Protein 2RKV (pdb70)

Radius of gyration: 21.52 Å; Cα contacts (8 Å, |Δi|>4): 998; chains: 1; bounding box: 60×58×43 Å

Structure (mmCIF, N/CA/C/O backbone):
data_2RKV
#
_entry.id   2RKV
#
_cell.length_a   123.113
_cell.length_b   123.113
_cell.length_c   81.270
_cell.angle_alpha   90.00
_cell.angle_beta   90.00
_cell.angle_gamma   90.00
#
_symmetry.space_group_name_H-M   'P 4 21 2'
#
loop_
_entity.id
_entity.type
_entity.pdbx_description
1 polymer 'Trichothecene 3-O-acetyltransferase'
2 non-polymer 'COENZYME A'
3 non-polymer '3[N-MORPHOLINO]PROPANE SULFONIC ACID'
4 non-polymer 12,13-Epoxytrichothec-9-ene-3,4,8,15-tetrol-4,15-diacetate-8-isovalerate
5 water water
#
loop_
_atom_site.group_PDB
_atom_site.id
_atom_site.type_symbol
_atom_site.label_atom_id
_atom_site.label_alt_id
_atom_site.label_comp_id
_atom_site.label_asym_id
_atom_site.label_entity_id
_atom_site.label_seq_id
_atom_site.pdbx_PDB_ins_code
_atom_site.Cartn_x
_atom_site.Cartn_y
_atom_site.Cartn_z
_atom_site.occupancy
_atom_site.B_iso_or_equiv
_atom_site.auth_seq_id
_atom_site.auth_comp_id
_atom_site.auth_asym_id
_atom_site.auth_atom_id
_atom_site.pdbx_PDB_model_num
ATOM 1 N N . ALA A 1 2 ? 21.070 60.737 20.767 1.00 17.65 2 ALA A N 1
ATOM 2 C CA . ALA A 1 2 ? 21.949 60.283 19.648 1.00 16.60 2 ALA A CA 1
ATOM 3 C C . ALA A 1 2 ? 23.167 59.534 20.177 1.00 15.77 2 ALA A C 1
ATOM 4 O O . ALA A 1 2 ? 23.587 59.709 21.327 1.00 16.61 2 ALA A O 1
ATOM 6 N N . PHE A 1 3 ? 23.718 58.680 19.324 1.00 14.19 3 PHE A N 1
ATOM 7 C CA . PHE A 1 3 ? 24.904 57.923 19.651 1.00 12.46 3 PHE A CA 1
ATOM 8 C C . PHE A 1 3 ? 25.487 57.374 18.359 1.00 12.07 3 PHE A C 1
ATOM 9 O O . PHE A 1 3 ? 24.772 57.160 17.378 1.00 11.67 3 PHE A O 1
ATOM 17 N N . LYS A 1 4 ? 26.797 57.190 18.362 1.00 11.60 4 LYS A N 1
ATOM 18 C CA . LYS A 1 4 ? 27.491 56.593 17.237 1.00 11.45 4 LYS A CA 1
ATOM 19 C C . LYS A 1 4 ? 28.664 55.831 17.822 1.00 10.95 4 LYS A C 1
ATOM 20 O O . LYS A 1 4 ? 29.761 56.367 17.988 1.00 10.79 4 LYS A O 1
ATOM 26 N N . ILE A 1 5 ? 28.403 54.571 18.145 1.00 10.66 5 ILE A N 1
ATOM 27 C CA . ILE A 1 5 ? 29.355 53.780 18.904 1.00 10.52 5 ILE A CA 1
ATOM 28 C C . ILE A 1 5 ? 30.042 52.818 17.952 1.00 10.09 5 ILE A C 1
ATOM 29 O O . ILE A 1 5 ? 29.417 51.879 17.455 1.00 9.89 5 ILE A O 1
ATOM 34 N N . GLN A 1 6 ? 31.326 53.056 17.698 1.00 9.66 6 GLN A N 1
ATOM 35 C CA . GLN A 1 6 ? 32.085 52.153 16.829 1.00 10.00 6 GLN A CA 1
ATOM 36 C C . GLN A 1 6 ? 32.086 50.749 17.432 1.00 9.87 6 GLN A C 1
ATOM 37 O O . GLN A 1 6 ? 32.276 50.589 18.639 1.00 9.33 6 GLN A O 1
ATOM 43 N N . LEU A 1 7 ? 31.854 49.730 16.601 1.00 10.21 7 LEU A N 1
ATOM 44 C CA . LEU A 1 7 ? 31.918 48.354 17.085 1.00 10.55 7 LEU A CA 1
ATOM 45 C C . LEU A 1 7 ? 33.314 48.034 17.586 1.00 10.34 7 LEU A C 1
ATOM 46 O O . LEU A 1 7 ? 34.292 48.664 17.171 1.00 10.28 7 LEU A O 1
ATOM 51 N N . ASP A 1 8 ? 33.399 47.030 18.466 1.00 10.09 8 ASP A N 1
ATOM 52 C CA . ASP A 1 8 ? 34.687 46.428 18.797 1.00 9.72 8 ASP A CA 1
ATOM 53 C C . ASP A 1 8 ? 35.422 46.146 17.498 1.00 10.09 8 ASP A C 1
ATOM 54 O O . ASP A 1 8 ? 34.803 45.754 16.504 1.00 10.07 8 ASP A O 1
ATOM 59 N N . THR A 1 9 ? 36.738 46.332 17.504 1.00 10.10 9 THR A N 1
ATOM 60 C CA . THR A 1 9 ? 37.526 45.994 16.314 1.00 10.69 9 THR A CA 1
ATOM 61 C C . THR A 1 9 ? 37.325 44.526 15.916 1.00 10.54 9 THR A C 1
ATOM 62 O O . THR A 1 9 ? 37.185 44.212 14.730 1.00 10.87 9 THR A O 1
ATOM 66 N N . LEU A 1 10 ? 37.261 43.646 16.913 1.00 11.09 10 LEU A N 1
ATOM 67 C CA . LEU A 1 10 ? 37.000 42.228 16.679 1.00 11.16 10 LEU A CA 1
ATOM 68 C C . LEU A 1 10 ? 35.621 42.004 16.060 1.00 11.61 10 LEU A C 1
ATOM 69 O O . LEU A 1 10 ? 35.418 41.028 15.324 1.00 12.07 10 LEU A O 1
ATOM 74 N N . GLY A 1 11 ? 34.685 42.910 16.349 1.00 11.79 11 GLY A N 1
ATOM 75 C CA . GLY A 1 11 ? 33.330 42.836 15.795 1.00 12.57 11 GLY A CA 1
ATOM 76 C C . GLY A 1 11 ? 33.232 43.322 14.355 1.00 13.53 11 GLY A C 1
ATOM 77 O O . GLY A 1 11 ? 32.155 43.273 13.742 1.00 13.79 11 GLY A O 1
ATOM 78 N N . GLN A 1 12 ? 34.344 43.817 13.813 1.00 13.96 12 GLN A N 1
ATOM 79 C CA . GLN A 1 12 ? 34.375 44.205 12.413 1.00 15.29 12 GLN A CA 1
ATOM 80 C C . GLN A 1 12 ? 34.678 42.977 11.530 1.00 16.66 12 GLN A C 1
ATOM 81 O O . GLN A 1 12 ? 34.741 43.110 10.316 1.00 18.21 12 GLN A O 1
ATOM 87 N N . LEU A 1 13 ? 34.874 41.802 12.144 1.00 18.19 13 LEU A N 1
ATOM 88 C CA . LEU A 1 13 ? 35.019 40.530 11.400 1.00 19.32 13 LEU A CA 1
ATOM 89 C C . LEU A 1 13 ? 33.808 40.330 10.487 1.00 20.11 13 LEU A C 1
ATOM 90 O O . LEU A 1 13 ? 32.660 40.392 10.958 1.00 20.12 13 LEU A O 1
ATOM 95 N N . PRO A 1 14 ? 34.049 40.117 9.174 1.00 20.80 14 PRO A N 1
ATOM 96 C CA . PRO A 1 14 ? 32.963 39.977 8.188 1.00 21.28 14 PRO A CA 1
ATOM 97 C C . PRO A 1 14 ? 31.917 38.916 8.543 1.00 21.39 14 PRO A C 1
ATOM 98 O O . PRO A 1 14 ? 30.722 39.122 8.300 1.00 21.47 14 PRO A O 1
ATOM 102 N N . GLY A 1 15 ? 32.368 37.793 9.100 1.00 21.59 15 GLY A N 1
ATOM 103 C CA . GLY A 1 15 ? 31.474 36.701 9.488 1.00 21.80 15 GLY A CA 1
ATOM 104 C C . GLY A 1 15 ? 30.495 37.107 10.575 1.00 22.24 15 GLY A C 1
ATOM 105 O O . GLY A 1 15 ? 29.306 36.785 10.502 1.00 22.84 15 GLY A O 1
ATOM 106 N N . LEU A 1 16 ? 30.996 37.825 11.576 1.00 21.79 16 LEU A N 1
ATOM 107 C CA . LEU A 1 16 ? 30.181 38.227 12.720 1.00 21.56 16 LEU A CA 1
ATOM 108 C C . LEU A 1 16 ? 29.150 39.285 12.337 1.00 21.35 16 LEU A C 1
ATOM 109 O O . LEU A 1 16 ? 28.038 39.305 12.877 1.00 21.17 16 LEU A O 1
ATOM 114 N N . LEU A 1 17 ? 29.515 40.141 11.388 1.00 20.76 17 LEU A N 1
ATOM 115 C CA . LEU A 1 17 ? 28.634 41.226 10.944 1.00 20.74 17 LEU A CA 1
ATOM 116 C C . LEU A 1 17 ? 27.374 40.784 10.196 1.00 20.74 17 LEU A C 1
ATOM 117 O O . LEU A 1 17 ? 26.447 41.583 10.027 1.00 20.67 17 LEU A O 1
ATOM 122 N N . SER A 1 18 ? 27.321 39.518 9.772 1.00 20.89 18 SER A N 1
ATOM 123 C CA . SER A 1 18 ? 26.169 39.001 9.013 1.00 20.71 18 SER A CA 1
ATOM 124 C C . SER A 1 18 ? 25.283 38.011 9.797 1.00 20.27 18 SER A C 1
ATOM 125 O O . SER A 1 18 ? 24.274 37.508 9.272 1.00 20.99 18 SER A O 1
ATOM 128 N N . ILE A 1 19 ? 25.650 37.757 11.049 1.00 19.02 19 ILE A N 1
ATOM 129 C CA . ILE A 1 19 ? 25.055 36.690 11.854 1.00 17.65 19 ILE A CA 1
ATOM 130 C C . ILE A 1 19 ? 24.281 37.249 13.048 1.00 16.43 19 ILE A C 1
ATOM 131 O O . ILE A 1 19 ? 24.687 38.251 13.635 1.00 15.42 19 ILE A O 1
ATOM 136 N N . TYR A 1 20 ? 23.177 36.586 13.386 1.00 14.43 20 TYR A N 1
ATOM 137 C CA . TYR A 1 20 ? 22.485 36.795 14.654 1.00 13.69 20 TYR A CA 1
ATOM 138 C C . TYR A 1 20 ? 22.573 35.562 15.546 1.00 13.62 20 TYR A C 1
ATOM 139 O O . TYR A 1 20 ? 22.266 34.442 15.110 1.00 13.57 20 TYR A O 1
ATOM 148 N N . THR A 1 21 ? 22.992 35.771 16.795 1.00 12.53 21 THR A N 1
ATOM 149 C CA . THR A 1 21 ? 22.979 34.714 17.809 1.00 12.71 21 THR A CA 1
ATOM 150 C C . THR A 1 21 ? 21.601 34.638 18.453 1.00 12.39 21 THR A C 1
ATOM 151 O O . THR A 1 21 ? 21.111 35.644 18.974 1.00 12.37 21 THR A O 1
ATOM 155 N N . GLN A 1 22 ? 20.989 33.452 18.428 1.00 12.02 22 GLN A N 1
ATOM 156 C CA . GLN A 1 22 ? 19.664 33.244 19.024 1.00 11.52 22 GLN A CA 1
ATOM 157 C C . GLN A 1 22 ? 19.743 32.371 20.268 1.00 11.01 22 GLN A C 1
ATOM 158 O O . GLN A 1 22 ? 20.538 31.439 20.337 1.00 10.95 22 GLN A O 1
ATOM 164 N N . ILE A 1 23 ? 18.896 32.665 21.249 1.00 10.22 23 ILE A N 1
ATOM 165 C CA A ILE A 1 23 ? 18.716 31.783 22.395 1.00 9.82 23 ILE A CA 1
ATOM 166 C C . ILE A 1 23 ? 17.249 31.868 22.805 1.00 9.55 23 ILE A C 1
ATOM 167 O O . ILE A 1 23 ? 16.644 32.949 22.733 1.00 8.97 23 ILE A O 1
ATOM 172 N N . SER A 1 24 ? 16.680 30.727 23.194 1.00 9.45 24 SER A N 1
ATOM 173 C CA . SER A 1 24 ? 15.295 30.660 23.642 1.00 9.79 24 SER A CA 1
ATOM 174 C C . SER A 1 24 ? 15.198 30.182 25.077 1.00 10.19 24 SER A C 1
ATOM 175 O O . SER A 1 24 ? 15.909 29.252 25.483 1.00 9.59 24 SER A O 1
ATOM 178 N N . LEU A 1 25 ? 14.300 30.826 25.827 1.00 10.07 25 LEU A N 1
ATOM 179 C CA . LEU A 1 25 ? 13.988 30.469 27.198 1.00 10.69 25 LEU A CA 1
ATOM 180 C C . LEU A 1 25 ?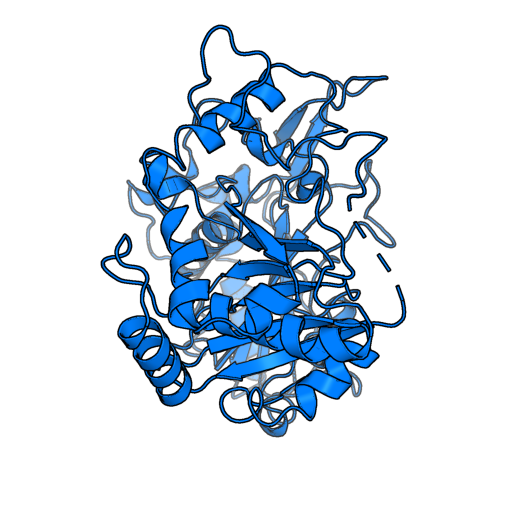 12.518 30.044 27.242 1.00 10.83 25 LEU A C 1
ATOM 181 O O . LEU A 1 25 ? 11.643 30.773 26.780 1.00 10.67 25 LEU A O 1
ATOM 186 N N . LEU A 1 26 ? 12.275 28.848 27.771 1.00 10.50 26 LEU A N 1
ATOM 187 C CA . LEU A 1 26 ? 10.930 28.295 27.902 1.00 10.82 26 LEU A CA 1
ATOM 188 C C . LEU A 1 26 ? 10.455 28.408 29.344 1.00 10.95 26 LEU A C 1
ATOM 189 O O . LEU A 1 26 ? 11.167 28.021 30.270 1.00 11.14 26 LEU A O 1
ATOM 194 N N . TYR A 1 27 ? 9.238 28.925 29.523 1.00 10.75 27 TYR A N 1
ATOM 195 C CA . TYR A 1 27 ? 8.598 29.007 30.828 1.00 11.02 27 TYR A CA 1
ATOM 196 C C . TYR A 1 27 ? 7.230 28.360 30.739 1.00 11.32 27 TYR A C 1
ATOM 197 O O . TYR A 1 27 ? 6.525 28.567 29.740 1.00 10.97 27 TYR A O 1
ATOM 206 N N . PRO A 1 28 ? 6.826 27.619 31.786 1.00 11.97 28 PRO A N 1
ATOM 207 C CA . PRO A 1 28 ? 5.433 27.187 31.816 1.00 12.04 28 PRO A CA 1
ATOM 208 C C . PRO A 1 28 ? 4.523 28.378 32.121 1.00 12.11 28 PRO A C 1
ATOM 209 O O . PRO A 1 28 ? 4.925 29.309 32.830 1.00 12.05 28 PRO A O 1
ATOM 213 N N . VAL A 1 29 ? 3.307 28.334 31.576 1.00 11.86 29 VAL A N 1
ATOM 214 C CA . VAL A 1 29 ? 2.286 29.341 31.859 1.00 12.35 29 VAL A CA 1
ATOM 215 C C . VAL A 1 29 ? 1.033 28.573 32.234 1.00 12.80 29 VAL A C 1
ATOM 216 O O . VAL A 1 29 ? 0.464 27.858 31.401 1.00 13.15 29 VAL A O 1
ATOM 220 N N . SER A 1 30 ? 0.620 28.716 33.489 1.00 13.16 30 SER A N 1
ATOM 221 C CA A SER A 1 30 ? -0.489 27.930 34.030 0.50 13.21 30 SER A CA 1
ATOM 222 C CA B SER A 1 30 ? -0.482 27.909 34.009 0.50 13.24 30 SER A CA 1
ATOM 223 C C . SER A 1 30 ? -1.831 28.235 33.365 1.00 13.13 30 SER A C 1
ATOM 224 O O . SER A 1 30 ? -2.626 27.325 33.109 1.00 13.72 30 SER A O 1
ATOM 229 N N . ASP A 1 31 ? -2.068 29.513 33.088 1.00 12.52 31 ASP A N 1
ATOM 230 C CA . ASP A 1 31 ? -3.367 29.978 32.603 1.00 12.00 31 ASP A CA 1
ATOM 231 C C . ASP A 1 31 ? -3.172 31.057 31.540 1.00 11.71 31 ASP A C 1
ATOM 232 O O . ASP A 1 31 ? -2.392 32.002 31.740 1.00 11.06 31 ASP A O 1
ATOM 237 N N . SER A 1 32 ? -3.889 30.920 30.424 1.00 11.47 32 SER A N 1
ATOM 238 C CA . SER A 1 32 ? -3.850 31.922 29.352 1.00 11.69 32 SER A CA 1
ATOM 239 C C . SER A 1 32 ? -4.239 33.330 29.809 1.00 11.02 32 SER A C 1
ATOM 240 O O . SER A 1 32 ? -3.911 34.311 29.137 1.00 11.18 32 SER A O 1
ATOM 243 N N . SER A 1 33 ? -4.930 33.433 30.946 1.00 11.27 33 SER A N 1
ATOM 244 C CA . SER A 1 33 ? -5.246 34.747 31.531 1.00 11.08 33 SER A CA 1
ATOM 245 C C . SER A 1 33 ? -3.992 35.583 31.835 1.00 11.13 33 SER A C 1
ATOM 246 O O . SER A 1 33 ? -4.088 36.798 32.017 1.00 12.16 33 SER A O 1
ATOM 249 N N . GLN A 1 34 ? -2.836 34.924 31.886 1.00 11.06 34 GLN A N 1
ATOM 250 C CA . GLN A 1 34 ? -1.578 35.576 32.255 1.00 11.17 34 GLN A CA 1
ATOM 251 C C . GLN A 1 34 ? -0.869 36.294 31.107 1.00 11.12 34 GLN A C 1
ATOM 252 O O . GLN A 1 34 ? 0.001 37.142 31.350 1.00 11.57 34 GLN A O 1
ATOM 258 N N . TYR A 1 35 ? -1.212 35.965 29.863 1.00 10.68 35 TYR A N 1
ATOM 259 C CA . TYR A 1 35 ? -0.449 36.506 28.730 1.00 10.71 35 TYR A CA 1
ATOM 260 C C . TYR A 1 35 ? -0.462 38.041 28.584 1.00 10.80 35 TYR A C 1
ATOM 261 O O . TYR A 1 35 ? 0.589 38.624 28.329 1.00 10.64 35 TYR A O 1
ATOM 270 N N . PRO A 1 36 ? -1.641 38.701 28.728 1.00 10.70 36 PRO A N 1
ATOM 271 C CA . PRO A 1 36 ? -1.590 40.172 28.573 1.00 11.23 36 PRO A CA 1
ATOM 272 C C . PRO A 1 36 ? -0.578 40.868 29.503 1.00 11.21 36 PRO A C 1
ATOM 273 O O . PRO A 1 36 ? 0.151 41.768 29.059 1.00 11.77 36 PRO A O 1
ATOM 277 N N . THR A 1 37 ? -0.519 40.435 30.765 1.00 11.38 37 THR A N 1
ATOM 278 C CA . THR A 1 37 ? 0.418 41.021 31.734 1.00 11.78 37 THR A CA 1
ATOM 279 C C . THR A 1 37 ? 1.865 40.624 31.438 1.00 11.04 37 THR A C 1
ATOM 280 O O . THR A 1 37 ? 2.788 41.439 31.608 1.00 11.03 37 THR A O 1
ATOM 284 N N . ILE A 1 38 ? 2.071 39.397 30.960 1.00 10.32 38 ILE A N 1
ATOM 285 C CA . ILE A 1 38 ? 3.403 39.017 30.464 1.00 10.39 38 ILE A CA 1
ATOM 286 C C . ILE A 1 38 ? 3.901 40.036 29.424 1.00 10.28 38 ILE A C 1
ATOM 287 O O . ILE A 1 38 ? 5.008 40.565 29.527 1.00 10.08 38 ILE A O 1
ATOM 292 N N . VAL A 1 39 ? 3.055 40.330 28.440 1.00 10.03 39 VAL A N 1
ATOM 293 C CA . VAL A 1 39 ? 3.431 41.210 27.357 1.00 10.51 39 VAL A CA 1
ATOM 294 C C . VAL A 1 39 ? 3.651 42.642 27.844 1.00 11.05 39 VAL A C 1
ATOM 295 O O . VAL A 1 39 ? 4.652 43.268 27.479 1.00 11.67 39 VAL A O 1
ATOM 299 N N . SER A 1 40 ? 2.732 43.165 28.655 1.00 11.02 40 SER A N 1
ATOM 300 C CA A SER A 1 40 ? 2.887 44.551 29.128 1.00 11.65 40 SER A CA 1
ATOM 301 C C . SER A 1 40 ? 4.111 44.719 30.049 1.00 11.65 40 SER A C 1
ATOM 302 O O . SER A 1 40 ? 4.823 45.723 29.968 1.00 10.95 40 SER A O 1
ATOM 305 N N . THR A 1 41 ? 4.364 43.734 30.906 1.00 11.43 41 THR A N 1
ATOM 306 C CA . THR A 1 41 ? 5.561 43.754 31.757 1.00 11.84 41 THR A CA 1
ATOM 307 C C . THR A 1 41 ? 6.816 43.773 30.896 1.00 11.65 41 THR A C 1
ATOM 308 O O . THR A 1 41 ? 7.737 44.557 31.139 1.00 11.41 41 THR A O 1
ATOM 312 N N . PHE A 1 42 ? 6.836 42.927 29.875 1.00 11.38 42 PHE A N 1
ATOM 313 C CA . PHE A 1 42 ? 7.990 42.862 28.981 1.00 11.74 42 PHE A CA 1
ATOM 314 C C . PHE A 1 42 ? 8.190 44.163 28.189 1.00 11.67 42 PHE A C 1
ATOM 315 O O . PHE A 1 42 ? 9.313 44.666 28.075 1.00 12.02 42 PHE A O 1
ATOM 323 N N . GLU A 1 43 ? 7.100 44.735 27.681 1.00 11.55 43 GLU A N 1
ATOM 324 C CA . GLU A 1 43 ? 7.191 45.976 26.913 1.00 12.10 43 GLU A CA 1
ATOM 325 C C . GLU A 1 43 ? 7.653 47.139 27.785 1.00 11.86 43 GLU A C 1
ATOM 326 O O . GLU A 1 43 ? 8.466 47.964 27.353 1.00 12.03 43 GLU A O 1
ATOM 332 N N . GLN A 1 44 ? 7.154 47.176 29.020 1.00 11.81 44 GLN A N 1
ATOM 333 C CA A GLN A 1 44 ? 7.545 48.192 30.000 0.50 11.84 44 GLN A CA 1
ATOM 334 C CA B GLN A 1 44 ? 7.554 48.208 29.970 0.50 11.76 44 GLN A CA 1
ATOM 335 C C . GLN A 1 44 ? 9.038 48.061 30.333 1.00 11.54 44 GLN A C 1
ATOM 336 O O . GLN A 1 44 ? 9.751 49.062 30.481 1.00 11.45 44 GLN A O 1
ATOM 347 N N . GLY A 1 45 ? 9.509 46.818 30.444 1.00 10.94 45 GLY A N 1
ATOM 348 C CA . GLY A 1 45 ? 10.928 46.549 30.689 1.00 10.81 45 GLY A CA 1
ATOM 349 C C . GLY A 1 45 ? 11.792 47.068 29.549 1.00 10.47 45 GLY A C 1
ATOM 350 O O . GLY A 1 45 ? 12.820 47.722 29.776 1.00 10.62 45 GLY A O 1
ATOM 351 N N . LEU A 1 46 ? 11.381 46.778 28.314 1.00 10.70 46 LEU A N 1
ATOM 352 C CA . LEU A 1 46 ? 12.127 47.243 27.139 1.00 11.06 46 LEU A CA 1
ATOM 353 C C . LEU A 1 46 ? 12.209 48.766 27.099 1.00 11.02 46 LEU A C 1
ATOM 354 O O . LEU A 1 46 ? 13.265 49.329 26.794 1.00 11.68 46 LEU A O 1
ATOM 359 N N . LYS A 1 47 ? 11.098 49.420 27.431 1.00 11.21 47 LYS A N 1
ATOM 360 C CA . LYS A 1 47 ? 11.062 50.880 27.493 1.00 11.58 47 LYS A CA 1
ATOM 361 C C . LYS A 1 47 ? 12.038 51.424 28.545 1.00 11.61 47 LYS A C 1
ATOM 362 O O . LYS A 1 47 ? 12.844 52.301 28.242 1.00 11.88 47 LYS A O 1
ATOM 367 N N . ARG A 1 48 ? 11.959 50.904 29.771 1.00 11.23 48 ARG A N 1
ATOM 368 C CA . ARG A 1 48 ? 12.861 51.323 30.853 1.00 11.59 48 ARG A CA 1
ATOM 369 C C . ARG A 1 48 ? 14.330 51.113 30.509 1.00 10.72 48 ARG A C 1
ATOM 370 O O . ARG A 1 48 ? 15.174 51.973 30.775 1.00 10.41 48 ARG A O 1
ATOM 378 N N . PHE A 1 49 ? 14.627 49.965 29.911 1.00 10.32 49 PHE A N 1
ATOM 379 C CA . PHE A 1 49 ? 15.996 49.634 29.543 1.00 10.19 49 PHE A CA 1
ATOM 380 C C . PHE A 1 49 ? 16.516 50.638 28.507 1.00 10.30 49 PHE A C 1
ATOM 381 O O . PHE A 1 49 ? 17.629 51.167 28.641 1.00 10.94 49 PHE A O 1
ATOM 389 N N . SER A 1 50 ? 15.694 50.916 27.494 1.00 10.02 50 SER A N 1
ATOM 390 C CA . SER A 1 50 ? 16.047 51.857 26.423 1.00 11.35 50 SER A CA 1
ATOM 391 C C . SER A 1 50 ? 16.264 53.271 26.951 1.00 11.46 50 SER A C 1
ATOM 392 O O . SER A 1 50 ? 17.138 54.001 26.477 1.00 11.74 50 SER A O 1
ATOM 395 N N . GLU A 1 51 ? 15.464 53.652 27.941 1.00 11.77 51 GLU A N 1
ATOM 396 C CA . GLU A 1 51 ? 15.614 54.967 28.548 1.00 12.22 51 GLU A CA 1
ATOM 397 C C . GLU A 1 51 ? 16.947 55.060 29.285 1.00 12.03 51 GLU A C 1
ATOM 398 O O . GLU A 1 51 ? 17.652 56.070 29.173 1.00 12.40 51 GLU A O 1
ATOM 404 N N . ALA A 1 52 ? 17.302 53.988 29.998 1.00 11.13 52 ALA A N 1
ATOM 405 C CA . ALA A 1 52 ? 18.559 53.920 30.745 1.00 10.88 52 ALA A CA 1
ATOM 406 C C . ALA A 1 52 ? 19.797 53.817 29.839 1.00 10.51 52 ALA A C 1
ATOM 407 O O . ALA A 1 52 ? 20.809 54.478 30.084 1.00 10.48 52 ALA A O 1
ATOM 409 N N . VAL A 1 53 ? 19.706 52.975 28.807 1.00 9.72 53 VAL A N 1
ATOM 410 C CA . VAL A 1 53 ? 20.816 52.705 27.888 1.00 9.94 53 VAL A CA 1
ATOM 411 C C . VAL A 1 53 ? 20.284 52.759 26.458 1.00 9.87 53 VAL A C 1
ATOM 412 O O . VAL A 1 53 ? 19.959 51.722 25.861 1.00 9.05 53 VAL A O 1
ATOM 416 N N . PRO A 1 54 ? 20.138 53.982 25.911 1.00 10.14 54 PRO A N 1
ATOM 417 C CA . PRO A 1 54 ? 19.537 54.176 24.588 1.00 10.00 54 PRO A CA 1
ATOM 418 C C . PRO A 1 54 ? 20.096 53.296 23.459 1.00 9.69 54 PRO A C 1
ATOM 419 O O . PRO A 1 54 ? 19.327 52.883 22.582 1.00 10.42 54 PRO A O 1
ATOM 423 N N . TRP A 1 55 ? 21.392 52.977 23.483 1.00 9.13 55 TRP A N 1
ATOM 424 C CA . TRP A 1 55 ? 21.973 52.261 22.345 1.00 9.03 55 TRP A CA 1
ATOM 425 C C . TRP A 1 55 ? 21.417 50.853 22.138 1.00 8.85 55 TRP A C 1
ATOM 426 O O . TRP A 1 55 ? 21.518 50.318 21.032 1.00 8.57 55 TRP A O 1
ATOM 437 N N . VAL A 1 56 ? 20.816 50.260 23.174 1.00 8.65 56 VAL A N 1
ATOM 438 C CA . VAL A 1 56 ? 20.256 48.902 23.012 1.00 9.36 56 VAL A CA 1
ATOM 439 C C . VAL A 1 56 ? 19.124 48.867 21.964 1.00 9.67 56 VAL A C 1
ATOM 440 O O . VAL A 1 56 ? 18.832 47.818 21.396 1.00 9.91 56 VAL A O 1
ATOM 444 N N . ALA A 1 57 ? 18.498 50.018 21.723 1.00 9.80 57 ALA A N 1
ATOM 445 C CA . ALA A 1 57 ? 17.433 50.142 20.721 1.00 10.01 57 ALA A CA 1
ATOM 446 C C . ALA A 1 57 ? 17.970 50.509 19.332 1.00 10.05 57 ALA A C 1
ATOM 447 O O . ALA A 1 57 ? 17.194 50.750 18.405 1.00 10.69 57 ALA A O 1
ATOM 449 N N . GLY A 1 58 ? 19.295 50.537 19.195 1.00 9.60 58 GLY A N 1
ATOM 450 C CA . GLY A 1 58 ? 19.937 50.979 17.964 1.00 9.44 58 GLY A CA 1
ATOM 451 C C . GLY A 1 58 ? 20.080 49.885 16.918 1.00 10.07 58 GLY A C 1
ATOM 452 O O . GLY A 1 58 ? 19.526 48.789 17.064 1.00 9.47 58 GLY A O 1
ATOM 453 N N . GLN A 1 59 ? 20.842 50.193 15.873 1.00 10.31 59 GLN A N 1
ATOM 454 C CA . GLN A 1 59 ? 21.122 49.259 14.782 1.00 11.67 59 GLN A CA 1
ATOM 455 C C . GLN A 1 59 ? 22.614 49.307 14.482 1.00 11.64 59 GLN A C 1
ATOM 456 O O . GLN A 1 59 ? 23.277 50.314 14.762 1.00 11.72 59 GLN A O 1
ATOM 462 N N . VAL A 1 60 ? 23.135 48.235 13.891 1.00 11.95 60 VAL A N 1
ATOM 463 C CA . VAL A 1 60 ? 24.526 48.197 13.448 1.00 12.29 60 VAL A CA 1
ATOM 464 C C . VAL A 1 60 ? 24.569 48.663 11.996 1.00 12.90 60 VAL A C 1
ATOM 465 O O . VAL A 1 60 ? 23.905 48.073 11.133 1.00 12.88 60 VAL A O 1
ATOM 469 N N . LYS A 1 61 ? 25.328 49.726 11.727 1.00 13.30 61 LYS A N 1
ATOM 470 C CA . LYS A 1 61 ? 25.383 50.306 10.384 1.00 14.01 61 LYS A CA 1
ATOM 471 C C . LYS A 1 61 ? 26.811 50.515 9.901 1.00 13.75 61 LYS A C 1
ATOM 472 O O . LYS A 1 61 ? 27.605 51.181 10.569 1.00 12.97 61 LYS A O 1
ATOM 478 N N . ALA A 1 62 ? 27.122 49.935 8.739 1.00 13.79 62 ALA A N 1
ATOM 479 C CA . ALA A 1 62 ? 28.437 50.072 8.128 1.00 13.73 62 ALA A CA 1
ATOM 480 C C . ALA A 1 62 ? 28.526 51.351 7.310 1.00 14.10 62 ALA A C 1
ATOM 481 O O . ALA A 1 62 ? 27.530 51.813 6.744 1.00 14.38 62 ALA A O 1
ATOM 483 N N . GLU A 1 63 ? 29.723 51.924 7.270 1.00 14.53 63 GLU A N 1
ATOM 484 C CA . GLU A 1 63 ? 30.023 53.067 6.416 1.00 15.37 63 GLU A CA 1
ATOM 485 C C . GLU A 1 63 ? 31.449 52.968 5.863 1.00 15.24 63 GLU A C 1
ATOM 486 O O . GLU A 1 63 ? 32.253 52.162 6.353 1.00 14.57 63 GLU A O 1
ATOM 492 N N . GLY A 1 64 ? 31.742 53.775 4.839 1.00 15.57 64 GLY A N 1
ATOM 493 C CA . GLY A 1 64 ? 33.072 53.827 4.231 1.00 16.15 64 GLY A CA 1
ATOM 494 C C . GLY A 1 64 ? 33.441 52.607 3.404 1.00 16.70 64 GLY A C 1
ATOM 495 O O . GLY A 1 64 ? 34.625 52.335 3.189 1.00 17.34 64 GLY A O 1
ATOM 496 N N . ILE A 1 65 ? 32.435 51.865 2.950 1.00 17.13 65 ILE A N 1
ATOM 497 C CA . ILE A 1 65 ? 32.666 50.671 2.131 1.00 17.62 65 ILE A CA 1
ATOM 498 C C . ILE A 1 65 ? 33.007 51.071 0.698 1.00 18.43 65 ILE A C 1
ATOM 499 O O . ILE A 1 65 ? 32.362 51.951 0.114 1.00 18.67 65 ILE A O 1
ATOM 504 N N . SER A 1 66 ? 34.032 50.427 0.147 1.00 18.80 66 SER A N 1
ATOM 505 C CA . SER A 1 66 ? 34.384 50.576 -1.259 1.00 19.46 66 SER A CA 1
ATOM 506 C C . SER A 1 66 ? 35.173 49.349 -1.703 1.00 19.48 66 SER A C 1
ATOM 507 O O . SER A 1 66 ? 35.328 48.391 -0.941 1.00 19.05 66 SER A O 1
ATOM 510 N N . GLU A 1 67 ? 35.667 49.374 -2.936 1.00 19.82 67 GLU A N 1
ATOM 511 C CA . GLU A 1 67 ? 36.492 48.276 -3.435 1.00 20.22 67 GLU A CA 1
ATOM 512 C C . GLU A 1 67 ? 37.741 48.150 -2.562 1.00 20.33 67 GLU A C 1
ATOM 513 O O . GLU A 1 67 ? 38.457 49.131 -2.343 1.00 20.68 67 GLU A O 1
ATOM 519 N N . GLY A 1 68 ? 37.977 46.954 -2.028 1.00 20.03 68 GLY A N 1
ATOM 520 C CA . GLY A 1 68 ? 39.104 46.736 -1.109 1.00 19.98 68 GLY A CA 1
ATOM 521 C C . GLY A 1 68 ? 39.059 47.538 0.194 1.00 19.93 68 GLY A C 1
ATOM 522 O O . GLY A 1 68 ? 40.095 47.776 0.828 1.00 19.98 68 GLY A O 1
ATOM 523 N N . ASN A 1 69 ? 37.860 47.959 0.598 1.00 19.16 69 ASN A N 1
ATOM 524 C CA . ASN A 1 69 ? 37.657 48.581 1.907 1.00 18.51 69 ASN A CA 1
ATOM 525 C C . ASN A 1 69 ? 36.318 48.125 2.456 1.00 17.61 69 ASN A C 1
ATOM 526 O O . ASN A 1 69 ? 35.264 48.518 1.956 1.00 16.79 69 ASN A O 1
ATOM 531 N N . THR A 1 70 ? 36.363 47.274 3.475 1.00 16.57 70 THR A N 1
ATOM 532 C CA . THR A 1 70 ? 35.150 46.640 3.986 1.00 16.63 70 THR A CA 1
ATOM 533 C C . THR A 1 70 ? 34.390 47.562 4.941 1.00 16.18 70 THR A C 1
ATOM 534 O O . THR A 1 70 ? 33.331 47.201 5.448 1.00 16.96 70 THR A O 1
ATOM 538 N N . GLY A 1 71 ? 34.939 48.753 5.153 1.00 15.85 71 GLY A N 1
ATOM 539 C CA . GLY A 1 71 ? 34.281 49.796 5.935 1.00 15.36 71 GLY A CA 1
ATOM 540 C C . GLY A 1 71 ? 34.354 49.575 7.434 1.00 14.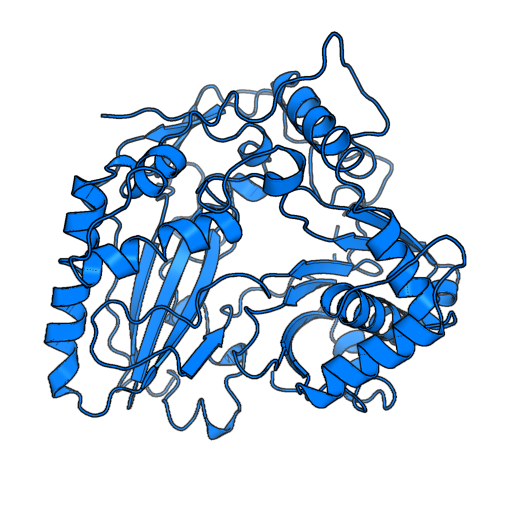85 71 GLY A C 1
ATOM 541 O O . GLY A 1 71 ? 35.075 48.698 7.914 1.00 14.65 71 GLY A O 1
ATOM 542 N N . THR A 1 72 ? 33.599 50.389 8.165 1.00 13.62 72 THR A N 1
ATOM 543 C CA . THR A 1 72 ? 33.590 50.370 9.627 1.00 13.10 72 THR A CA 1
ATOM 544 C C . THR A 1 72 ? 32.143 50.484 10.062 1.00 12.66 72 THR A C 1
ATOM 545 O O . THR A 1 72 ? 31.404 51.348 9.557 1.00 12.84 72 THR A O 1
ATOM 549 N N . SER A 1 73 ? 31.742 49.615 10.991 1.00 12.03 73 SER A N 1
ATOM 550 C CA . SER A 1 73 ? 30.371 49.610 11.506 1.00 11.35 73 SER A CA 1
ATOM 551 C C . SER A 1 73 ? 30.264 50.267 12.874 1.00 10.83 73 SER A C 1
ATOM 552 O O . SER A 1 73 ? 31.199 50.216 13.682 1.00 10.76 73 SER A O 1
ATOM 555 N N . PHE A 1 74 ? 29.097 50.862 13.105 1.00 10.28 74 PHE A N 1
ATOM 556 C CA . PHE A 1 74 ? 28.805 51.638 14.304 1.00 10.38 74 PHE A CA 1
ATOM 557 C C . PHE A 1 74 ? 27.406 51.253 14.774 1.00 10.10 74 PHE A C 1
ATOM 558 O O . PHE A 1 74 ? 26.546 50.916 13.956 1.00 10.82 74 PHE A O 1
ATOM 566 N N . ILE A 1 75 ? 27.176 51.323 16.082 1.00 9.62 75 ILE A N 1
ATOM 567 C CA . ILE A 1 75 ? 25.813 51.284 16.623 1.00 9.61 75 ILE A CA 1
ATOM 568 C C . ILE A 1 75 ? 25.260 52.706 16.576 1.00 9.74 75 ILE A C 1
ATOM 569 O O . ILE A 1 75 ? 25.838 53.634 17.153 1.00 9.50 75 ILE A O 1
ATOM 574 N N . VAL A 1 76 ? 24.147 52.866 15.874 1.00 9.55 76 VAL A N 1
ATOM 575 C CA . VAL A 1 76 ? 23.538 54.181 15.667 1.00 9.90 76 VAL A CA 1
ATOM 576 C C . VAL A 1 76 ? 22.029 54.082 15.922 1.00 10.32 76 VAL A C 1
ATOM 577 O O . VAL A 1 76 ? 21.483 52.990 15.979 1.00 10.57 76 VAL A O 1
ATOM 581 N N . PRO A 1 77 ? 21.350 55.224 16.107 1.00 10.50 77 PRO A N 1
ATOM 582 C CA . PRO A 1 77 ? 19.916 55.139 16.396 1.00 10.77 77 PRO A CA 1
ATOM 583 C C . PRO A 1 77 ? 19.102 54.377 15.338 1.00 11.14 77 PRO A C 1
ATOM 584 O O . PRO A 1 77 ? 19.484 54.314 14.163 1.00 10.74 77 PRO A O 1
ATOM 588 N N . PHE A 1 78 ? 18.005 53.778 15.786 1.00 11.60 78 PHE A N 1
ATOM 589 C CA . PHE A 1 78 ? 17.131 52.995 14.913 1.00 12.49 78 PHE A CA 1
ATOM 590 C C . PHE A 1 78 ? 15.683 53.267 15.307 1.00 13.15 78 PHE A C 1
ATOM 591 O O . PHE A 1 78 ? 15.014 54.072 14.658 1.00 14.06 78 PHE A O 1
ATOM 599 N N . GLU A 1 79 ? 15.208 52.631 16.375 1.00 13.45 79 GLU A N 1
ATOM 600 C CA . GLU A 1 79 ? 13.854 52.872 16.877 1.00 14.31 79 GLU A CA 1
ATOM 601 C C . GLU A 1 79 ? 13.879 53.208 18.374 1.00 13.87 79 GLU A C 1
ATOM 602 O O . GLU A 1 79 ? 14.927 53.080 19.013 1.00 13.59 79 GLU A O 1
ATOM 608 N N . ASP A 1 80 ? 12.743 53.650 18.921 1.00 14.04 80 ASP A N 1
ATOM 609 C CA . ASP A 1 80 ? 12.674 54.095 20.320 1.00 14.47 80 ASP A CA 1
ATOM 610 C C . ASP A 1 80 ? 13.017 52.992 21.321 1.00 14.27 80 ASP A C 1
ATOM 611 O O . ASP A 1 80 ? 13.675 53.238 22.334 1.00 14.32 80 ASP A O 1
ATOM 616 N N . VAL A 1 81 ? 12.554 51.780 21.025 1.00 13.89 81 VAL A N 1
ATOM 617 C CA . VAL A 1 81 ? 12.796 50.614 21.864 1.00 13.31 81 VAL A CA 1
ATOM 618 C C . VAL A 1 81 ? 13.234 49.434 20.989 1.00 13.05 81 VAL A C 1
ATOM 619 O O . VAL A 1 81 ? 12.985 49.440 19.775 1.00 12.61 81 VAL A O 1
ATOM 623 N N . PRO A 1 82 ? 13.906 48.425 21.587 1.00 13.07 82 PRO A N 1
ATOM 624 C CA . PRO A 1 82 ? 14.178 47.226 20.789 1.00 13.40 82 PRO A CA 1
ATOM 625 C C . PRO A 1 82 ? 12.865 46.573 20.367 1.00 13.76 82 PRO A C 1
ATOM 626 O O . PRO A 1 82 ? 11.905 46.588 21.140 1.00 14.22 82 PRO A O 1
ATOM 630 N N . ARG A 1 83 ? 12.825 46.032 19.152 1.00 14.10 83 ARG A N 1
ATOM 631 C CA . ARG A 1 83 ? 11.611 45.406 18.621 1.00 14.78 83 ARG A CA 1
ATOM 632 C C . ARG A 1 83 ? 11.313 44.077 19.296 1.00 14.31 83 ARG A C 1
ATOM 633 O O . ARG A 1 83 ? 12.182 43.197 19.354 1.00 13.89 83 ARG A O 1
ATOM 641 N N . VAL A 1 84 ? 10.087 43.937 19.794 1.00 14.40 84 VAL A N 1
ATOM 642 C CA . VAL A 1 84 ? 9.567 42.631 20.208 1.00 14.06 84 VAL A CA 1
ATOM 643 C C . VAL A 1 84 ? 8.379 42.251 19.325 1.00 14.09 84 VAL A C 1
ATOM 644 O O . VAL A 1 84 ? 7.521 43.082 19.019 1.00 14.50 84 VAL A O 1
ATOM 648 N N . VAL A 1 85 ? 8.381 41.003 18.881 1.00 13.22 85 VAL A N 1
ATOM 649 C CA . VAL A 1 85 ? 7.284 40.431 18.115 1.00 13.07 85 VAL A CA 1
ATOM 650 C C . VAL A 1 85 ? 6.557 39.503 19.077 1.00 12.76 85 VAL A C 1
ATOM 651 O O . VAL A 1 85 ? 7.191 38.729 19.792 1.00 12.08 85 VAL A O 1
ATOM 655 N N . VAL A 1 86 ? 5.229 39.586 19.091 1.00 11.99 86 VAL A N 1
ATOM 656 C CA . VAL A 1 86 ? 4.406 38.673 19.870 1.00 12.32 86 VAL A CA 1
ATOM 657 C C . VAL A 1 86 ? 3.702 37.739 18.893 1.00 12.36 86 VAL A C 1
ATOM 658 O O . VAL A 1 86 ? 3.047 38.205 17.950 1.00 12.79 86 VAL A O 1
ATOM 662 N N . LYS A 1 87 ? 3.889 36.437 19.102 1.00 12.07 87 LYS A N 1
ATOM 663 C CA A LYS A 1 87 ? 3.308 35.391 18.266 0.50 12.22 87 LYS A CA 1
ATOM 664 C CA B LYS A 1 87 ? 3.274 35.416 18.263 0.50 12.20 87 LYS A CA 1
ATOM 665 C C . LYS A 1 87 ? 2.460 34.447 19.109 1.00 11.95 87 LYS A C 1
ATOM 666 O O . LYS A 1 87 ? 2.966 33.854 20.065 1.00 11.57 87 LYS A O 1
ATOM 677 N N . ASP A 1 88 ? 1.184 34.295 18.752 1.00 11.88 88 ASP A N 1
ATOM 678 C CA . ASP A 1 88 ? 0.311 33.356 19.463 1.00 11.32 88 ASP A CA 1
ATOM 679 C C . ASP A 1 88 ? 0.229 32.018 18.732 1.00 11.56 88 ASP A C 1
ATOM 680 O O . ASP A 1 88 ? -0.447 31.906 17.704 1.00 11.48 88 ASP A O 1
ATOM 685 N N . LEU A 1 89 ? 0.890 31.005 19.291 1.00 11.42 89 LEU A N 1
ATOM 686 C CA . LEU A 1 89 ? 0.990 29.685 18.657 1.00 11.78 89 LEU A CA 1
ATOM 687 C C . LEU A 1 89 ? 0.155 28.627 19.371 1.00 11.80 89 LEU A C 1
ATOM 688 O O . LEU A 1 89 ? 0.270 27.439 19.073 1.00 11.93 89 LEU A O 1
ATOM 693 N N . ARG A 1 90 ? -0.690 29.061 20.308 1.00 11.63 90 ARG A N 1
ATOM 694 C CA . ARG A 1 90 ? -1.491 28.135 21.117 1.00 11.40 90 ARG A CA 1
ATOM 695 C C . ARG A 1 90 ? -2.376 27.222 20.277 1.00 11.67 90 ARG A C 1
ATOM 696 O O . ARG A 1 90 ? -2.603 26.063 20.647 1.00 12.13 90 ARG A O 1
ATOM 704 N N . ASP A 1 91 ? -2.875 27.753 19.164 1.00 11.80 91 ASP A N 1
ATOM 705 C CA . ASP A 1 91 ? -3.813 27.014 18.311 1.00 12.48 91 ASP A CA 1
ATOM 706 C C . ASP A 1 91 ? -3.220 26.604 16.975 1.00 13.66 91 ASP A C 1
ATOM 707 O O . ASP A 1 91 ? -3.956 26.224 16.055 1.00 13.91 91 ASP A O 1
ATOM 712 N N . ASP A 1 92 ? -1.892 26.677 16.873 1.00 14.58 92 ASP A N 1
ATOM 713 C CA . ASP A 1 92 ? -1.183 26.321 15.644 1.00 15.89 92 ASP A CA 1
ATOM 714 C C . ASP A 1 92 ? -0.739 24.867 15.759 1.00 16.74 92 ASP A C 1
ATOM 715 O O . ASP A 1 92 ? 0.115 24.558 16.586 1.00 16.59 92 ASP A O 1
ATOM 720 N N . PRO A 1 93 ? -1.313 23.971 14.930 1.00 17.40 93 PRO A N 1
ATOM 721 C CA . PRO A 1 93 ? -1.020 22.538 15.070 1.00 18.24 93 PRO A CA 1
ATOM 722 C C . PRO A 1 93 ? 0.439 22.188 14.746 1.00 18.60 93 PRO A C 1
ATOM 723 O O . PRO A 1 93 ? 0.905 21.104 15.102 1.00 19.52 93 PRO A O 1
ATOM 727 N N . SER A 1 94 ? 1.152 23.099 14.089 1.00 18.92 94 SER A N 1
ATOM 728 C CA . SER A 1 94 ? 2.560 22.873 13.742 1.00 19.29 94 SER A CA 1
ATOM 729 C C . SER A 1 94 ? 3.531 23.357 14.824 1.00 18.56 94 SER A C 1
ATOM 730 O O . SER A 1 94 ? 4.735 23.077 14.755 1.00 19.29 94 SER A O 1
ATOM 733 N N . ALA A 1 95 ? 3.009 24.072 15.820 1.00 16.93 95 ALA A N 1
ATOM 734 C CA . ALA A 1 95 ? 3.834 24.654 16.885 1.00 15.83 95 ALA A CA 1
ATOM 735 C C . ALA A 1 95 ? 4.082 23.650 18.016 1.00 15.19 95 ALA A C 1
ATOM 736 O O . ALA A 1 95 ? 3.299 22.712 18.198 1.00 14.84 95 ALA A O 1
ATOM 738 N N . PRO A 1 96 ? 5.171 23.840 18.789 1.00 14.86 96 PRO A N 1
ATOM 739 C CA . PRO A 1 96 ? 5.327 22.995 19.972 1.00 14.53 96 PRO A CA 1
ATOM 740 C C . PRO A 1 96 ? 4.335 23.329 21.079 1.00 14.44 96 PRO A C 1
ATOM 741 O O . PRO A 1 96 ? 3.715 24.399 21.067 1.00 14.45 96 PRO A O 1
ATOM 745 N N . THR A 1 97 ? 4.198 22.407 22.024 1.00 14.19 97 THR A N 1
ATOM 746 C CA . THR A 1 97 ? 3.362 22.582 23.210 1.00 14.52 97 THR A CA 1
ATOM 747 C C . THR A 1 97 ? 4.242 22.283 24.415 1.00 14.44 97 THR A C 1
ATOM 748 O O . THR A 1 97 ? 5.262 21.603 24.272 1.00 14.55 97 THR A O 1
ATOM 752 N N . ILE A 1 98 ? 3.842 22.746 25.597 1.00 14.71 98 ILE A N 1
ATOM 753 C CA . ILE A 1 98 ? 4.623 22.478 26.813 1.00 14.83 98 ILE A CA 1
ATOM 754 C C . ILE A 1 98 ? 4.754 20.970 27.054 1.00 14.97 98 ILE A C 1
ATOM 755 O O . ILE A 1 98 ? 5.835 20.481 27.394 1.00 15.30 98 ILE A O 1
ATOM 760 N N . GLU A 1 99 ? 3.665 20.233 26.844 1.00 14.68 99 GLU A N 1
ATOM 761 C CA . GLU A 1 99 ? 3.704 18.782 27.054 1.00 15.17 99 GLU A CA 1
ATOM 762 C C . GLU A 1 99 ? 4.520 18.041 25.989 1.00 14.70 99 GLU A C 1
ATOM 763 O O . GLU A 1 99 ? 5.237 17.086 26.309 1.00 15.19 99 GLU A O 1
ATOM 769 N N . GLY A 1 100 ? 4.441 18.499 24.740 1.00 14.87 100 GLY A N 1
ATOM 770 C CA . GLY A 1 100 ? 5.261 17.955 23.646 1.00 14.73 100 GLY A CA 1
ATOM 771 C C . GLY A 1 100 ? 6.743 18.145 23.922 1.00 14.80 100 GLY A C 1
ATOM 772 O O . GLY A 1 100 ? 7.555 17.224 23.734 1.00 14.83 100 GLY A O 1
ATOM 773 N N . MET A 1 101 ? 7.085 19.347 24.382 1.00 14.75 101 MET A N 1
ATOM 774 C CA A MET A 1 101 ? 8.451 19.699 24.794 0.50 14.11 101 MET A CA 1
ATOM 775 C CA B MET A 1 101 ? 8.464 19.638 24.740 0.50 15.54 101 MET A CA 1
ATOM 776 C C . MET A 1 101 ? 8.951 18.779 25.897 1.00 14.57 101 MET A C 1
ATOM 777 O O . MET A 1 101 ? 10.047 18.219 25.825 1.00 14.42 101 MET A O 1
ATOM 786 N N . ARG A 1 102 ? 8.144 18.655 26.944 1.00 14.72 102 ARG A N 1
ATOM 787 C CA . ARG A 1 102 ? 8.522 17.845 28.099 1.00 15.36 102 ARG A CA 1
ATOM 788 C C . ARG A 1 102 ? 8.723 16.376 27.725 1.00 15.98 102 ARG A C 1
ATOM 789 O O . ARG A 1 102 ? 9.725 15.768 28.113 1.00 16.52 102 ARG A O 1
ATOM 797 N N . LYS A 1 103 ? 7.787 15.818 26.957 1.00 16.50 103 LYS A N 1
ATOM 798 C CA . LYS A 1 103 ? 7.870 14.412 26.544 1.00 16.62 103 LYS A CA 1
ATOM 799 C C . LYS A 1 103 ? 9.129 14.112 25.714 1.00 16.71 103 LYS A C 1
ATOM 800 O O . LYS A 1 103 ? 9.758 13.059 25.887 1.00 16.92 103 LYS A O 1
ATOM 803 N N . ALA A 1 104 ? 9.496 15.041 24.830 1.00 16.47 104 ALA A N 1
ATOM 804 C CA . ALA A 1 104 ? 10.641 14.864 23.936 1.00 15.87 104 ALA A CA 1
ATOM 805 C C . ALA A 1 104 ? 11.971 15.362 24.522 1.00 15.49 104 ALA A C 1
ATOM 806 O O . ALA A 1 104 ? 13.014 15.227 23.888 1.00 15.53 104 ALA A O 1
ATOM 808 N N . GLY A 1 105 ? 11.924 15.941 25.721 1.00 15.21 105 GLY A N 1
ATOM 809 C CA . GLY A 1 105 ? 13.125 16.457 26.384 1.00 14.77 105 GLY A CA 1
ATOM 810 C C . GLY A 1 105 ? 13.696 17.726 25.769 1.00 14.04 105 GLY A C 1
ATOM 811 O O . GLY A 1 105 ? 14.912 17.934 25.766 1.00 14.28 105 GLY A O 1
ATOM 812 N N . TYR A 1 106 ? 12.810 18.590 25.267 1.00 13.38 106 TYR A N 1
ATOM 813 C CA . TYR A 1 106 ? 13.197 19.893 24.702 1.00 12.89 106 TYR A CA 1
ATOM 814 C C . TYR A 1 106 ? 14.201 19.801 23.534 1.00 12.31 106 TYR A C 1
ATOM 815 O O . TYR A 1 106 ? 15.286 20.397 23.578 1.00 11.92 106 TYR A O 1
ATOM 824 N N . PRO A 1 107 ? 13.826 19.089 22.454 1.00 12.14 107 PRO A N 1
ATOM 825 C CA . PRO A 1 107 ? 14.738 18.948 21.319 1.00 12.41 107 PRO A CA 1
ATOM 826 C C . PRO A 1 107 ? 14.905 20.230 20.515 1.00 12.65 107 PRO A C 1
ATOM 827 O O . PRO A 1 107 ? 13.992 21.064 20.466 1.00 12.34 107 PRO A O 1
ATOM 831 N N . MET A 1 108 ? 16.065 20.364 19.872 1.00 12.43 108 MET A N 1
ATOM 832 C CA . MET A 1 108 ? 16.351 21.526 19.040 1.00 13.47 108 MET A CA 1
ATOM 833 C C . MET A 1 108 ? 15.308 21.712 17.939 1.00 13.37 108 MET A C 1
ATOM 834 O O . MET A 1 108 ? 14.954 22.841 17.588 1.00 13.45 108 MET A O 1
ATOM 839 N N . ALA A 1 109 ? 14.815 20.593 17.407 1.00 13.45 109 ALA A N 1
ATOM 840 C CA . ALA A 1 109 ? 13.831 20.615 16.325 1.00 13.41 109 ALA A CA 1
ATOM 841 C C . ALA A 1 109 ? 12.524 21.318 16.713 1.00 13.31 109 ALA A C 1
ATOM 842 O O . ALA A 1 109 ? 11.796 21.793 15.836 1.00 13.45 109 ALA A O 1
ATOM 844 N N . MET A 1 110 ? 12.223 21.370 18.011 1.00 12.47 110 MET A N 1
ATOM 845 C CA . MET A 1 110 ? 11.015 22.059 18.493 1.00 12.94 110 MET A CA 1
ATOM 846 C C . MET A 1 110 ? 11.217 23.559 18.737 1.00 12.55 110 MET A C 1
ATOM 847 O O . MET A 1 110 ? 10.275 24.260 19.128 1.00 12.92 110 MET A O 1
ATOM 852 N N . PHE A 1 111 ? 12.441 24.034 18.509 1.00 12.57 111 PHE A N 1
ATOM 853 C CA . PHE A 1 111 ? 12.749 25.464 18.563 1.00 11.72 111 PHE A CA 1
ATOM 854 C C . PHE A 1 111 ? 13.134 25.916 17.156 1.00 12.03 111 PHE A C 1
ATOM 855 O O . PHE A 1 111 ? 14.289 26.255 16.883 1.00 11.58 111 PHE A O 1
ATOM 863 N N . ASP A 1 112 ? 12.159 25.905 16.254 1.00 11.63 112 ASP A N 1
ATOM 864 C CA . ASP A 1 112 ? 12.406 26.232 14.860 1.00 12.36 112 ASP A CA 1
ATOM 865 C C . ASP A 1 112 ? 12.556 27.749 14.727 1.00 12.06 112 ASP A C 1
ATOM 866 O O . ASP A 1 112 ? 11.618 28.483 15.021 1.00 12.21 112 ASP A O 1
ATOM 871 N N . GLU A 1 113 ? 13.729 28.216 14.297 1.00 12.80 113 GLU A N 1
ATOM 872 C CA . GLU A 1 113 ? 13.986 29.665 14.235 1.00 12.64 113 GLU A CA 1
ATOM 873 C C . GLU A 1 113 ? 12.957 30.381 13.359 1.00 12.89 113 GLU A C 1
ATOM 874 O O . GLU A 1 113 ? 12.671 31.548 13.575 1.00 12.14 113 GLU A O 1
ATOM 880 N N . ASN A 1 114 ? 12.411 29.679 12.368 1.00 13.12 114 ASN A N 1
ATOM 881 C CA . ASN A 1 114 ? 11.431 30.296 11.474 1.00 14.10 114 ASN A CA 1
ATOM 882 C C . ASN A 1 114 ? 10.091 30.558 12.157 1.00 13.96 114 ASN A C 1
ATOM 883 O O . ASN A 1 114 ? 9.327 31.432 11.727 1.00 14.92 114 ASN A O 1
ATOM 888 N N . ILE A 1 115 ? 9.836 29.830 13.246 1.00 13.42 115 ILE A N 1
ATOM 889 C CA . ILE A 1 115 ? 8.576 29.900 13.975 1.00 13.02 115 ILE A CA 1
ATOM 890 C C . ILE A 1 115 ? 8.714 30.722 15.266 1.00 12.84 115 ILE A C 1
ATOM 891 O O . ILE A 1 115 ? 7.821 31.514 15.596 1.00 12.83 115 ILE A O 1
ATOM 896 N N . ILE A 1 116 ? 9.821 30.539 15.991 1.00 11.59 116 ILE A N 1
ATOM 897 C CA . ILE A 1 116 ? 9.943 31.138 17.330 1.00 11.25 116 ILE A CA 1
ATOM 898 C C . ILE A 1 116 ? 11.020 32.238 17.491 1.00 11.21 116 ILE A C 1
ATOM 899 O O . ILE A 1 116 ? 11.150 32.814 18.576 1.00 11.36 116 ILE A O 1
ATOM 904 N N . ALA A 1 117 ? 11.747 32.542 16.417 1.00 11.15 117 ALA A N 1
ATOM 905 C CA . ALA A 1 117 ? 12.743 33.625 16.422 1.00 11.20 117 ALA A CA 1
ATOM 906 C C . ALA A 1 117 ? 12.305 34.795 15.530 1.00 11.53 117 ALA A C 1
ATOM 907 O O . ALA A 1 117 ? 11.631 34.578 14.518 1.00 11.59 117 ALA A O 1
ATOM 909 N N . PRO A 1 118 ? 12.690 36.035 15.897 1.00 11.57 118 PRO A N 1
ATOM 910 C CA . PRO A 1 118 ? 12.298 37.225 15.122 1.00 11.97 118 PRO A CA 1
ATOM 911 C C . PRO A 1 118 ? 13.109 37.453 13.842 1.00 12.44 118 PRO A C 1
ATOM 912 O O . PRO A 1 118 ? 12.708 38.258 12.992 1.00 13.53 118 PRO A O 1
ATOM 916 N N . ARG A 1 119 ? 14.234 36.758 13.706 1.00 12.38 119 ARG A N 1
ATOM 917 C CA . ARG A 1 119 ? 15.096 36.879 12.533 1.00 12.26 119 ARG A CA 1
ATOM 918 C C . ARG A 1 119 ? 15.966 35.626 12.454 1.00 12.49 119 ARG A C 1
ATOM 919 O O . ARG A 1 119 ? 16.306 35.045 13.478 1.00 11.94 119 ARG A O 1
ATOM 927 N N . LYS A 1 120 ? 16.322 35.218 11.240 1.00 12.84 120 LYS A N 1
ATOM 928 C CA . LYS A 1 120 ? 17.171 34.035 11.066 1.00 13.19 120 LYS A CA 1
ATOM 929 C C . LYS A 1 120 ? 18.597 34.278 11.550 1.00 13.01 120 LYS A C 1
ATOM 930 O O . LYS A 1 120 ? 19.068 35.418 11.595 1.00 13.29 120 LYS A O 1
ATOM 936 N N . THR A 1 121 ? 19.275 33.194 11.921 1.00 12.87 121 THR A N 1
ATOM 937 C CA . THR A 1 121 ? 20.678 33.234 12.311 1.00 13.15 121 THR A CA 1
ATOM 938 C C . THR A 1 121 ? 21.579 33.711 11.168 1.00 13.98 121 THR A C 1
ATOM 939 O O . THR A 1 121 ? 22.453 34.567 11.359 1.00 13.74 121 THR A O 1
ATOM 943 N N . LEU A 1 122 ? 21.359 33.143 9.985 1.00 14.92 122 LEU A N 1
ATOM 944 C CA . LEU A 1 122 ? 22.192 33.416 8.829 1.00 15.94 122 LEU A CA 1
ATOM 945 C C . LEU A 1 122 ? 21.528 34.436 7.906 1.00 17.11 122 LEU A C 1
ATOM 946 O O . LEU A 1 122 ? 20.306 34.593 7.947 1.00 17.22 122 LEU A O 1
ATOM 951 N N . PRO A 1 123 ? 22.336 35.143 7.081 1.00 18.48 123 PRO A N 1
ATOM 952 C CA . PRO A 1 123 ? 21.810 36.127 6.131 1.00 19.63 123 PRO A CA 1
ATOM 953 C C . PRO A 1 123 ? 21.137 35.449 4.936 1.00 20.82 123 PRO A C 1
ATOM 954 O O . PRO A 1 123 ? 21.620 35.548 3.802 1.00 21.41 123 PRO A O 1
ATOM 958 N N . ILE A 1 124 ? 20.037 34.761 5.215 1.00 21.66 124 ILE A N 1
ATOM 959 C CA . ILE A 1 124 ? 19.294 33.992 4.225 1.00 23.07 124 ILE A CA 1
ATOM 960 C C . ILE A 1 124 ? 17.849 34.465 4.252 1.00 23.68 124 ILE A C 1
ATOM 961 O O . ILE A 1 124 ? 17.258 34.606 5.323 1.00 23.63 124 ILE A O 1
ATOM 966 N N . GLY A 1 125 ? 17.292 34.732 3.073 1.00 24.67 125 GLY A N 1
ATOM 967 C CA . GLY A 1 125 ? 15.876 35.063 2.958 1.00 25.56 125 GLY A CA 1
ATOM 968 C C . GLY A 1 125 ? 15.581 36.548 3.044 1.00 26.15 125 GLY A C 1
ATOM 969 O O . GLY A 1 125 ? 16.502 37.370 3.033 1.00 26.35 125 GLY A O 1
ATOM 970 N N . PRO A 1 126 ? 14.285 36.906 3.126 1.00 26.76 126 PRO A N 1
ATOM 971 C CA . PRO A 1 126 ? 13.872 38.312 3.128 1.00 27.10 126 PRO A CA 1
ATOM 972 C C . PRO A 1 126 ? 14.465 39.098 4.296 1.00 27.44 126 PRO A C 1
ATOM 973 O O . PRO A 1 126 ? 14.638 38.550 5.389 1.00 27.35 126 PRO A O 1
ATOM 977 N N . GLY A 1 127 ? 14.783 40.366 4.043 1.00 27.57 127 GLY A N 1
ATOM 978 C CA . GLY A 1 127 ? 15.246 41.298 5.072 1.00 27.85 127 GLY A CA 1
ATOM 979 C C . GLY A 1 127 ? 16.598 40.983 5.681 1.00 28.04 127 GLY A C 1
ATOM 980 O O . GLY A 1 127 ? 16.854 41.323 6.841 1.00 28.18 127 GLY A O 1
ATOM 981 N N . THR A 1 128 ? 17.463 40.331 4.907 1.00 28.18 128 THR A N 1
ATOM 982 C CA . THR A 1 128 ? 18.809 39.998 5.370 1.00 28.41 128 THR A CA 1
ATOM 983 C C . THR A 1 128 ? 19.888 40.531 4.424 1.00 28.67 128 THR A C 1
ATOM 984 O O . THR A 1 128 ? 21.044 40.108 4.488 1.00 28.83 128 THR A O 1
ATOM 988 N N . GLY A 1 129 ? 19.505 41.460 3.552 1.00 29.16 129 GLY A N 1
ATOM 989 C CA . GLY A 1 129 ? 20.455 42.140 2.674 1.00 29.94 129 GLY A CA 1
ATOM 990 C C . GLY A 1 129 ? 21.224 43.235 3.402 1.00 30.62 129 GLY A C 1
ATOM 991 O O . GLY A 1 129 ? 20.774 43.722 4.448 1.00 30.79 129 GLY A O 1
ATOM 992 N N . PRO A 1 130 ? 22.396 43.624 2.860 1.00 30.97 130 PRO A N 1
ATOM 993 C CA . PRO A 1 130 ? 23.248 44.691 3.416 1.00 30.76 130 PRO A CA 1
ATOM 994 C C . PRO A 1 130 ? 22.558 46.049 3.618 1.00 30.39 130 PRO A C 1
ATOM 995 O O . PRO A 1 130 ? 22.960 46.810 4.501 1.00 30.96 130 PRO A O 1
ATOM 999 N N . ASP A 1 131 ? 21.536 46.344 2.819 1.00 29.81 131 ASP A N 1
ATOM 1000 C CA . ASP A 1 131 ? 20.804 47.608 2.930 1.00 28.59 131 ASP A CA 1
ATOM 1001 C C . ASP A 1 131 ? 19.653 47.532 3.929 1.00 27.76 131 ASP A C 1
ATOM 1002 O O . ASP A 1 131 ? 19.097 48.562 4.324 1.00 28.39 131 ASP A O 1
ATOM 1003 N N . ASP A 1 132 ? 19.298 46.311 4.325 1.00 26.31 132 ASP A N 1
ATOM 1004 C CA . ASP A 1 132 ? 18.249 46.088 5.312 1.00 24.82 132 ASP A CA 1
ATOM 1005 C C . ASP A 1 132 ? 18.807 46.376 6.704 1.00 22.86 132 ASP A C 1
ATOM 1006 O O . ASP A 1 132 ? 19.977 46.102 6.961 1.00 22.31 132 ASP A O 1
ATOM 1011 N N . PRO A 1 133 ? 17.972 46.933 7.601 1.00 21.57 133 PRO A N 1
ATOM 1012 C CA . PRO A 1 133 ? 18.453 47.284 8.940 1.00 19.82 133 PRO A CA 1
ATOM 1013 C C . PRO A 1 133 ? 18.964 46.066 9.705 1.00 18.18 133 PRO A C 1
ATOM 1014 O O . PRO A 1 133 ? 18.462 44.951 9.510 1.00 17.37 133 PRO A O 1
ATOM 1018 N N . LYS A 1 134 ? 19.966 46.291 10.550 1.00 16.01 134 LYS A N 1
ATOM 1019 C CA . LYS A 1 134 ? 20.489 45.255 11.429 1.00 14.50 134 LYS A CA 1
ATOM 1020 C C . LYS A 1 134 ? 20.324 45.709 12.882 1.00 13.12 134 LYS A C 1
ATOM 1021 O O . LYS A 1 134 ? 21.258 46.246 13.470 1.00 12.28 134 LYS A O 1
ATOM 1025 N N . PRO A 1 135 ? 19.130 45.492 13.463 1.00 12.41 135 PRO A N 1
ATOM 1026 C CA . PRO A 1 135 ? 18.910 45.896 14.853 1.00 11.50 135 PRO A CA 1
ATOM 1027 C C . PRO A 1 135 ? 19.918 45.227 15.794 1.00 10.62 135 PRO A C 1
ATOM 1028 O O . PRO A 1 135 ? 20.309 44.074 15.576 1.00 10.31 135 PRO A O 1
ATOM 1032 N N . VAL A 1 136 ? 20.340 45.955 16.820 1.00 10.10 136 VAL A N 1
ATOM 1033 C CA . VAL A 1 136 ? 21.294 45.433 17.789 1.00 9.52 136 VAL A CA 1
ATOM 1034 C C . VAL A 1 136 ? 20.728 44.186 18.480 1.00 9.63 136 VAL A C 1
ATOM 1035 O O . VAL A 1 136 ? 21.418 43.165 18.607 1.00 9.84 136 VAL A O 1
ATOM 1039 N N . ILE A 1 137 ? 19.482 44.286 18.930 1.00 9.31 137 ILE A N 1
ATOM 1040 C CA A ILE A 1 137 ? 18.784 43.138 19.524 0.50 9.74 137 ILE A CA 1
ATOM 1041 C CA B ILE A 1 137 ? 18.793 43.162 19.558 0.50 9.99 137 ILE A CA 1
ATOM 1042 C C . ILE A 1 137 ? 17.351 43.056 19.032 1.00 10.12 137 ILE A C 1
ATOM 1043 O O . ILE A 1 137 ? 16.734 44.066 18.706 1.00 10.63 137 ILE A O 1
ATOM 1052 N N . LEU A 1 138 ? 16.839 41.830 18.938 1.00 10.16 138 LEU A N 1
ATOM 1053 C CA . LEU A 1 138 ? 15.455 41.588 18.551 1.00 10.98 138 LEU A CA 1
ATOM 1054 C C . LEU A 1 138 ? 14.880 40.535 19.478 1.00 10.87 138 LEU A C 1
ATOM 1055 O O . LEU A 1 138 ? 15.588 39.607 19.869 1.00 10.87 138 LEU A O 1
ATOM 1060 N N . LEU A 1 139 ? 13.602 40.678 19.828 1.00 10.65 139 LEU A N 1
ATOM 1061 C CA . LEU A 1 139 ? 12.954 39.761 20.778 1.00 11.15 139 LEU A CA 1
ATOM 1062 C C . LEU A 1 139 ? 11.670 39.170 20.192 1.00 10.58 139 LEU A C 1
ATOM 1063 O O . LEU A 1 139 ? 11.014 39.796 19.366 1.00 10.28 139 LEU A O 1
ATOM 1068 N N . GLN A 1 140 ? 11.325 37.959 20.621 1.00 10.03 140 GLN A N 1
ATOM 1069 C CA . GLN A 1 140 ? 10.053 37.352 20.250 1.00 9.91 140 GLN A CA 1
ATOM 1070 C C . GLN A 1 140 ? 9.463 36.639 21.457 1.00 10.17 140 GLN A C 1
ATOM 1071 O O . GLN A 1 140 ? 10.148 35.854 22.128 1.00 9.94 140 GLN A O 1
ATOM 1077 N N . LEU A 1 141 ? 8.204 36.959 21.750 1.00 9.84 141 LEU A N 1
ATOM 1078 C CA . LEU A 1 141 ? 7.435 36.260 22.774 1.00 9.84 141 LEU A CA 1
ATOM 1079 C C . LEU A 1 141 ? 6.475 35.338 22.046 1.00 10.17 141 LEU A C 1
ATOM 1080 O O . LEU A 1 141 ? 5.627 35.812 21.306 1.00 9.97 141 LEU A O 1
ATOM 1085 N N . ASN A 1 142 ? 6.619 34.034 22.267 1.00 9.49 142 ASN A N 1
ATOM 1086 C CA . ASN A 1 142 ? 5.774 33.035 21.614 1.00 9.73 142 ASN A CA 1
ATOM 1087 C C . ASN A 1 142 ? 4.865 32.385 22.643 1.00 9.72 142 ASN A C 1
ATOM 1088 O O . ASN A 1 142 ? 5.354 31.738 23.574 1.00 9.18 142 ASN A O 1
ATOM 1093 N N . PHE A 1 143 ? 3.550 32.553 22.495 1.00 9.78 143 PHE A N 1
ATOM 1094 C CA . PHE A 1 143 ? 2.615 31.824 23.348 1.00 9.87 143 PHE A CA 1
ATOM 1095 C C . PHE A 1 143 ? 2.457 30.415 22.792 1.00 10.21 143 PHE A C 1
ATOM 1096 O O . PHE A 1 143 ? 2.104 30.250 21.628 1.00 10.37 143 PHE A O 1
ATOM 1104 N N . ILE A 1 144 ? 2.720 29.402 23.609 1.00 10.34 144 ILE A N 1
ATOM 1105 C CA . ILE A 1 144 ? 2.436 28.027 23.204 1.00 10.55 144 ILE A CA 1
ATOM 1106 C C . ILE A 1 144 ? 1.481 27.402 24.219 1.00 10.93 144 ILE A C 1
ATOM 1107 O O . ILE A 1 144 ? 1.290 27.936 25.325 1.00 10.76 144 ILE A O 1
ATOM 1112 N N . LYS A 1 145 ? 0.861 26.285 23.852 1.00 11.48 145 LYS A N 1
ATOM 1113 C CA . LYS A 1 145 ? -0.049 25.635 24.778 1.00 11.99 145 LYS A CA 1
ATOM 1114 C C . LYS A 1 145 ? 0.697 25.360 26.082 1.00 12.23 145 LYS A C 1
ATOM 1115 O O . LYS A 1 145 ? 1.712 24.650 26.090 1.00 12.47 145 LYS A O 1
ATOM 1121 N N . GLY A 1 146 ? 0.212 25.968 27.161 1.00 11.56 146 GLY A N 1
ATOM 1122 C CA . GLY A 1 146 ? 0.766 25.772 28.493 1.00 11.97 146 GLY A CA 1
ATOM 1123 C C . GLY A 1 146 ? 2.105 26.442 28.754 1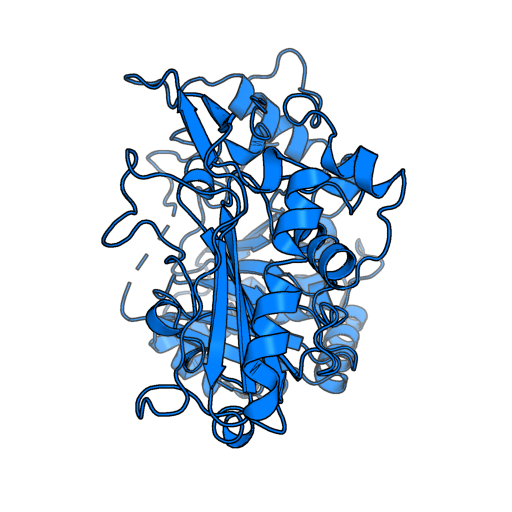.00 11.58 146 GLY A C 1
ATOM 1124 O O . GLY A 1 146 ? 2.758 26.161 29.768 1.00 11.67 146 GLY A O 1
ATOM 1125 N N . GLY A 1 147 ? 2.521 27.347 27.871 1.00 11.48 147 GLY A N 1
ATOM 1126 C CA . GLY A 1 147 ? 3.864 27.903 28.009 1.00 10.67 147 GLY A CA 1
ATOM 1127 C C . GLY A 1 147 ? 4.161 29.200 27.290 1.00 10.77 147 GLY A C 1
ATOM 1128 O O . GLY A 1 147 ? 3.292 29.807 26.645 1.00 10.16 147 GLY A O 1
ATOM 1129 N N . LEU A 1 148 ? 5.410 29.626 27.426 1.00 9.88 148 LEU A N 1
ATOM 1130 C CA . LEU A 1 148 ? 5.911 30.817 26.763 1.00 10.53 148 LEU A CA 1
ATOM 1131 C C . LEU A 1 148 ? 7.333 30.522 26.318 1.00 10.56 148 LEU A C 1
ATOM 1132 O O . LEU A 1 148 ? 8.125 29.985 27.102 1.00 10.35 148 LEU A O 1
ATOM 1137 N N . ILE A 1 149 ? 7.655 30.851 25.071 1.00 10.48 149 ILE A N 1
ATOM 1138 C CA . ILE A 1 149 ? 9.046 30.802 24.617 1.00 10.75 149 ILE A CA 1
ATOM 1139 C C . ILE A 1 149 ? 9.503 32.218 24.334 1.00 10.96 149 ILE A C 1
ATOM 1140 O O . ILE A 1 149 ? 8.945 32.894 23.466 1.00 9.91 149 ILE A O 1
ATOM 1145 N N . LEU A 1 150 ? 10.513 32.658 25.081 1.00 10.22 150 LEU A N 1
ATOM 1146 C CA . LEU A 1 150 ? 11.127 33.954 24.851 1.00 10.85 150 LEU A CA 1
ATOM 1147 C C . LEU A 1 150 ? 12.391 33.734 24.041 1.00 10.13 150 LEU A C 1
ATOM 1148 O O . LEU A 1 150 ? 13.268 32.989 24.466 1.00 11.05 150 LEU A O 1
ATOM 1153 N N . THR A 1 151 ? 12.490 34.383 22.884 1.00 9.35 151 THR A N 1
ATOM 1154 C CA . THR A 1 151 ? 13.688 34.249 22.059 1.00 9.12 151 THR A CA 1
ATOM 1155 C C . THR A 1 151 ? 14.377 35.600 21.921 1.00 9.56 151 THR A C 1
ATOM 1156 O O . THR A 1 151 ? 13.729 36.613 21.665 1.00 9.05 151 THR A O 1
ATOM 1160 N N . VAL A 1 152 ? 15.696 35.601 22.109 1.00 9.21 152 VAL A N 1
ATOM 1161 C CA . VAL A 1 152 ? 16.473 36.826 21.959 1.00 9.76 152 VAL A CA 1
ATOM 1162 C C . VAL A 1 152 ? 17.515 36.632 20.868 1.00 10.31 152 VAL A C 1
ATOM 1163 O O . VAL A 1 152 ? 18.283 35.665 20.918 1.00 10.04 152 VAL A O 1
ATOM 1167 N N . ASN A 1 153 ? 17.521 37.548 19.896 1.00 10.16 153 ASN A N 1
ATOM 1168 C CA . ASN A 1 153 ? 18.532 37.632 18.838 1.00 10.61 153 ASN A CA 1
ATOM 1169 C C . ASN A 1 153 ? 19.472 38.780 19.138 1.00 10.71 153 ASN A C 1
ATOM 1170 O O . ASN A 1 153 ? 19.018 39.877 19.459 1.00 10.98 153 ASN A O 1
ATOM 1175 N N . GLY A 1 154 ? 20.776 38.536 19.023 1.00 10.56 154 GLY A N 1
ATOM 1176 C CA . GLY A 1 154 ? 21.770 39.608 19.141 1.00 10.45 154 GLY A CA 1
ATOM 1177 C C . GLY A 1 154 ? 22.634 39.676 17.894 1.00 10.81 154 GLY A C 1
ATOM 1178 O O . GLY A 1 154 ? 23.134 38.650 17.428 1.00 10.33 154 GLY A O 1
ATOM 1179 N N . GLN A 1 155 ? 22.828 40.884 17.365 1.00 10.41 155 GLN A N 1
ATOM 1180 C CA . GLN A 1 155 ? 23.689 41.087 16.198 1.00 11.02 155 GLN A CA 1
ATOM 1181 C C . GLN A 1 155 ? 25.117 40.737 16.602 1.00 11.21 155 GLN A C 1
ATOM 1182 O O . GLN A 1 155 ? 25.666 41.361 17.512 1.00 10.80 155 GLN A O 1
ATOM 1188 N N . HIS A 1 156 ? 25.742 39.760 15.959 1.00 11.63 156 HIS A N 1
ATOM 1189 C CA . HIS A 1 156 ? 27.007 39.252 16.450 1.00 12.16 156 HIS A CA 1
ATOM 1190 C C . HIS A 1 156 ? 28.208 40.190 16.382 1.00 12.05 156 HIS A C 1
ATOM 1191 O O . HIS A 1 156 ? 29.123 39.979 17.082 1.00 12.37 156 HIS A O 1
ATOM 1198 N N . GLY A 1 157 ? 28.179 41.146 15.475 1.00 11.76 157 GLY A N 1
ATOM 1199 C CA . GLY A 1 157 ? 29.217 42.191 15.474 1.00 11.78 157 GLY A CA 1
ATOM 1200 C C . GLY A 1 157 ? 29.121 43.050 16.733 1.00 11.29 157 GLY A C 1
ATOM 1201 O O . GLY A 1 157 ? 30.128 43.551 17.240 1.00 11.51 157 GLY A O 1
ATOM 1202 N N . ALA A 1 158 ? 27.900 43.201 17.236 1.00 10.87 158 ALA A N 1
ATOM 1203 C CA . ALA A 1 158 ? 27.631 44.025 18.423 1.00 10.52 158 ALA A CA 1
ATOM 1204 C C . ALA A 1 158 ? 27.813 43.285 19.739 1.00 10.51 158 ALA A C 1
ATOM 1205 O O . ALA A 1 158 ? 27.996 43.912 20.786 1.00 10.47 158 ALA A O 1
ATOM 1207 N N . MET A 1 159 ? 27.755 41.955 19.703 1.00 9.96 159 MET A N 1
ATOM 1208 C CA . MET A 1 159 ? 27.850 41.181 20.941 1.00 10.66 159 MET A CA 1
ATOM 1209 C C . MET A 1 159 ? 28.171 39.722 20.704 1.00 10.37 159 MET A C 1
ATOM 1210 O O . MET A 1 159 ? 27.646 39.114 19.776 1.00 10.64 159 MET A O 1
ATOM 1215 N N . ASP A 1 160 ? 29.033 39.172 21.559 1.00 10.18 160 ASP A N 1
ATOM 1216 C CA . ASP A 1 160 ? 29.153 37.723 21.671 1.00 10.47 160 ASP A CA 1
ATOM 1217 C C . ASP A 1 160 ? 28.090 37.252 22.675 1.00 10.35 160 ASP A C 1
ATOM 1218 O O . ASP A 1 160 ? 27.295 38.069 23.176 1.00 10.35 160 ASP A O 1
ATOM 1223 N N . MET A 1 161 ? 28.039 35.955 22.971 1.00 10.79 161 MET A N 1
ATOM 1224 C CA . MET A 1 161 ? 27.004 35.472 23.889 1.00 10.97 161 MET A CA 1
ATOM 1225 C C . MET A 1 161 ? 27.210 35.960 25.329 1.00 10.55 161 MET A C 1
ATOM 1226 O O . MET A 1 161 ? 26.241 36.111 26.083 1.00 10.61 161 MET A O 1
ATOM 1231 N N . VAL A 1 162 ? 28.462 36.222 25.714 1.00 10.35 162 VAL A N 1
ATOM 1232 C CA . VAL A 1 162 ? 28.724 36.776 27.049 1.00 10.47 162 VAL A CA 1
ATOM 1233 C C . VAL A 1 162 ? 28.107 38.184 27.122 1.00 10.02 162 VAL A C 1
ATOM 1234 O O . VAL A 1 162 ? 27.414 38.516 28.089 1.00 10.12 162 VAL A O 1
ATOM 1238 N N . GLY A 1 163 ? 28.331 38.979 26.077 1.00 9.69 163 GLY A N 1
ATOM 1239 C CA . GLY A 1 163 ? 27.738 40.319 26.001 1.00 9.57 163 GLY A CA 1
ATOM 1240 C C . GLY A 1 163 ? 26.219 40.247 25.928 1.00 9.73 163 GLY A C 1
ATOM 1241 O O . GLY A 1 163 ? 25.507 41.019 26.583 1.00 9.84 163 GLY A O 1
ATOM 1242 N N . GLN A 1 164 ? 25.718 39.310 25.129 1.00 9.39 164 GLN A N 1
ATOM 1243 C CA . GLN A 1 164 ? 24.271 39.133 24.967 1.00 9.35 164 GLN A CA 1
ATOM 1244 C C . GLN A 1 164 ? 23.636 38.775 26.302 1.00 9.23 164 GLN A C 1
ATOM 1245 O O . GLN A 1 164 ? 22.580 39.309 26.665 1.00 9.46 164 GLN A O 1
ATOM 1251 N N . ASP A 1 165 ? 24.301 37.894 27.053 1.00 8.66 165 ASP A N 1
ATOM 1252 C CA . ASP A 1 165 ? 23.834 37.525 28.388 1.00 9.04 165 ASP A CA 1
ATOM 1253 C C . ASP A 1 165 ? 23.790 38.773 29.287 1.00 8.53 165 ASP A C 1
ATOM 1254 O O . ASP A 1 165 ? 22.826 38.971 30.036 1.00 8.44 165 ASP A O 1
ATOM 1259 N N . ALA A 1 166 ? 24.826 39.614 29.208 1.00 8.50 166 ALA A N 1
ATOM 1260 C CA . ALA A 1 166 ? 24.880 40.835 30.024 1.00 8.93 166 ALA A CA 1
ATOM 1261 C C . ALA A 1 166 ? 23.690 41.751 29.718 1.00 8.88 166 ALA A C 1
ATOM 1262 O O . ALA A 1 166 ? 23.053 42.266 30.637 1.00 9.33 166 ALA A O 1
ATOM 1264 N N . VAL A 1 167 ? 23.373 41.892 28.431 1.00 8.44 167 VAL A N 1
ATOM 1265 C CA . VAL A 1 167 ? 22.233 42.703 27.971 1.00 8.56 167 VAL A CA 1
ATOM 1266 C C . VAL A 1 167 ? 20.908 42.111 28.478 1.00 8.93 167 VAL A C 1
ATOM 1267 O O . VAL A 1 167 ? 20.051 42.833 29.036 1.00 8.75 167 VAL A O 1
ATOM 1271 N N . ILE A 1 168 ? 20.752 40.799 28.307 1.00 8.37 168 ILE A N 1
ATOM 1272 C CA . ILE A 1 168 ? 19.528 40.096 28.722 1.00 8.52 168 ILE A CA 1
ATOM 1273 C C . ILE A 1 168 ? 19.316 40.182 30.245 1.00 8.36 168 ILE A C 1
ATOM 1274 O O . ILE A 1 168 ? 18.199 40.418 30.711 1.00 8.39 168 ILE A O 1
ATOM 1279 N N . ARG A 1 169 ? 20.403 40.018 30.997 1.00 8.54 169 ARG A N 1
ATOM 1280 C CA A ARG A 1 169 ? 20.381 40.138 32.452 0.50 8.65 169 ARG A CA 1
ATOM 1281 C CA B ARG A 1 169 ? 20.372 40.133 32.447 0.50 8.88 169 ARG A CA 1
ATOM 1282 C C . ARG A 1 169 ? 19.816 41.495 32.883 1.00 9.07 169 ARG A C 1
ATOM 1283 O O . ARG A 1 169 ? 18.971 41.570 33.781 1.00 9.42 169 ARG A O 1
ATOM 1298 N N . LEU A 1 170 ? 20.293 42.565 32.248 1.00 9.03 170 LEU A N 1
ATOM 1299 C CA . LEU A 1 170 ? 19.808 43.909 32.572 1.00 9.25 170 LEU A CA 1
ATOM 1300 C C . LEU A 1 170 ? 18.376 44.107 32.091 1.00 9.15 170 LEU A C 1
ATOM 1301 O O . LEU A 1 170 ? 17.581 44.803 32.737 1.00 8.92 170 LEU A O 1
ATOM 1306 N N . LEU A 1 171 ? 18.028 43.491 30.962 1.00 9.19 171 LEU A N 1
ATOM 1307 C CA . LEU A 1 171 ? 16.636 43.544 30.528 1.00 9.29 171 LEU A CA 1
ATOM 1308 C C . LEU A 1 171 ? 15.744 42.910 31.607 1.00 9.40 171 LEU A C 1
ATOM 1309 O O . LEU A 1 171 ? 14.672 43.444 31.918 1.00 9.25 171 LEU A O 1
ATOM 1314 N N . SER A 1 172 ? 16.185 41.794 32.199 1.00 8.94 172 SER A N 1
ATOM 1315 C CA . SER A 1 172 ? 15.392 41.175 33.266 1.00 9.40 172 SER A CA 1
ATOM 1316 C C . SER A 1 172 ? 15.199 42.136 34.446 1.00 9.11 172 SER A C 1
ATOM 1317 O O . SER A 1 172 ? 14.083 42.292 34.948 1.00 9.54 172 SER A O 1
ATOM 1320 N N . LYS A 1 173 ? 16.279 42.801 34.856 1.00 9.45 173 LYS A N 1
ATOM 1321 C CA . LYS A 1 173 ? 16.200 43.827 35.907 1.00 9.58 173 LYS A CA 1
ATOM 1322 C C . LYS A 1 173 ? 15.184 44.897 35.530 1.00 9.39 173 LYS A C 1
ATOM 1323 O O . LYS A 1 173 ? 14.336 45.280 36.333 1.00 9.87 173 LYS A O 1
ATOM 1329 N N . ALA A 1 174 ? 15.282 45.379 34.297 1.00 8.99 174 ALA A N 1
ATOM 1330 C CA . ALA A 1 174 ? 14.410 46.461 33.833 1.00 9.55 174 ALA A CA 1
ATOM 1331 C C . ALA A 1 174 ? 12.940 46.035 33.867 1.00 9.64 174 ALA A C 1
ATOM 1332 O O . ALA A 1 174 ? 12.078 46.819 34.261 1.00 10.71 174 ALA A O 1
ATOM 1334 N N . CYS A 1 175 ? 12.655 44.798 33.458 1.00 9.91 175 CYS A N 1
ATOM 1335 C CA . CYS A 1 175 ? 11.293 44.246 33.537 1.00 10.08 175 CYS A CA 1
ATOM 1336 C C . CYS A 1 175 ? 10.753 44.239 34.972 1.00 10.73 175 CYS A C 1
ATOM 1337 O O . CYS A 1 175 ? 9.567 44.496 35.211 1.00 10.49 175 CYS A O 1
ATOM 1340 N N . ARG A 1 176 ? 11.635 43.945 35.924 1.00 10.88 176 ARG A N 1
ATOM 1341 C CA . ARG A 1 176 ? 11.273 43.931 37.337 1.00 11.61 176 ARG A CA 1
ATOM 1342 C C . ARG A 1 176 ? 11.239 45.327 37.967 1.00 12.21 176 ARG A C 1
ATOM 1343 O O . ARG A 1 176 ? 10.776 45.489 39.095 1.00 12.29 176 ARG A O 1
ATOM 1351 N N . ASN A 1 177 ? 11.765 46.316 37.245 1.00 13.29 177 ASN A N 1
ATOM 1352 C CA . ASN A 1 177 ? 11.987 47.670 37.766 1.00 14.29 177 ASN A CA 1
ATOM 1353 C C . ASN A 1 177 ? 13.036 47.695 38.895 1.00 14.45 177 ASN A C 1
ATOM 1354 O O . ASN A 1 177 ? 12.980 48.522 39.808 1.00 15.09 177 ASN A O 1
ATOM 1359 N N . ASP A 1 178 ? 13.996 46.774 38.811 1.00 13.80 178 ASP A N 1
ATOM 1360 C CA . ASP A 1 178 ? 15.132 46.735 39.727 1.00 13.41 178 ASP A CA 1
ATOM 1361 C C . ASP A 1 178 ? 16.248 47.640 39.200 1.00 13.81 178 ASP A C 1
ATOM 1362 O O . ASP A 1 178 ? 16.529 47.627 37.999 1.00 13.71 178 ASP A O 1
ATOM 1367 N N . PRO A 1 179 ? 16.898 48.416 40.090 1.00 13.86 179 PRO A N 1
ATOM 1368 C CA . PRO A 1 179 ? 17.856 49.424 39.599 1.00 13.95 179 PRO A CA 1
ATOM 1369 C C . PRO A 1 179 ? 19.150 48.804 39.068 1.00 13.67 179 PRO A C 1
ATOM 1370 O O . PRO A 1 179 ? 19.562 47.733 39.533 1.00 13.87 179 PRO A O 1
ATOM 1374 N N . PHE A 1 180 ? 19.773 49.460 38.089 1.00 13.26 180 PHE A N 1
ATOM 1375 C CA . PHE A 1 180 ? 21.076 49.006 37.611 1.00 13.35 180 PHE A CA 1
ATOM 1376 C C . PHE A 1 180 ? 22.144 49.522 38.568 1.00 13.03 180 PHE A C 1
ATOM 1377 O O . PHE A 1 180 ? 22.022 50.630 39.099 1.00 13.73 180 PHE A O 1
ATOM 1385 N N . THR A 1 181 ? 23.196 48.737 38.785 1.00 12.48 181 THR A N 1
ATOM 1386 C CA . THR A 1 181 ? 24.313 49.211 39.605 1.00 12.10 181 THR A CA 1
ATOM 1387 C C . THR A 1 181 ? 25.199 50.161 38.809 1.00 11.96 181 THR A C 1
ATOM 1388 O O . THR A 1 181 ? 25.170 50.158 37.572 1.00 11.24 181 THR A O 1
ATOM 1392 N N . GLU A 1 182 ? 26.010 50.955 39.516 1.00 11.98 182 GLU A N 1
ATOM 1393 C CA A GLU A 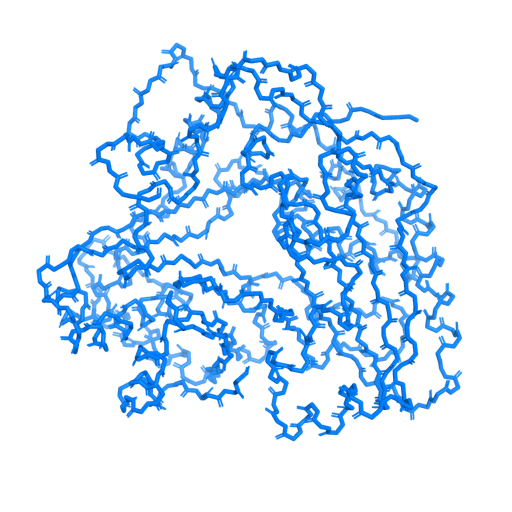1 182 ? 26.949 51.843 38.844 0.50 12.19 182 GLU A CA 1
ATOM 1394 C CA B GLU A 1 182 ? 26.973 51.844 38.867 0.50 12.06 182 GLU A CA 1
ATOM 1395 C C . GLU A 1 182 ? 27.923 51.061 37.955 1.00 12.06 182 GLU A C 1
ATOM 1396 O O . GLU A 1 182 ? 28.202 51.475 36.825 1.00 12.21 182 GLU A O 1
ATOM 1401 N N . GLU A 1 183 ? 28.428 49.930 38.453 1.00 11.84 183 GLU A N 1
ATOM 1402 C CA . GLU A 1 183 ? 29.339 49.080 37.662 1.00 12.03 183 GLU A CA 1
ATOM 1403 C C . GLU A 1 183 ? 28.667 48.569 36.383 1.00 11.43 183 GLU A C 1
ATOM 1404 O O . GLU A 1 183 ? 29.302 48.492 35.333 1.00 11.33 183 GLU A O 1
ATOM 1410 N N . GLU A 1 184 ? 27.389 48.207 36.480 1.00 11.07 184 GLU A N 1
ATOM 1411 C CA . GLU A 1 184 ? 26.648 47.730 35.305 1.00 10.81 184 GLU A CA 1
ATOM 1412 C C . GLU A 1 184 ? 26.535 48.838 34.270 1.00 10.90 184 GLU A C 1
ATOM 1413 O O . GLU A 1 184 ? 26.821 48.627 33.088 1.00 11.20 184 GLU A O 1
ATOM 1419 N N . MET A 1 185 ? 26.149 50.028 34.730 1.00 10.83 185 MET A N 1
ATOM 1420 C CA . MET A 1 185 ? 26.026 51.187 33.849 1.00 10.89 185 MET A CA 1
ATOM 1421 C C . MET A 1 185 ? 27.365 51.574 33.210 1.00 10.53 185 MET A C 1
ATOM 1422 O O . MET A 1 185 ? 27.420 51.944 32.027 1.00 10.11 185 MET A O 1
ATOM 1427 N N . THR A 1 186 ? 28.445 51.461 33.983 1.00 10.05 186 THR A N 1
ATOM 1428 C CA . THR A 1 186 ? 29.784 51.724 33.463 1.00 10.06 186 THR A CA 1
ATOM 1429 C C . THR A 1 186 ? 30.166 50.710 32.379 1.00 9.78 186 THR A C 1
ATOM 1430 O O . THR A 1 186 ? 30.601 51.098 31.284 1.00 9.49 186 THR A O 1
ATOM 1434 N N . ALA A 1 187 ? 29.984 49.424 32.684 1.00 9.37 187 ALA A N 1
ATOM 1435 C CA . ALA A 1 187 ? 30.314 48.348 31.736 1.00 9.48 187 ALA A CA 1
ATOM 1436 C C . ALA A 1 187 ? 29.540 48.485 30.420 1.00 9.40 187 ALA A C 1
ATOM 1437 O O . ALA A 1 187 ? 30.096 48.292 29.339 1.00 9.29 187 ALA A O 1
ATOM 1439 N N . MET A 1 188 ? 28.265 48.860 30.530 1.00 9.24 188 MET A N 1
ATOM 1440 C CA . MET A 1 188 ? 27.384 49.037 29.371 1.00 9.86 188 MET A CA 1
ATOM 1441 C C . MET A 1 188 ? 27.785 50.214 28.477 1.00 10.16 188 MET A C 1
ATOM 1442 O O . MET A 1 188 ? 27.265 50.362 27.365 1.00 11.25 188 MET A O 1
ATOM 1447 N N . ASN A 1 189 ? 28.717 51.039 28.957 1.00 10.60 189 ASN A N 1
ATOM 1448 C CA . ASN A 1 189 ? 29.069 52.269 28.263 1.00 11.27 189 ASN A CA 1
ATOM 1449 C C . ASN A 1 189 ? 30.568 52.454 28.023 1.00 11.19 189 ASN A C 1
ATOM 1450 O O . ASN A 1 189 ? 31.009 53.512 27.555 1.00 10.93 189 ASN A O 1
ATOM 1455 N N . LEU A 1 190 ? 31.352 51.412 28.301 1.00 11.35 190 LEU A N 1
ATOM 1456 C CA . LEU A 1 190 ? 32.771 51.447 27.960 1.00 11.60 190 LEU A CA 1
ATOM 1457 C C . LEU A 1 190 ? 32.946 51.681 26.464 1.00 11.83 190 LEU A C 1
ATOM 1458 O O . LEU A 1 190 ? 32.218 51.113 25.645 1.00 12.29 190 LEU A O 1
ATOM 1463 N N . ASP A 1 191 ? 33.913 52.520 26.109 1.00 11.44 191 ASP A N 1
ATOM 1464 C CA . ASP A 1 191 ? 34.262 52.707 24.708 1.00 12.01 191 ASP A CA 1
ATOM 1465 C C . ASP A 1 191 ? 34.796 51.388 24.146 1.00 11.79 191 ASP A C 1
ATOM 1466 O O . ASP A 1 191 ? 35.628 50.722 24.775 1.00 12.29 191 ASP A O 1
ATOM 1471 N N . ARG A 1 192 ? 34.315 51.018 22.965 1.00 11.50 192 ARG A N 1
ATOM 1472 C CA . ARG A 1 192 ? 34.646 49.713 22.387 1.00 11.22 192 ARG A CA 1
ATOM 1473 C C . ARG A 1 192 ? 35.903 49.764 21.535 1.00 11.92 192 ARG A C 1
ATOM 1474 O O . ARG A 1 192 ? 36.683 48.823 21.548 1.00 11.68 192 ARG A O 1
ATOM 1482 N N . LYS A 1 193 ? 36.087 50.847 20.782 1.00 12.83 193 LYS A N 1
ATOM 1483 C CA . LYS A 1 193 ? 37.153 50.879 19.772 1.00 13.94 193 LYS A CA 1
ATOM 1484 C C . LYS A 1 193 ? 38.560 50.877 20.367 1.00 14.14 193 LYS A C 1
ATOM 1485 O O . LYS A 1 193 ? 39.533 50.627 19.660 1.00 14.51 193 LYS A O 1
ATOM 1491 N N . THR A 1 194 ? 38.658 51.135 21.667 1.00 14.46 194 THR A N 1
ATOM 1492 C CA . THR A 1 194 ? 39.960 51.181 22.341 1.00 14.93 194 THR A CA 1
ATOM 1493 C C . THR A 1 194 ? 40.128 50.064 23.374 1.00 14.96 194 THR A C 1
ATOM 1494 O O . THR A 1 194 ? 41.159 49.993 24.051 1.00 15.76 194 THR A O 1
ATOM 1498 N N . ILE A 1 195 ? 39.137 49.178 23.481 1.00 14.53 195 ILE A N 1
ATOM 1499 C CA . ILE A 1 195 ? 39.111 48.201 24.580 1.00 14.49 195 ILE A CA 1
ATOM 1500 C C . ILE A 1 195 ? 40.175 47.094 24.468 1.00 14.36 195 ILE A C 1
ATOM 1501 O O . ILE A 1 195 ? 40.525 46.453 25.467 1.00 14.32 195 ILE A O 1
ATOM 1506 N N . VAL A 1 196 ? 40.672 46.874 23.252 1.00 14.39 196 VAL A N 1
ATOM 1507 C CA . VAL A 1 196 ? 41.816 45.992 23.023 1.00 14.66 196 VAL A CA 1
ATOM 1508 C C . VAL A 1 196 ? 42.989 46.866 22.576 1.00 15.11 196 VAL A C 1
ATOM 1509 O O . VAL A 1 196 ? 42.999 47.366 21.443 1.00 14.78 196 VAL A O 1
ATOM 1513 N N . PRO A 1 197 ? 43.968 47.085 23.470 1.00 15.59 197 PRO A N 1
ATOM 1514 C CA . PRO A 1 197 ? 45.127 47.902 23.103 1.00 16.01 197 PRO A CA 1
ATOM 1515 C C . PRO A 1 197 ? 45.910 47.255 21.963 1.00 16.16 197 PRO A C 1
ATOM 1516 O O . PRO A 1 197 ? 46.185 46.053 22.006 1.00 16.04 197 PRO A O 1
ATOM 1520 N N . TYR A 1 198 ? 46.252 48.043 20.946 1.00 16.47 198 TYR A N 1
ATOM 1521 C CA . TYR A 1 198 ? 46.921 47.493 19.772 1.00 16.92 198 TYR A CA 1
ATOM 1522 C C . TYR A 1 198 ? 48.403 47.236 20.009 1.00 17.82 198 TYR A C 1
ATOM 1523 O O . TYR A 1 198 ? 49.007 47.818 20.915 1.00 18.19 198 TYR A O 1
ATOM 1532 N N . LEU A 1 199 ? 48.970 46.345 19.201 1.00 18.57 199 LEU A N 1
ATOM 1533 C CA . LEU A 1 199 ? 50.404 46.089 19.213 1.00 19.56 199 LEU A CA 1
ATOM 1534 C C . LEU A 1 199 ? 51.091 47.141 18.350 1.00 20.41 199 LEU A C 1
ATOM 1535 O O . LEU A 1 199 ? 50.568 47.538 17.310 1.00 20.50 199 LEU A O 1
ATOM 1540 N N . GLU A 1 200 ? 52.259 47.595 18.792 1.00 21.54 200 GLU A N 1
ATOM 1541 C CA . GLU A 1 200 ? 52.997 48.638 18.083 1.00 22.27 200 GLU A CA 1
ATOM 1542 C C . GLU A 1 200 ? 53.814 48.040 16.934 1.00 22.60 200 GLU A C 1
ATOM 1543 O O . GLU A 1 200 ? 54.399 46.967 17.084 1.00 23.00 200 GLU A O 1
ATOM 1545 N N . ASN A 1 201 ? 53.825 48.733 15.791 1.00 23.22 201 ASN A N 1
ATOM 1546 C CA . ASN A 1 201 ? 54.603 48.348 14.601 0.50 23.46 201 ASN A CA 1
ATOM 1547 C C . ASN A 1 201 ? 54.389 46.900 14.172 1.00 23.72 201 ASN A C 1
ATOM 1548 O O . ASN A 1 201 ? 55.339 46.175 13.854 1.00 23.98 201 ASN A O 1
ATOM 1553 N N . TYR A 1 202 ? 53.125 46.487 14.165 1.00 23.71 202 TYR A N 1
ATOM 1554 C CA . TYR A 1 202 ? 52.760 45.109 13.908 1.00 23.48 202 TYR A CA 1
ATOM 1555 C C . TYR A 1 202 ? 52.326 44.950 12.465 1.00 24.15 202 TYR A C 1
ATOM 1556 O O . TYR A 1 202 ? 51.522 45.734 11.957 1.00 24.74 202 TYR A O 1
ATOM 1565 N N . THR A 1 203 ? 52.859 43.928 11.813 1.00 25.02 203 THR A N 1
ATOM 1566 C CA . THR A 1 203 ? 52.403 43.549 10.482 1.00 25.69 203 THR A CA 1
ATOM 1567 C C . THR A 1 203 ? 51.648 42.223 10.560 1.00 25.34 203 THR A C 1
ATOM 1568 O O . THR A 1 203 ? 50.414 42.195 10.470 1.00 25.76 203 THR A O 1
ATOM 1572 N N . ILE A 1 204 ? 52.387 41.131 10.748 1.00 24.68 204 ILE A N 1
ATOM 1573 C CA . ILE A 1 204 ? 51.784 39.806 10.870 1.00 24.09 204 ILE A CA 1
ATOM 1574 C C . ILE A 1 204 ? 52.674 38.893 11.713 1.00 23.44 204 ILE A C 1
ATOM 1575 O O . ILE A 1 204 ? 53.898 38.909 11.574 1.00 24.28 204 ILE A O 1
ATOM 1580 N N . GLY A 1 205 ? 52.058 38.118 12.598 1.00 21.88 205 GLY A N 1
ATOM 1581 C CA . GLY A 1 205 ? 52.790 37.201 13.455 1.00 20.39 205 GLY A CA 1
ATOM 1582 C C . GLY A 1 205 ? 51.964 35.964 13.748 1.00 19.21 205 GLY A C 1
ATOM 1583 O O . GLY A 1 205 ? 50.868 35.809 13.201 1.00 19.05 205 GLY A O 1
ATOM 1584 N N . PRO A 1 206 ? 52.479 35.075 14.618 1.00 18.49 206 PRO A N 1
ATOM 1585 C CA . PRO A 1 206 ? 51.776 33.840 14.987 1.00 17.48 206 PRO A CA 1
ATOM 1586 C C . PRO A 1 206 ? 50.429 34.100 15.664 1.00 16.38 206 PRO A C 1
ATOM 1587 O O . PRO A 1 206 ? 49.598 33.201 15.744 1.00 15.81 206 PRO A O 1
ATOM 1591 N N . GLU A 1 207 ? 50.233 35.322 16.150 1.00 15.44 207 GLU A N 1
ATOM 1592 C CA . GLU A 1 207 ? 48.978 35.710 16.809 1.00 14.71 207 GLU A CA 1
ATOM 1593 C C . GLU A 1 207 ? 47.745 35.446 15.946 1.00 14.44 207 GLU A C 1
ATOM 1594 O O . GLU A 1 207 ? 46.670 35.124 16.484 1.00 14.84 207 GLU A O 1
ATOM 1600 N N . VAL A 1 208 ? 47.900 35.583 14.622 1.00 13.75 208 VAL A N 1
ATOM 1601 C CA A VAL A 1 208 ? 46.783 35.400 13.691 0.50 13.35 208 VAL A CA 1
ATOM 1602 C CA B VAL A 1 208 ? 46.785 35.400 13.685 0.50 13.24 208 VAL A CA 1
ATOM 1603 C C . VAL A 1 208 ? 46.858 34.088 12.895 1.00 13.26 208 VAL A C 1
ATOM 1604 O O . VAL A 1 208 ? 46.192 33.924 11.860 1.00 12.73 208 VAL A O 1
ATOM 1609 N N . ASP A 1 209 ? 47.655 33.140 13.390 1.00 13.35 209 ASP A N 1
ATOM 1610 C CA . ASP A 1 209 ? 47.679 31.802 12.811 1.00 13.15 209 ASP A CA 1
ATOM 1611 C C . ASP A 1 209 ? 46.238 31.284 12.763 1.00 12.82 209 ASP A C 1
ATOM 1612 O O . ASP A 1 209 ? 45.473 31.490 13.714 1.00 12.12 209 ASP A O 1
ATOM 1617 N N . HIS A 1 210 ? 45.868 30.624 11.662 1.00 12.53 210 HIS A N 1
ATOM 1618 C CA . HIS A 1 210 ? 44.537 30.012 11.491 1.00 12.90 210 HIS A CA 1
ATOM 1619 C C . HIS A 1 210 ? 43.401 31.027 11.347 1.00 12.58 210 HIS A C 1
ATOM 1620 O O . HIS A 1 210 ? 42.226 30.646 11.385 1.00 13.14 210 HIS A O 1
ATOM 1627 N N . GLN A 1 211 ? 43.743 32.304 11.167 1.00 12.57 211 GLN A N 1
ATOM 1628 C CA . GLN A 1 211 ? 42.706 33.351 11.126 1.00 12.43 211 GLN A CA 1
ATOM 1629 C C . GLN A 1 211 ? 42.693 34.208 9.863 1.00 12.95 211 GLN A C 1
ATOM 1630 O O . GLN A 1 211 ? 41.845 35.090 9.712 1.00 12.30 211 GLN A O 1
ATOM 1636 N N . ILE A 1 212 ? 43.631 33.949 8.956 1.00 13.87 212 ILE A N 1
ATOM 1637 C CA . ILE A 1 212 ? 43.662 34.653 7.686 1.00 14.67 212 ILE A CA 1
ATOM 1638 C C . ILE A 1 212 ? 43.550 33.629 6.561 1.00 15.55 212 ILE A C 1
ATOM 1639 O O . ILE A 1 212 ? 44.362 32.703 6.466 1.00 15.05 212 ILE A O 1
ATOM 1644 N N . VAL A 1 213 ? 42.522 33.789 5.734 1.00 15.90 213 VAL A N 1
ATOM 1645 C CA . VAL A 1 213 ? 42.281 32.895 4.601 1.00 17.70 213 VAL A CA 1
ATOM 1646 C C . VAL A 1 213 ? 43.417 33.065 3.590 1.00 18.27 213 VAL A C 1
ATOM 1647 O O . VAL A 1 213 ? 43.841 34.189 3.299 1.00 18.63 213 VAL A O 1
ATOM 1651 N N . LYS A 1 214 ? 43.934 31.938 3.107 1.00 19.13 214 LYS A N 1
ATOM 1652 C CA . LYS A 1 214 ? 44.978 31.913 2.086 1.00 20.44 214 LYS A CA 1
ATOM 1653 C C . LYS A 1 214 ? 44.507 31.012 0.955 1.00 20.63 214 LYS A C 1
ATOM 1654 O O . LYS A 1 214 ? 43.792 30.030 1.191 1.00 20.28 214 LYS A O 1
ATOM 1660 N N . ALA A 1 215 ? 44.908 31.353 -0.268 1.00 21.37 215 ALA A N 1
ATOM 1661 C CA . ALA A 1 215 ? 44.404 30.683 -1.468 1.00 22.30 215 ALA A CA 1
ATOM 1662 C C . ALA A 1 215 ? 44.798 29.203 -1.590 1.00 22.81 215 ALA A C 1
ATOM 1663 O O . ALA A 1 215 ? 44.120 28.441 -2.288 1.00 23.15 215 ALA A O 1
ATOM 1665 N N . ASP A 1 216 ? 45.868 28.799 -0.903 1.00 23.49 216 ASP A N 1
ATOM 1666 C CA . ASP A 1 216 ? 46.332 27.405 -0.937 1.00 24.43 216 ASP A CA 1
ATOM 1667 C C . ASP A 1 216 ? 45.963 26.599 0.315 1.00 24.81 216 ASP A C 1
ATOM 1668 O O . ASP A 1 216 ? 46.485 25.503 0.530 1.00 24.92 216 ASP A O 1
ATOM 1673 N N . VAL A 1 217 ? 45.078 27.150 1.139 1.00 24.94 217 VAL A N 1
ATOM 1674 C CA . VAL A 1 217 ? 44.644 26.475 2.357 1.00 25.43 217 VAL A CA 1
ATOM 1675 C C . VAL A 1 217 ? 43.121 26.457 2.406 1.00 25.95 217 VAL A C 1
ATOM 1676 O O . VAL A 1 217 ? 42.471 27.512 2.411 1.00 25.80 217 VAL A O 1
ATOM 1680 N N . ALA A 1 218 ? 42.564 25.250 2.435 1.00 26.81 218 ALA A N 1
ATOM 1681 C CA . ALA A 1 218 ? 41.127 25.053 2.592 1.00 27.67 218 ALA A CA 1
ATOM 1682 C C . ALA A 1 218 ? 40.624 25.639 3.913 1.00 28.26 218 ALA A C 1
ATOM 1683 O O . ALA A 1 218 ? 41.303 25.542 4.943 1.00 28.47 218 ALA A O 1
ATOM 1685 N N . GLY A 1 219 ? 39.438 26.245 3.867 1.00 28.83 219 GLY A N 1
ATOM 1686 C CA . GLY A 1 219 ? 38.768 26.773 5.058 1.00 29.30 219 GLY A CA 1
ATOM 1687 C C . GLY A 1 219 ? 37.930 28.012 4.787 1.00 29.87 219 GLY A C 1
ATOM 1688 O O . GLY A 1 219 ? 38.172 28.741 3.823 1.00 30.18 219 GLY A O 1
ATOM 1689 N N . VAL A 1 227 ? 26.839 18.562 1.401 1.00 28.93 227 VAL A N 1
ATOM 1690 C CA . VAL A 1 227 ? 26.691 17.367 2.230 1.00 28.57 227 VAL A CA 1
ATOM 1691 C C . VAL A 1 227 ? 25.378 17.395 3.015 1.00 28.05 227 VAL A C 1
ATOM 1692 O O . VAL A 1 227 ? 24.983 18.439 3.530 1.00 29.02 227 VAL A O 1
ATOM 1694 N N . SER A 1 228 ? 24.705 16.249 3.097 1.00 27.14 228 SER A N 1
ATOM 1695 C CA . SER A 1 228 ? 23.475 16.128 3.881 1.00 25.75 228 SER A CA 1
ATOM 1696 C C . SER A 1 228 ? 23.826 16.062 5.370 1.00 24.48 228 SER A C 1
ATOM 1697 O O . SER A 1 228 ? 24.546 15.165 5.812 1.00 24.08 228 SER A O 1
ATOM 1700 N N . ALA A 1 229 ? 23.324 17.031 6.133 1.00 22.82 229 ALA A N 1
ATOM 1701 C CA . ALA A 1 229 ? 23.699 17.178 7.540 1.00 20.91 229 ALA A CA 1
ATOM 1702 C C . ALA A 1 229 ? 22.485 17.503 8.405 1.00 19.89 229 ALA A C 1
ATOM 1703 O O . ALA A 1 229 ? 21.401 17.783 7.886 1.00 19.31 229 ALA A O 1
ATOM 1705 N N . SER A 1 230 ? 22.665 17.453 9.723 1.00 18.17 230 SER A N 1
ATOM 1706 C CA . SER A 1 230 ? 21.588 17.790 10.643 1.00 17.40 230 SER A CA 1
ATOM 1707 C C . SER A 1 230 ? 22.114 18.382 11.949 1.00 16.21 230 SER A C 1
ATOM 1708 O O . SER A 1 230 ? 23.320 18.379 12.192 1.00 15.70 230 SER A O 1
ATOM 1711 N N . TRP A 1 231 ? 21.184 18.893 12.756 1.00 14.96 231 TRP A N 1
ATOM 1712 C CA . TRP A 1 231 ? 21.433 19.360 14.123 1.00 14.04 231 TRP A CA 1
ATOM 1713 C C . TRP A 1 231 ? 20.784 18.389 15.110 1.00 13.97 231 TRP A C 1
ATOM 1714 O O . TRP A 1 231 ? 19.706 17.853 14.846 1.00 13.69 231 TRP A O 1
ATOM 1725 N N . ALA A 1 232 ? 21.414 18.194 16.265 1.00 13.56 232 ALA A N 1
ATOM 1726 C CA . ALA A 1 232 ? 20.805 17.449 17.357 1.00 13.59 232 ALA A CA 1
ATOM 1727 C C . ALA A 1 232 ? 21.361 17.890 18.703 1.00 13.31 232 ALA A C 1
ATOM 1728 O O . ALA A 1 232 ? 22.559 18.191 18.821 1.00 13.95 232 ALA A O 1
ATOM 1730 N N . PHE A 1 233 ? 20.511 17.903 19.720 1.00 12.94 233 PHE A N 1
ATOM 1731 C CA . PHE A 1 233 ? 20.950 18.055 21.070 1.00 12.63 233 PHE A CA 1
ATOM 1732 C C . PHE A 1 233 ? 21.229 16.674 21.629 1.00 13.22 233 PHE A C 1
ATOM 1733 O O . PHE A 1 233 ? 20.531 15.738 21.353 1.00 13.22 233 PHE A O 1
ATOM 1741 N N . PHE A 1 234 ? 22.252 16.650 22.468 1.00 12.91 234 PHE A N 1
ATOM 1742 C CA . PHE A 1 234 ? 22.602 15.510 23.311 1.00 13.19 234 PHE A CA 1
ATOM 1743 C C . PHE A 1 234 ? 22.744 15.979 24.748 1.00 13.49 234 PHE A C 1
ATOM 1744 O O . PHE A 1 234 ? 23.357 16.965 24.973 1.00 13.57 234 PHE A O 1
ATOM 1752 N N . THR A 1 235 ? 22.204 15.307 25.711 1.00 20.00 235 THR A N 1
ATOM 1753 C CA . THR A 1 235 ? 22.355 15.688 27.108 1.00 20.00 235 THR A CA 1
ATOM 1754 C C . THR A 1 235 ? 23.364 14.790 27.819 1.00 20.00 235 THR A C 1
ATOM 1755 O O . THR A 1 235 ? 23.529 13.679 27.457 1.00 13.91 235 THR A O 1
ATOM 1759 N N . PHE A 1 236 ? 24.002 15.407 28.764 1.00 13.40 236 PHE A N 1
ATOM 1760 C CA . PHE A 1 236 ? 24.959 14.761 29.620 1.00 13.74 236 PHE A CA 1
ATOM 1761 C C . PHE A 1 236 ? 24.560 15.046 31.057 1.00 13.89 236 PHE A C 1
ATOM 1762 O O . PHE A 1 236 ? 24.520 16.146 31.474 1.00 14.29 236 PHE A O 1
ATOM 1770 N N . SER A 1 237 ? 24.253 13.988 31.787 1.00 14.34 237 SER A N 1
ATOM 1771 C CA . SER A 1 237 ? 23.795 14.113 33.169 1.00 14.40 237 SER A CA 1
ATOM 1772 C C . SER A 1 237 ? 24.916 14.680 34.052 1.00 14.34 237 SER A C 1
ATOM 1773 O O . SER A 1 237 ? 26.085 14.624 33.663 1.00 14.23 237 SER A O 1
ATOM 1776 N N . PRO A 1 238 ? 24.568 15.243 35.230 1.00 14.78 238 PRO A N 1
ATOM 1777 C CA . PRO A 1 238 ? 25.622 15.692 36.150 1.00 15.05 238 PRO A CA 1
ATOM 1778 C C . PRO A 1 238 ? 26.637 14.581 36.445 1.00 14.93 238 PRO A C 1
ATOM 1779 O O . PRO A 1 238 ? 27.843 14.853 36.514 1.00 15.32 238 PRO A O 1
ATOM 1783 N N . LYS A 1 239 ? 26.153 13.346 36.587 1.00 15.32 239 LYS A N 1
ATOM 1784 C CA . LYS A 1 239 ? 27.037 12.207 36.860 1.00 15.73 239 LYS A CA 1
ATOM 1785 C C . LYS A 1 239 ? 27.942 11.909 35.656 1.00 14.96 239 LYS A C 1
ATOM 1786 O O . LYS A 1 239 ? 29.148 11.685 35.823 1.00 14.54 239 LYS A O 1
ATOM 1790 N N . ALA A 1 240 ? 27.368 11.918 34.452 1.00 14.48 240 ALA A N 1
ATOM 1791 C CA . ALA A 1 240 ? 28.150 11.735 33.219 1.00 14.27 240 ALA A CA 1
ATOM 1792 C C . ALA A 1 240 ? 29.256 12.784 33.132 1.00 14.00 240 ALA A C 1
ATOM 1793 O O . ALA A 1 240 ? 30.400 12.471 32.813 1.00 13.56 240 ALA A O 1
ATOM 1795 N N . MET A 1 241 ? 28.903 14.034 33.425 1.00 13.83 241 MET A N 1
ATOM 1796 C CA . MET A 1 241 ? 29.874 15.125 33.380 1.00 13.56 241 MET A CA 1
ATOM 1797 C C . MET A 1 241 ? 31.035 14.906 34.353 1.00 13.81 241 MET A C 1
ATOM 1798 O O . MET A 1 241 ? 32.206 15.049 33.973 1.00 14.35 241 MET A O 1
ATOM 1803 N N . SER A 1 242 ? 30.713 14.546 35.594 1.00 13.94 242 SER A N 1
ATOM 1804 C CA . SER A 1 242 ? 31.746 14.331 36.615 1.00 14.63 242 SER A CA 1
ATOM 1805 C C . SER A 1 242 ? 32.623 13.116 36.287 1.00 14.11 242 SER A C 1
ATOM 1806 O O . SER A 1 242 ? 33.819 13.126 36.565 1.00 14.29 242 SER A O 1
ATOM 1809 N N . GLU A 1 243 ? 32.021 12.085 35.690 1.00 13.93 243 GLU A N 1
ATOM 1810 C CA . GLU A 1 243 ? 32.769 10.888 35.272 1.00 14.08 243 GLU A CA 1
ATOM 1811 C C . GLU A 1 243 ? 33.719 11.158 34.101 1.00 13.55 243 GLU A C 1
ATOM 1812 O O . GLU A 1 243 ? 34.822 10.606 34.046 1.00 13.80 243 GLU A O 1
ATOM 1818 N N . LEU A 1 244 ? 33.298 12.019 33.171 1.00 12.95 244 LEU A N 1
ATOM 1819 C CA . LEU A 1 244 ? 34.189 12.495 32.105 1.00 12.40 244 LEU A CA 1
ATOM 1820 C C . LEU A 1 244 ? 35.364 13.294 32.675 1.00 12.23 244 LEU A C 1
ATOM 1821 O O . LEU A 1 244 ? 36.518 13.084 32.283 1.00 12.63 244 LEU A O 1
ATOM 1826 N N . LYS A 1 245 ? 35.080 14.198 33.610 1.00 12.03 245 LYS A N 1
ATOM 1827 C CA . LYS A 1 245 ? 36.167 14.980 34.204 1.00 11.80 245 LYS A CA 1
ATOM 1828 C C . LYS A 1 245 ? 37.132 14.079 34.983 1.00 11.99 245 LYS A C 1
ATOM 1829 O O . LYS A 1 245 ? 38.345 14.260 34.892 1.00 12.44 245 LYS A O 1
ATOM 1835 N N . ASP A 1 246 ? 36.584 13.114 35.725 1.00 12.39 246 ASP A N 1
ATOM 1836 C CA . ASP A 1 246 ? 37.396 12.116 36.443 1.00 12.69 246 ASP A CA 1
ATOM 1837 C C . ASP A 1 246 ? 38.335 11.374 35.474 1.00 12.74 246 ASP A C 1
AT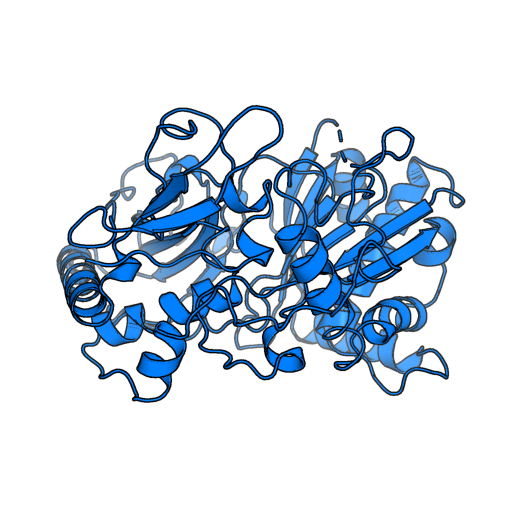OM 1838 O O . ASP A 1 246 ? 39.556 11.269 35.714 1.00 12.85 246 ASP A O 1
ATOM 1843 N N . ALA A 1 247 ? 37.770 10.896 34.363 1.00 12.76 247 ALA A N 1
ATOM 1844 C CA . ALA A 1 247 ? 38.517 10.146 33.338 1.00 12.72 247 ALA A CA 1
ATOM 1845 C C . ALA A 1 247 ? 39.670 10.955 32.732 1.00 12.77 247 ALA A C 1
ATOM 1846 O O . ALA A 1 247 ? 40.771 10.440 32.542 1.00 12.93 247 ALA A O 1
ATOM 1848 N N . ALA A 1 248 ? 39.402 12.231 32.443 1.00 11.90 248 ALA A N 1
ATOM 1849 C CA . ALA A 1 248 ? 40.412 13.163 31.958 1.00 11.91 248 ALA A CA 1
ATOM 1850 C C . ALA A 1 248 ? 41.485 13.466 33.003 1.00 11.53 248 ALA A C 1
ATOM 1851 O O . ALA A 1 248 ? 42.676 13.450 32.699 1.00 11.79 248 ALA A O 1
ATOM 1853 N N . THR A 1 249 ? 41.054 13.740 34.233 1.00 11.57 249 THR A N 1
ATOM 1854 C CA . THR A 1 249 ? 41.959 14.129 35.322 1.00 11.50 249 THR A CA 1
ATOM 1855 C C . THR A 1 249 ? 42.979 13.022 35.613 1.00 12.17 249 THR A C 1
ATOM 1856 O O . THR A 1 249 ? 44.145 13.297 35.900 1.00 12.47 249 THR A O 1
ATOM 1860 N N . LYS A 1 250 ? 42.534 11.772 35.497 1.00 12.43 250 LYS A N 1
ATOM 1861 C CA . LYS A 1 250 ? 43.406 10.618 35.716 1.00 13.89 250 LYS A CA 1
ATOM 1862 C C . LYS A 1 250 ? 44.463 10.430 34.637 1.00 14.17 250 LYS A C 1
ATOM 1863 O O . LYS A 1 250 ? 45.414 9.663 34.835 1.00 14.84 250 LYS A O 1
ATOM 1869 N N . THR A 1 251 ? 44.303 11.103 33.498 1.00 14.35 251 THR A N 1
ATOM 1870 C CA . THR A 1 251 ? 45.169 10.849 32.342 1.00 14.69 251 THR A CA 1
ATOM 1871 C C . THR A 1 251 ? 45.815 12.106 31.744 1.00 15.12 251 THR A C 1
ATOM 1872 O O . THR A 1 251 ? 46.079 12.167 30.543 1.00 15.53 251 THR A O 1
ATOM 1876 N N . LEU A 1 252 ? 46.085 13.099 32.585 1.00 15.33 252 LEU A N 1
ATOM 1877 C CA . LEU A 1 252 ? 46.623 14.370 32.111 1.00 16.17 252 LEU A CA 1
ATOM 1878 C C . LEU A 1 252 ? 48.080 14.289 31.687 1.00 17.28 252 LEU A C 1
ATOM 1879 O O . LEU A 1 252 ? 48.847 13.488 32.233 1.00 17.29 252 LEU A O 1
ATOM 1884 N N . ASP A 1 253 ? 48.450 15.131 30.720 1.00 18.38 253 ASP A N 1
ATOM 1885 C CA . ASP A 1 253 ? 49.855 15.360 30.368 1.00 19.76 253 ASP A CA 1
ATOM 1886 C C . ASP A 1 253 ? 50.621 15.893 31.577 1.00 20.25 253 ASP A C 1
ATOM 1887 O O . ASP A 1 253 ? 50.037 16.544 32.453 1.00 20.31 253 ASP A O 1
ATOM 1892 N N . ALA A 1 254 ? 51.926 15.628 31.615 1.00 20.67 254 ALA A N 1
ATOM 1893 C CA . ALA A 1 254 ? 52.795 16.097 32.698 1.00 20.94 254 ALA A CA 1
ATOM 1894 C C . ALA A 1 254 ? 52.787 17.622 32.845 1.00 21.02 254 ALA A C 1
ATOM 1895 O O . ALA A 1 254 ? 52.959 18.149 33.943 1.00 21.69 254 ALA A O 1
ATOM 1897 N N . SER A 1 255 ? 52.579 18.324 31.732 1.00 20.70 255 SER A N 1
ATOM 1898 C CA . SER A 1 255 ? 52.610 19.782 31.712 1.00 20.32 255 SER A CA 1
ATOM 1899 C C . SER A 1 255 ? 51.310 20.413 32.229 1.00 19.48 255 SER A C 1
ATOM 1900 O O . SER A 1 255 ? 51.239 21.631 32.414 1.00 19.88 255 SER A O 1
ATOM 1903 N N . THR A 1 256 ? 50.296 19.583 32.473 1.00 18.32 256 THR A N 1
ATOM 1904 C CA . THR A 1 256 ? 48.955 20.068 32.784 1.00 17.09 256 THR A CA 1
ATOM 1905 C C . THR A 1 256 ? 48.511 19.709 34.209 1.00 16.32 256 THR A C 1
ATOM 1906 O O . THR A 1 256 ? 48.272 18.542 34.502 1.00 16.63 256 THR A O 1
ATOM 1910 N N A LYS A 1 257 ? 48.391 20.726 35.064 0.50 15.96 257 LYS A N 1
ATOM 1911 N N B LYS A 1 257 ? 48.390 20.726 35.064 0.50 15.95 257 LYS A N 1
ATOM 1912 C CA A LYS A 1 257 ? 48.031 20.551 36.479 0.50 15.76 257 LYS A CA 1
ATOM 1913 C CA B LYS A 1 257 ? 48.031 20.552 36.479 0.50 15.76 257 LYS A CA 1
ATOM 1914 C C A LYS A 1 257 ? 46.589 20.086 36.678 0.50 14.97 257 LYS A C 1
ATOM 1915 C C B LYS A 1 257 ? 46.588 20.089 36.680 0.50 14.97 257 LYS A C 1
ATOM 1916 O O A LYS A 1 257 ? 46.309 19.266 37.556 0.50 15.04 257 LYS A O 1
ATOM 1917 O O B LYS A 1 257 ? 46.308 19.274 37.563 0.50 15.02 257 LYS A O 1
ATOM 1925 N N . PHE A 1 258 ? 45.676 20.639 35.881 1.00 14.12 258 PHE A N 1
ATOM 1926 C CA . PHE A 1 258 ? 44.254 20.328 35.999 1.00 13.28 258 PHE A CA 1
ATOM 1927 C C . PHE A 1 258 ? 43.557 20.655 34.689 1.00 12.22 258 PHE A C 1
ATOM 1928 O O . PHE A 1 258 ? 44.075 21.432 33.880 1.00 12.03 258 PHE A O 1
ATOM 1936 N N . VAL A 1 259 ? 42.399 20.040 34.481 1.00 11.59 259 VAL A N 1
ATOM 1937 C CA . VAL A 1 259 ? 41.498 20.470 33.411 1.00 10.69 259 VAL A CA 1
ATOM 1938 C C . VAL A 1 259 ? 40.117 20.725 34.007 1.00 10.33 259 VAL A C 1
ATOM 1939 O O . VAL A 1 259 ? 39.868 20.383 35.158 1.00 10.50 259 VAL A O 1
ATOM 1943 N N . SER A 1 260 ? 39.232 21.335 33.222 1.00 9.86 260 SER A N 1
ATOM 1944 C CA . SER A 1 260 ? 37.879 21.636 33.676 1.00 9.73 260 SER A CA 1
ATOM 1945 C C . SER A 1 260 ? 36.857 20.633 33.146 1.00 10.28 260 SER A C 1
ATOM 1946 O O . SER A 1 260 ? 37.129 19.849 32.215 1.00 10.26 260 SER A O 1
ATOM 1949 N N . THR A 1 261 ? 35.661 20.694 33.730 1.00 9.92 261 THR A N 1
ATOM 1950 C CA . THR A 1 261 ? 34.508 19.957 33.232 1.00 10.46 261 THR A CA 1
ATOM 1951 C C . THR A 1 261 ? 34.300 20.263 31.743 1.00 10.27 261 THR A C 1
ATOM 1952 O O . THR A 1 261 ? 34.141 19.351 30.926 1.00 10.45 261 THR A O 1
ATOM 1956 N N . ASP A 1 262 ? 34.320 21.554 31.406 1.00 10.21 262 ASP A N 1
ATOM 1957 C CA . ASP A 1 262 ? 34.157 22.013 30.029 1.00 9.88 262 ASP A CA 1
ATOM 1958 C C . ASP A 1 262 ? 35.249 21.442 29.107 1.00 9.82 262 ASP A C 1
ATOM 1959 O O . ASP A 1 262 ? 34.956 20.968 28.008 1.00 9.51 262 ASP A O 1
ATOM 1964 N N . ASP A 1 263 ? 36.501 21.466 29.568 1.00 9.37 263 ASP A N 1
ATOM 1965 C CA . ASP A 1 263 ? 37.614 20.834 28.838 1.00 9.60 263 ASP A CA 1
ATOM 1966 C C . ASP A 1 263 ? 37.328 19.361 28.527 1.00 9.61 263 ASP A C 1
ATOM 1967 O O . ASP A 1 263 ? 37.542 18.884 27.404 1.00 9.73 263 ASP A O 1
ATOM 1972 N N . ALA A 1 264 ? 36.864 18.640 29.543 1.00 9.80 264 ALA A N 1
ATOM 1973 C CA . ALA A 1 264 ? 36.650 17.193 29.444 1.00 10.09 264 ALA A CA 1
ATOM 1974 C C . ALA A 1 264 ? 35.565 16.859 28.416 1.00 10.74 264 ALA A C 1
ATOM 1975 O O . ALA A 1 264 ? 35.745 15.980 27.570 1.00 11.28 264 ALA A O 1
ATOM 1977 N N . LEU A 1 265 ? 34.443 17.577 28.471 1.00 10.21 265 LEU A N 1
ATOM 1978 C CA . LEU A 1 265 ? 33.378 17.350 27.494 1.00 10.71 265 LEU A CA 1
ATOM 1979 C C . LEU A 1 265 ? 33.825 17.738 26.089 1.00 10.60 265 LEU A C 1
ATOM 1980 O O . LEU A 1 265 ? 33.553 17.029 25.120 1.00 10.79 265 LEU A O 1
ATOM 1985 N N . SER A 1 266 ? 34.502 18.878 25.973 1.00 10.21 266 SER A N 1
ATOM 1986 C CA . SER A 1 266 ? 35.031 19.308 24.683 1.00 10.26 266 SER A CA 1
ATOM 1987 C C . SER A 1 266 ? 35.955 18.221 24.096 1.00 10.52 266 SER A C 1
ATOM 1988 O O . SER A 1 266 ? 35.836 17.867 22.914 1.00 10.69 266 SER A O 1
ATOM 1991 N N . ALA A 1 267 ? 36.841 17.688 24.935 1.00 10.82 267 ALA A N 1
ATOM 1992 C CA . ALA A 1 267 ? 37.788 16.644 24.515 1.00 11.37 267 ALA A CA 1
ATOM 1993 C C . ALA A 1 267 ? 37.070 15.360 24.093 1.00 11.72 267 ALA A C 1
ATOM 1994 O O . ALA A 1 267 ? 37.441 14.727 23.091 1.00 12.14 267 ALA A O 1
ATOM 1996 N N . PHE A 1 268 ? 36.049 14.986 24.863 1.00 11.42 268 PHE A N 1
ATOM 1997 C CA . PHE A 1 268 ? 35.269 13.778 24.615 1.00 11.95 268 PHE A CA 1
ATOM 1998 C C . PHE A 1 268 ? 34.564 13.870 23.262 1.00 12.39 268 PHE A C 1
ATOM 1999 O O . PHE A 1 268 ? 34.474 12.890 22.517 1.00 12.49 268 PHE A O 1
ATOM 2007 N N . ILE A 1 269 ? 34.078 15.062 22.939 1.00 11.91 269 ILE A N 1
ATOM 2008 C CA . ILE A 1 269 ? 33.415 15.280 21.654 1.00 12.30 269 ILE A CA 1
ATOM 2009 C C . ILE A 1 269 ? 34.401 15.196 20.484 1.00 12.34 269 ILE A C 1
ATOM 2010 O O . ILE A 1 269 ? 34.104 14.548 19.469 1.00 12.45 269 ILE A O 1
ATOM 2015 N N . TRP A 1 270 ? 35.570 15.826 20.632 1.00 11.98 270 TRP A N 1
ATOM 2016 C CA . TRP A 1 270 ? 36.606 15.779 19.595 1.00 11.94 270 TRP A CA 1
ATOM 2017 C C . TRP A 1 270 ? 37.026 14.331 19.354 1.00 12.18 270 TRP A C 1
ATOM 2018 O O . TRP A 1 270 ? 37.130 13.886 18.204 1.00 12.20 270 TRP A O 1
ATOM 2029 N N . LYS A 1 271 ? 37.221 13.597 20.445 1.00 12.66 271 LYS A N 1
ATOM 2030 C CA . LYS A 1 271 ? 37.623 12.188 20.371 1.00 13.06 271 LYS A CA 1
ATOM 2031 C C . LYS A 1 271 ? 36.539 11.329 19.711 1.00 13.50 271 LYS A C 1
ATOM 2032 O O . LYS A 1 271 ? 36.836 10.517 18.818 1.00 13.35 271 LYS A O 1
ATOM 2038 N N . SER A 1 272 ? 35.286 11.525 20.130 1.00 13.52 272 SER A N 1
ATOM 2039 C CA . SER A 1 272 ? 34.151 10.759 19.597 1.00 13.87 272 SER A CA 1
ATOM 2040 C C . SER A 1 272 ? 33.878 11.060 18.119 1.00 14.10 272 SER A C 1
ATOM 2041 O O . SER A 1 272 ? 33.647 10.135 17.332 1.00 14.86 272 SER A O 1
ATOM 2044 N N . ALA A 1 273 ? 33.894 12.344 17.743 1.00 14.43 273 ALA A N 1
ATOM 2045 C CA . ALA A 1 273 ? 33.789 12.716 16.328 1.00 14.97 273 ALA A CA 1
ATOM 2046 C C . ALA A 1 273 ? 34.919 12.089 15.518 1.00 15.66 273 ALA A C 1
ATOM 2047 O O . ALA A 1 273 ? 34.680 11.546 14.443 1.00 15.76 273 ALA A O 1
ATOM 2049 N N . SER A 1 274 ? 36.141 12.154 16.042 1.00 15.68 274 SER A N 1
ATOM 2050 C CA . SER A 1 274 ? 37.302 11.631 15.326 1.00 16.14 274 SER A CA 1
ATOM 2051 C C . SER A 1 274 ? 37.181 10.123 15.157 1.00 16.47 274 SER A C 1
ATOM 2052 O O . SER A 1 274 ? 37.411 9.605 14.063 1.00 16.52 274 SER A O 1
ATOM 2055 N N . ARG A 1 275 ? 36.783 9.439 16.229 1.00 16.64 275 ARG A N 1
ATOM 2056 C CA . ARG A 1 275 ? 36.539 7.992 16.197 1.00 17.42 275 ARG A CA 1
ATOM 2057 C C . ARG A 1 275 ? 35.546 7.585 15.096 1.00 17.75 275 ARG A C 1
ATOM 2058 O O . ARG A 1 275 ? 35.866 6.727 14.272 1.00 17.97 275 ARG A O 1
ATOM 2066 N N . VAL A 1 276 ? 34.355 8.193 15.069 1.00 17.58 276 VAL A N 1
ATOM 2067 C CA . VAL A 1 276 ? 33.367 7.816 14.039 1.00 18.02 276 VAL A CA 1
ATOM 2068 C C . VAL A 1 276 ? 33.830 8.199 12.630 1.00 18.12 276 VAL A C 1
ATOM 2069 O O . VAL A 1 276 ? 33.503 7.512 11.657 1.00 18.35 276 VAL A O 1
ATOM 2073 N N . ARG A 1 277 ? 34.602 9.279 12.528 1.00 18.01 277 ARG A N 1
ATOM 2074 C CA . ARG A 1 277 ? 35.112 9.734 11.239 1.00 17.94 277 ARG A CA 1
ATOM 2075 C C . ARG A 1 277 ? 36.136 8.766 10.633 1.00 18.25 277 ARG A C 1
ATOM 2076 O O . ARG A 1 277 ? 36.332 8.761 9.420 1.00 18.29 277 ARG A O 1
ATOM 2084 N N . LEU A 1 278 ? 36.770 7.957 11.483 1.00 18.80 278 LEU A N 1
ATOM 2085 C CA . LEU A 1 278 ? 37.690 6.910 11.027 1.00 19.73 278 LEU A CA 1
ATOM 2086 C C . LEU A 1 278 ? 37.011 5.927 10.080 1.00 20.66 278 LEU A C 1
ATOM 2087 O O . LEU A 1 278 ? 37.680 5.262 9.280 1.00 20.97 278 LEU A O 1
ATOM 2092 N N . GLU A 1 279 ? 35.686 5.837 10.178 1.00 21.33 279 GLU A N 1
ATOM 2093 C CA . GLU A 1 279 ? 34.899 4.964 9.306 1.00 22.41 279 GLU A CA 1
ATOM 2094 C C . GLU A 1 279 ? 34.772 5.489 7.874 1.00 22.61 279 GLU A C 1
ATOM 2095 O O . GLU A 1 279 ? 34.363 4.748 6.978 1.00 22.80 279 GLU A O 1
ATOM 2101 N N . ARG A 1 280 ? 35.136 6.751 7.649 1.00 22.70 280 ARG A N 1
ATOM 2102 C CA . ARG A 1 280 ? 35.056 7.335 6.303 1.00 23.07 280 ARG A CA 1
ATOM 2103 C C . ARG A 1 280 ? 36.334 7.995 5.792 1.00 23.34 280 ARG A C 1
ATOM 2104 O O . ARG A 1 280 ? 36.458 8.252 4.594 1.00 23.63 280 ARG A O 1
ATOM 2112 N N . ILE A 1 281 ? 37.274 8.287 6.687 1.00 23.38 281 ILE A N 1
ATOM 2113 C CA . ILE A 1 281 ? 38.571 8.853 6.287 1.00 23.88 281 ILE A CA 1
ATOM 2114 C C . ILE A 1 281 ? 39.744 8.208 7.040 1.00 23.29 281 ILE A C 1
ATOM 2115 O O . ILE A 1 281 ? 39.549 7.552 8.062 1.00 23.15 281 ILE A O 1
ATOM 2120 N N . ASP A 1 282 ? 40.958 8.396 6.524 1.00 23.10 282 ASP A N 1
ATOM 2121 C CA . ASP A 1 282 ? 42.150 7.806 7.132 1.00 22.59 282 ASP A CA 1
ATOM 2122 C C . ASP A 1 282 ? 42.533 8.490 8.445 1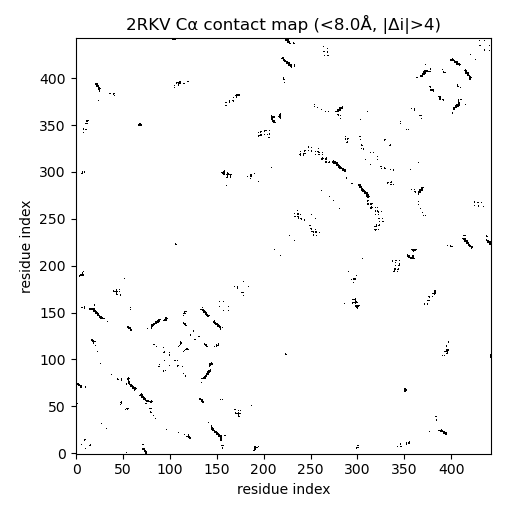.00 22.29 282 ASP A C 1
ATOM 2123 O O . ASP A 1 282 ? 42.333 9.693 8.607 1.00 21.72 282 ASP A O 1
ATOM 2128 N N . GLY A 1 283 ? 43.103 7.716 9.367 1.00 21.78 283 GLY A N 1
ATOM 2129 C CA . GLY A 1 283 ? 43.596 8.252 10.637 1.00 21.18 283 GLY A CA 1
ATOM 2130 C C . GLY A 1 283 ? 44.644 9.343 10.501 1.00 20.94 283 GLY A C 1
ATOM 2131 O O . GLY A 1 283 ? 44.849 10.134 11.424 1.00 20.85 283 GLY A O 1
ATOM 2132 N N . SER A 1 284 ? 45.316 9.392 9.350 1.00 20.78 284 SER A N 1
ATOM 2133 C CA . SER A 1 284 ? 46.351 10.391 9.110 1.00 20.98 284 SER A CA 1
ATOM 2134 C C . SER A 1 284 ? 45.777 11.763 8.736 1.00 20.20 284 SER A C 1
ATOM 2135 O O . SER A 1 284 ? 46.507 12.748 8.686 1.00 20.87 284 SER A O 1
ATOM 2138 N N . ALA A 1 285 ? 44.474 11.815 8.472 1.00 19.82 285 ALA A N 1
ATOM 2139 C CA . ALA A 1 285 ? 43.802 13.066 8.118 1.00 19.12 285 ALA A CA 1
ATOM 2140 C C . ALA A 1 285 ? 43.969 14.094 9.240 1.00 18.71 285 ALA A C 1
ATOM 2141 O O . ALA A 1 285 ? 43.715 13.773 10.408 1.00 18.83 285 ALA A O 1
ATOM 2143 N N . PRO A 1 286 ? 44.413 15.318 8.895 1.00 18.00 286 PRO A N 1
ATOM 2144 C CA . PRO A 1 286 ? 44.503 16.385 9.899 1.00 17.33 286 PRO A CA 1
ATOM 2145 C C . PRO A 1 286 ? 43.135 16.707 10.486 1.00 16.68 286 PRO A C 1
ATOM 2146 O O . PRO A 1 286 ? 42.112 16.556 9.806 1.00 16.78 286 PRO A O 1
ATOM 2150 N N . THR A 1 287 ? 43.132 17.108 11.754 1.00 15.43 287 THR A N 1
ATOM 2151 C CA . THR A 1 287 ? 41.917 17.583 12.413 1.00 14.47 287 THR A CA 1
ATOM 2152 C C . THR A 1 287 ? 42.249 18.791 13.273 1.00 13.97 287 THR A C 1
ATOM 2153 O O . THR A 1 287 ? 43.242 18.792 14.013 1.00 13.36 287 THR A O 1
ATOM 2157 N N . GLU A 1 288 ? 41.419 19.827 13.157 1.00 13.17 288 GLU A N 1
ATOM 2158 C CA . GLU A 1 288 ? 41.601 21.034 13.954 1.00 12.62 288 GLU A CA 1
ATOM 2159 C C . GLU A 1 288 ? 40.382 21.277 14.835 1.00 11.98 288 GLU A C 1
ATOM 2160 O O . GLU A 1 288 ? 39.256 21.275 14.348 1.00 11.97 288 GLU A O 1
ATOM 2166 N N . PHE A 1 289 ? 40.619 21.442 16.132 1.00 11.31 289 PHE A N 1
ATOM 2167 C CA . PHE A 1 289 ? 39.567 21.873 17.064 1.00 10.77 289 PHE A CA 1
ATOM 2168 C C . PHE A 1 289 ? 39.679 23.390 17.196 1.00 10.50 289 PHE A C 1
ATOM 2169 O O . PHE A 1 289 ? 40.763 23.909 17.500 1.00 9.79 289 PHE A O 1
ATOM 2177 N N . CYS A 1 290 ? 38.565 24.094 16.964 1.00 10.27 290 CYS A N 1
ATOM 2178 C CA . CYS A 1 290 ? 38.522 25.544 17.126 1.00 10.91 290 CYS A CA 1
ATOM 2179 C C . CYS A 1 290 ? 37.577 25.813 18.290 1.00 10.45 290 CYS A C 1
ATOM 2180 O O . CYS A 1 290 ? 36.387 25.487 18.202 1.00 10.54 290 CYS A O 1
ATOM 2183 N N . ARG A 1 291 ? 38.104 26.383 19.371 1.00 10.26 291 ARG A N 1
ATOM 2184 C CA . ARG A 1 291 ? 37.312 26.586 20.597 1.00 10.08 291 ARG A CA 1
ATOM 2185 C C . ARG A 1 291 ? 37.099 28.073 20.887 1.00 10.07 291 ARG A C 1
ATOM 2186 O O . ARG A 1 291 ? 38.062 28.818 21.000 1.00 9.83 291 ARG A O 1
ATOM 2194 N N . ALA A 1 292 ? 35.837 28.497 21.001 1.00 10.69 292 ALA A N 1
ATOM 2195 C CA . ALA A 1 292 ? 35.542 29.894 21.346 1.00 10.48 292 ALA A CA 1
ATOM 2196 C C . ALA A 1 292 ? 35.942 30.174 22.792 1.00 10.70 292 ALA A C 1
ATOM 2197 O O . ALA A 1 292 ? 35.651 29.380 23.700 1.00 11.22 292 ALA A O 1
ATOM 2199 N N . VAL A 1 293 ? 36.606 31.306 23.002 1.00 10.61 293 VAL A N 1
ATOM 2200 C CA . VAL A 1 293 ? 37.078 31.689 24.328 1.00 11.20 293 VAL A CA 1
ATOM 2201 C C . VAL A 1 293 ? 36.768 33.174 24.557 1.00 11.83 293 VAL A C 1
ATOM 2202 O O . VAL A 1 293 ? 37.176 34.028 23.767 1.00 12.89 293 VAL A O 1
ATOM 2206 N N . ASP A 1 294 ? 36.052 33.454 25.643 1.00 11.58 294 ASP A N 1
ATOM 2207 C CA . ASP A 1 294 ? 35.792 34.816 26.108 1.00 11.79 294 ASP A CA 1
ATOM 2208 C C . ASP A 1 294 ? 37.127 35.440 26.472 1.00 11.97 294 ASP A C 1
ATOM 2209 O O . ASP A 1 294 ? 37.874 34.892 27.303 1.00 12.52 294 ASP A O 1
ATOM 2214 N N . ALA A 1 295 ? 37.431 36.574 25.838 1.00 11.96 295 ALA A N 1
ATOM 2215 C CA . ALA A 1 295 ? 38.702 37.259 26.038 1.00 12.01 295 ALA A CA 1
ATOM 2216 C C . ALA A 1 295 ? 38.636 38.338 27.121 1.00 11.91 295 ALA A C 1
ATOM 2217 O O . ALA A 1 295 ? 39.647 38.978 27.423 1.00 12.48 295 ALA A O 1
ATOM 2219 N N . ARG A 1 296 ? 37.456 38.534 27.712 1.00 11.90 296 ARG A N 1
ATOM 2220 C CA . ARG A 1 296 ? 37.310 39.564 28.750 1.00 12.09 296 ARG A CA 1
ATOM 2221 C C . ARG A 1 296 ? 38.299 39.381 29.914 1.00 12.75 296 ARG A C 1
ATOM 2222 O O . ARG A 1 296 ? 38.998 40.332 30.272 1.00 13.83 296 ARG A O 1
ATOM 2230 N N . PRO A 1 297 ? 38.374 38.167 30.496 1.00 13.18 297 PRO A N 1
ATOM 2231 C CA . PRO A 1 297 ? 39.308 37.979 31.624 1.00 13.93 297 PRO A CA 1
ATOM 2232 C C . PRO A 1 297 ? 40.771 38.302 31.278 1.00 14.53 297 PRO A C 1
ATOM 2233 O O . PRO A 1 297 ? 41.425 39.039 32.020 1.00 15.00 297 PRO A O 1
ATOM 2237 N N . ALA A 1 298 ? 41.262 37.802 30.145 1.00 14.90 298 ALA A N 1
ATOM 2238 C CA . ALA A 1 298 ? 42.637 38.083 29.718 1.00 15.47 298 ALA A CA 1
ATOM 2239 C C . ALA A 1 298 ? 42.874 39.577 29.494 1.00 15.47 298 ALA A C 1
ATOM 2240 O O . ALA A 1 298 ? 43.984 40.072 29.704 1.00 15.82 298 ALA A O 1
ATOM 2242 N N . MET A 1 299 ? 41.826 40.291 29.079 1.00 15.35 299 MET A N 1
ATOM 2243 C CA . MET A 1 299 ? 41.932 41.715 28.778 1.00 15.85 299 MET A CA 1
ATOM 2244 C C . MET A 1 299 ? 41.667 42.603 30.002 1.00 15.45 299 MET A C 1
ATOM 2245 O O . MET A 1 299 ? 41.805 43.827 29.926 1.00 15.66 299 MET A O 1
ATOM 2250 N N . GLY A 1 300 ? 41.282 41.981 31.115 1.00 15.19 300 GLY A N 1
ATOM 2251 C CA . GLY A 1 300 ? 40.934 42.704 32.340 1.00 15.27 300 GLY A CA 1
ATOM 2252 C C . GLY A 1 300 ? 39.626 43.473 32.226 1.00 15.22 300 GLY A C 1
ATOM 2253 O O . GLY A 1 300 ? 39.449 44.520 32.865 1.00 15.67 300 GLY A O 1
ATOM 2254 N N . VAL A 1 301 ? 38.708 42.953 31.415 1.00 13.97 301 VAL A N 1
ATOM 2255 C CA . VAL A 1 301 ? 37.427 43.613 31.159 1.00 13.17 301 VAL A CA 1
ATOM 2256 C C . VAL A 1 301 ? 36.309 42.939 31.965 1.00 12.74 301 VAL A C 1
ATOM 2257 O O . VAL A 1 301 ? 36.309 41.721 32.148 1.00 12.72 301 VAL A O 1
ATOM 2261 N N . SER A 1 302 ? 35.367 43.749 32.447 1.00 12.71 302 SER A N 1
ATOM 2262 C CA . SER A 1 302 ? 34.227 43.273 33.229 1.00 12.14 302 SER A CA 1
ATOM 2263 C C . SER A 1 302 ? 33.414 42.215 32.486 1.00 11.90 302 SER A C 1
ATOM 2264 O O . SER A 1 302 ? 33.197 42.327 31.283 1.00 11.62 302 SER A O 1
ATOM 2267 N N . ASN A 1 303 ? 32.953 41.204 33.217 1.00 11.67 303 ASN A N 1
ATOM 2268 C CA . ASN A 1 303 ? 32.009 40.220 32.687 1.00 12.07 303 ASN A CA 1
ATOM 2269 C C . ASN A 1 303 ? 30.722 40.886 32.181 1.00 11.68 303 ASN A C 1
ATOM 2270 O O . ASN A 1 303 ? 29.975 40.309 31.381 1.00 11.69 303 ASN A O 1
ATOM 2275 N N . ASN A 1 304 ? 30.468 42.105 32.656 1.00 11.25 304 ASN A N 1
ATOM 2276 C CA . ASN A 1 304 ? 29.277 42.846 32.253 1.00 11.28 304 ASN A CA 1
ATOM 2277 C C . ASN A 1 304 ? 29.452 43.668 30.977 1.00 10.85 304 ASN A C 1
ATOM 2278 O O . ASN A 1 304 ? 28.512 44.334 30.542 1.00 10.86 304 ASN A O 1
ATOM 2283 N N . TYR A 1 305 ? 30.644 43.631 30.377 1.00 10.13 305 TYR A N 1
ATOM 2284 C CA . TYR A 1 305 ? 30.861 44.327 29.104 1.00 9.93 305 TYR A CA 1
ATOM 2285 C C . TYR A 1 305 ? 30.015 43.655 28.017 1.00 10.05 305 TYR A C 1
ATOM 2286 O O . TYR A 1 305 ? 30.149 42.453 27.785 1.00 10.21 305 TYR A O 1
ATOM 2295 N N . PRO A 1 306 ? 29.105 44.420 27.388 1.00 9.75 306 PRO A N 1
ATOM 2296 C CA . PRO A 1 306 ? 28.111 43.824 26.494 1.00 9.74 306 PRO A CA 1
ATOM 2297 C C . PRO A 1 306 ? 28.554 43.608 25.047 1.00 9.78 306 PRO A C 1
ATOM 2298 O O . PRO A 1 306 ? 27.741 43.182 24.214 1.00 10.19 306 PRO A O 1
ATOM 2302 N N . GLY A 1 307 ? 29.816 43.886 24.745 1.00 9.72 307 GLY A N 1
ATOM 2303 C CA . GLY A 1 307 ? 30.267 43.873 23.353 1.00 9.24 307 GLY A CA 1
ATOM 2304 C C . GLY A 1 307 ? 30.711 42.513 22.852 1.00 9.48 307 GLY A C 1
ATOM 2305 O O . GLY A 1 307 ? 30.227 41.460 23.315 1.00 9.41 307 GLY A O 1
ATOM 2306 N N . LEU A 1 308 ? 31.635 42.562 21.896 1.00 9.64 308 LEU A N 1
ATOM 2307 C CA . LEU A 1 308 ? 32.220 41.388 21.271 1.00 9.79 308 LEU A CA 1
ATOM 2308 C C . LEU A 1 308 ? 33.701 41.364 21.643 1.00 9.85 308 LEU A C 1
ATOM 2309 O O . LEU A 1 308 ? 34.502 42.174 21.162 1.00 10.07 308 LEU A O 1
ATOM 2314 N N . LEU A 1 309 ? 34.052 40.439 22.519 1.00 9.96 309 LEU A N 1
ATOM 2315 C CA . LEU A 1 309 ? 35.420 40.322 23.000 1.00 10.33 309 LEU A CA 1
ATOM 2316 C C . LEU A 1 309 ? 35.692 38.844 23.194 1.00 11.22 309 LEU A C 1
ATOM 2317 O O . LEU A 1 309 ? 35.596 38.301 24.299 1.00 11.98 309 LEU A O 1
ATOM 2322 N N . GLN A 1 310 ? 35.989 38.203 22.072 1.00 11.87 310 GLN A N 1
ATOM 2323 C CA . GLN A 1 310 ? 36.128 36.767 22.015 1.00 12.52 310 GLN A CA 1
ATOM 2324 C C . GLN A 1 310 ? 37.233 36.431 21.033 1.00 12.70 310 GLN A C 1
ATOM 2325 O O . GLN A 1 310 ? 37.515 37.193 20.101 1.00 13.56 310 GLN A O 1
ATOM 2331 N N . ASN A 1 311 ? 37.880 35.303 21.275 1.00 11.74 311 ASN A N 1
ATOM 2332 C CA . ASN A 1 311 ? 38.805 34.754 20.308 1.00 11.56 311 ASN A CA 1
ATOM 2333 C C . ASN A 1 311 ? 38.539 33.256 20.225 1.00 11.49 311 ASN A C 1
ATOM 2334 O O . ASN A 1 311 ? 37.550 32.762 20.790 1.00 11.59 311 ASN A O 1
ATOM 2339 N N . MET A 1 312 ? 39.392 32.542 19.499 1.00 11.02 312 MET A N 1
ATOM 2340 C CA A MET A 1 312 ? 39.383 31.084 19.466 0.50 11.33 312 MET A CA 1
ATOM 2341 C CA B MET A 1 312 ? 39.366 31.091 19.545 0.50 11.59 312 MET A CA 1
ATOM 2342 C C . MET A 1 312 ? 40.742 30.578 19.931 1.00 11.35 312 MET A C 1
ATOM 2343 O O . MET A 1 312 ? 41.739 31.304 19.835 1.00 11.16 312 MET A O 1
ATOM 2352 N N . THR A 1 313 ? 40.778 29.342 20.413 1.00 10.80 313 THR A N 1
ATOM 2353 C CA . THR A 1 313 ? 42.041 28.615 20.522 1.00 11.06 313 THR A CA 1
ATOM 2354 C C . THR A 1 313 ? 41.983 27.515 19.456 1.00 10.41 313 THR A C 1
ATOM 2355 O O . THR A 1 313 ? 40.907 26.997 19.130 1.00 10.58 313 THR A O 1
ATOM 2359 N N . TYR A 1 314 ? 43.145 27.179 18.899 1.00 10.51 314 TYR A N 1
ATOM 2360 C CA . TYR A 1 314 ? 43.234 26.218 17.799 1.00 10.77 314 TYR A CA 1
ATOM 2361 C C . TYR A 1 314 ? 44.130 25.070 18.207 1.00 11.08 314 TYR A C 1
ATOM 2362 O O . TYR A 1 314 ? 45.177 25.281 18.824 1.00 11.41 314 TYR A O 1
ATOM 2371 N N . HIS A 1 315 ? 43.708 23.865 17.846 1.00 11.27 315 HIS A N 1
ATOM 2372 C CA . HIS A 1 315 ? 44.375 22.637 18.275 1.00 12.10 315 HIS A CA 1
ATOM 2373 C C . HIS A 1 315 ? 44.428 21.694 17.088 1.00 12.51 315 HIS A C 1
ATOM 2374 O O . HIS A 1 315 ? 43.397 21.238 16.603 1.00 12.03 315 HIS A O 1
ATOM 2381 N N . ASN A 1 316 ? 45.641 21.438 16.606 1.00 13.38 316 ASN A N 1
ATOM 2382 C CA . ASN A 1 316 ? 45.837 20.650 15.395 1.00 14.22 316 ASN A CA 1
ATOM 2383 C C . ASN A 1 316 ? 46.477 19.306 15.695 1.00 14.62 316 ASN A C 1
ATOM 2384 O O . ASN A 1 316 ? 47.464 19.221 16.432 1.00 14.99 316 ASN A O 1
ATOM 2389 N N . SER A 1 317 ? 45.892 18.258 15.130 1.00 14.68 317 SER A N 1
ATOM 2390 C CA . SER A 1 317 ? 46.373 16.890 15.322 1.00 14.98 317 SER A CA 1
ATOM 2391 C C . SER A 1 317 ? 45.916 16.064 14.123 1.00 15.07 317 SER A C 1
ATOM 2392 O O . SER A 1 317 ? 45.704 16.617 13.035 1.00 15.28 317 SER A O 1
ATOM 2395 N N . THR A 1 318 ? 45.798 14.748 14.304 1.00 15.76 318 THR A N 1
ATOM 2396 C CA . THR A 1 318 ? 45.211 13.886 13.280 1.00 16.03 318 THR A CA 1
ATOM 2397 C C . THR A 1 318 ? 44.045 13.106 13.862 1.00 16.01 318 THR A C 1
ATOM 2398 O O . THR A 1 318 ? 43.990 12.849 15.068 1.00 16.03 318 THR A O 1
ATOM 2402 N N . ILE A 1 319 ? 43.113 12.732 12.995 1.00 15.97 319 ILE A N 1
ATOM 2403 C CA . ILE A 1 319 ? 41.939 11.954 13.384 1.00 16.41 319 ILE A CA 1
ATOM 2404 C C . ILE A 1 319 ? 42.310 10.715 14.217 1.00 16.01 319 ILE A C 1
ATOM 2405 O O . ILE A 1 319 ? 41.729 10.473 15.265 1.00 15.45 319 ILE A O 1
ATOM 2410 N N . GLY A 1 320 ? 43.298 9.951 13.754 1.00 16.32 320 GLY A N 1
ATOM 2411 C CA . GLY A 1 320 ? 43.729 8.748 14.474 1.00 16.21 320 GLY A CA 1
ATOM 2412 C C . GLY A 1 320 ? 44.318 9.030 15.844 1.00 16.10 320 GLY A C 1
ATOM 2413 O O . GLY A 1 320 ? 44.005 8.327 16.814 1.00 17.12 320 GLY A O 1
ATOM 2414 N N . GLU A 1 321 ? 45.172 10.052 15.932 1.00 15.71 321 GLU A N 1
ATOM 2415 C CA . GLU A 1 321 ? 45.816 10.396 17.205 1.00 15.42 321 GLU A CA 1
ATOM 2416 C C . GLU A 1 321 ? 44.769 10.844 18.226 1.00 14.98 321 GLU A C 1
ATOM 2417 O O . GLU A 1 321 ? 44.786 10.404 19.372 1.00 14.87 321 GLU A O 1
ATOM 2420 N N . ILE A 1 322 ? 43.853 11.705 17.795 1.00 14.58 322 ILE A N 1
ATOM 2421 C CA . ILE A 1 322 ? 42.796 12.189 18.691 1.00 14.21 322 ILE A CA 1
ATOM 2422 C C . ILE A 1 322 ? 41.875 11.060 19.155 1.00 14.33 322 ILE A C 1
ATOM 2423 O O . ILE A 1 322 ? 41.539 10.977 20.332 1.00 14.21 322 ILE A O 1
ATOM 2428 N N . ALA A 1 323 ? 41.493 10.176 18.233 1.00 14.82 323 ALA A N 1
ATOM 2429 C CA . ALA A 1 323 ? 40.621 9.051 18.554 1.00 15.34 323 ALA A CA 1
ATOM 2430 C C . ALA A 1 323 ? 41.284 8.103 19.561 1.00 15.76 323 ALA A C 1
ATOM 2431 O O . ALA A 1 323 ? 40.640 7.611 20.492 1.00 15.83 323 ALA A O 1
ATOM 2433 N N . ASN A 1 324 ? 42.582 7.873 19.379 1.00 16.50 324 ASN A N 1
ATOM 2434 C CA . ASN A 1 324 ? 43.273 6.813 20.106 1.00 17.26 324 ASN A CA 1
ATOM 2435 C C . ASN A 1 324 ? 43.935 7.190 21.437 1.00 17.10 324 ASN A C 1
ATOM 2436 O O . ASN A 1 324 ? 44.129 6.323 22.299 1.00 17.35 324 ASN A O 1
ATOM 2441 N N . GLU A 1 325 ? 44.272 8.468 21.609 1.00 16.05 325 GLU A N 1
ATOM 2442 C CA . GLU A 1 325 ? 44.909 8.926 22.843 1.00 15.63 325 GLU A CA 1
ATOM 2443 C C . GLU A 1 325 ? 43.905 8.971 24.005 1.00 15.02 325 GLU A C 1
ATOM 2444 O O . GLU A 1 325 ? 42.693 8.870 23.781 1.00 15.00 325 GLU A O 1
ATOM 2450 N N . SER A 1 326 ? 44.404 9.105 25.239 1.00 14.44 326 SER A N 1
ATOM 2451 C CA . SER A 1 326 ? 43.533 9.163 26.418 1.00 13.78 326 SER A CA 1
ATOM 2452 C C . SER A 1 326 ? 42.666 10.423 26.405 1.00 13.09 326 SER A C 1
ATOM 2453 O O . SER A 1 326 ? 42.973 11.384 25.693 1.00 13.09 326 SER A O 1
ATOM 2456 N N . LEU A 1 327 ? 41.597 10.416 27.200 1.00 12.43 327 LEU A N 1
ATOM 2457 C CA . LEU A 1 327 ? 40.749 11.610 27.322 1.00 11.95 327 LEU A CA 1
ATOM 2458 C C . LEU A 1 327 ? 41.542 12.780 27.895 1.00 11.42 327 LEU A C 1
ATOM 2459 O O . LEU A 1 327 ? 41.408 13.920 27.438 1.00 11.42 327 LEU A O 1
ATOM 2464 N N . GLY A 1 328 ? 42.368 12.488 28.899 1.00 10.97 328 GLY A N 1
ATOM 2465 C CA . GLY A 1 328 ? 43.233 13.484 29.515 1.00 11.18 328 GLY A CA 1
ATOM 2466 C C . GLY A 1 328 ? 44.246 14.092 28.566 1.00 11.40 328 GLY A C 1
ATOM 2467 O O . GLY A 1 328 ? 44.535 15.286 28.652 1.00 11.67 328 GLY A O 1
ATOM 2468 N N . ALA A 1 329 ? 44.802 13.275 27.665 1.00 11.26 329 ALA A N 1
ATOM 2469 C CA . ALA A 1 329 ? 45.714 13.781 26.642 1.00 11.53 329 ALA A CA 1
ATOM 2470 C C . ALA A 1 329 ? 45.002 14.828 25.780 1.00 11.54 329 ALA A C 1
ATOM 2471 O O . ALA A 1 329 ? 45.558 15.885 25.504 1.00 12.11 329 ALA A O 1
ATOM 2473 N N . THR A 1 330 ? 43.755 14.538 25.401 1.00 11.33 330 THR A N 1
ATOM 2474 C CA . THR A 1 330 ? 42.994 15.446 24.535 1.00 11.49 330 THR A CA 1
ATOM 2475 C C . THR A 1 330 ? 42.591 16.709 25.304 1.00 11.43 330 THR A C 1
ATOM 2476 O O . THR A 1 330 ? 42.707 17.831 24.786 1.00 11.52 330 THR A O 1
ATOM 2480 N N . ALA A 1 331 ? 42.154 16.529 26.548 1.00 11.42 331 ALA A N 1
ATOM 2481 C CA . ALA A 1 331 ? 41.748 17.667 27.382 1.00 10.94 331 ALA A CA 1
ATOM 2482 C C . ALA A 1 331 ? 42.939 18.579 27.667 1.00 10.69 331 ALA A C 1
ATOM 2483 O O . ALA A 1 331 ? 42.803 19.807 27.695 1.00 10.52 331 ALA A O 1
ATOM 2485 N N . SER A 1 332 ? 44.115 17.973 27.851 1.00 10.59 332 SER A N 1
ATOM 2486 C CA . SER A 1 332 ? 45.354 18.722 28.032 1.00 10.78 332 SER A CA 1
ATOM 2487 C C . SER A 1 332 ? 45.669 19.647 26.849 1.00 10.76 332 SER A C 1
ATOM 2488 O O . SER A 1 332 ? 46.131 20.775 27.052 1.00 10.51 332 SER A O 1
ATOM 2491 N N . ARG A 1 333 ? 45.417 19.177 25.622 1.00 10.83 333 ARG A N 1
ATOM 2492 C CA . ARG A 1 333 ? 45.587 20.023 24.429 1.00 11.61 333 ARG A CA 1
ATOM 2493 C C . ARG A 1 333 ? 44.777 21.303 24.573 1.00 11.35 333 ARG A C 1
ATOM 2494 O O . ARG A 1 333 ? 45.262 22.390 24.280 1.00 12.08 333 ARG A O 1
ATOM 2502 N N . LEU A 1 334 ? 43.526 21.154 25.001 1.00 11.68 334 LEU A N 1
ATOM 2503 C CA . LEU A 1 334 ? 42.630 22.303 25.100 1.00 11.45 334 LEU A CA 1
ATOM 2504 C C . LEU A 1 334 ? 43.081 23.274 26.187 1.00 11.33 334 LEU A C 1
ATOM 2505 O O . LEU A 1 334 ? 43.232 24.468 25.938 1.00 11.43 334 LEU A O 1
ATOM 2510 N N . ARG A 1 335 ? 43.313 22.750 27.385 1.00 11.28 335 ARG A N 1
ATOM 2511 C CA . ARG A 1 335 ? 43.706 23.579 28.528 1.00 11.47 335 ARG A CA 1
ATOM 2512 C C . ARG A 1 335 ? 45.036 24.318 28.295 1.00 11.87 335 ARG A C 1
ATOM 2513 O O . ARG A 1 335 ? 45.211 25.436 28.775 1.00 12.11 335 ARG A O 1
ATOM 2521 N N . SER A 1 336 ? 45.936 23.716 27.512 1.00 12.34 336 SER A N 1
ATOM 2522 C CA . SER A 1 336 ? 47.276 24.287 27.271 1.00 13.24 336 SER A CA 1
ATOM 2523 C C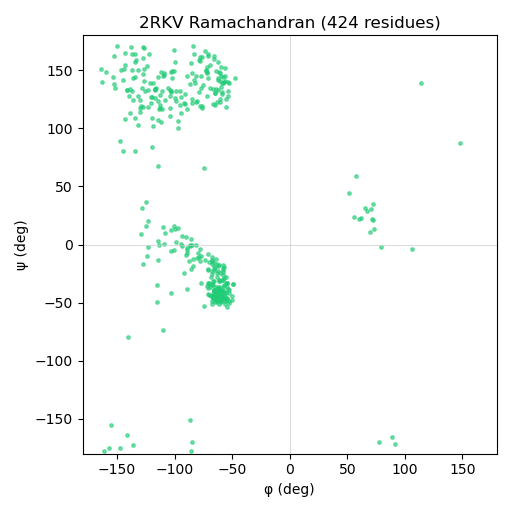 . SER A 1 336 ? 47.262 25.655 26.567 1.00 13.57 336 SER A C 1
ATOM 2524 O O . SER A 1 336 ? 48.257 26.379 26.599 1.00 14.08 336 SER A O 1
ATOM 2527 N N . GLU A 1 337 ? 46.137 25.989 25.934 1.00 13.43 337 GLU A N 1
ATOM 2528 C CA . GLU A 1 337 ? 45.999 27.235 25.169 1.00 13.99 337 GLU A CA 1
ATOM 2529 C C . GLU A 1 337 ? 45.297 28.358 25.938 1.00 13.91 337 GLU A C 1
ATOM 2530 O O . GLU A 1 337 ? 45.067 29.432 25.389 1.00 12.93 337 GLU A O 1
ATOM 2536 N N . LEU A 1 338 ? 44.945 28.106 27.198 1.00 13.49 338 LEU A N 1
ATOM 2537 C CA . LEU A 1 338 ? 44.128 29.058 27.956 1.00 14.19 338 LEU A CA 1
ATOM 2538 C C . LEU A 1 338 ? 44.907 29.963 28.907 1.00 15.28 338 LEU A C 1
ATOM 2539 O O . LEU A 1 338 ? 44.312 30.634 29.756 1.00 16.11 338 LEU A O 1
ATOM 2544 N N . ASP A 1 339 ? 46.225 29.994 28.762 1.00 15.88 339 ASP A N 1
ATOM 2545 C CA . ASP A 1 339 ? 47.042 30.919 29.538 1.00 16.64 339 ASP A CA 1
ATOM 2546 C C . ASP A 1 339 ? 46.636 32.377 29.228 1.00 16.38 339 ASP A C 1
ATOM 2547 O O . ASP A 1 339 ? 46.649 32.798 28.063 1.00 16.14 339 ASP A O 1
ATOM 2552 N N . PRO A 1 340 ? 46.253 33.147 30.266 1.00 16.90 340 PRO A N 1
ATOM 2553 C CA . PRO A 1 340 ? 45.801 34.530 30.060 1.00 16.92 340 PRO A CA 1
ATOM 2554 C C . PRO A 1 340 ? 46.769 35.412 29.260 1.00 16.89 340 PRO A C 1
ATOM 2555 O O . PRO A 1 340 ? 46.320 36.183 28.402 1.00 16.77 340 PRO A O 1
ATOM 2559 N N . ALA A 1 341 ? 48.074 35.304 29.528 1.00 16.86 341 ALA A N 1
ATOM 2560 C CA . ALA A 1 341 ? 49.056 36.111 28.787 1.00 16.74 341 ALA A CA 1
ATOM 2561 C C . ALA A 1 341 ? 49.037 35.772 27.295 1.00 16.22 341 ALA A C 1
ATOM 2562 O O . ALA A 1 341 ? 49.152 36.666 26.449 1.00 16.72 341 ALA A O 1
ATOM 2564 N N . SER A 1 342 ? 48.873 34.485 26.988 1.00 15.78 342 SER A N 1
ATOM 2565 C CA A SER A 1 342 ? 48.777 34.021 25.603 0.50 15.66 342 SER A CA 1
ATOM 2566 C CA B SER A 1 342 ? 48.786 34.028 25.606 0.50 15.88 342 SER A CA 1
ATOM 2567 C C . SER A 1 342 ? 47.491 34.502 24.942 1.00 15.71 342 SER A C 1
ATOM 2568 O O . SER A 1 342 ? 47.508 34.993 23.820 1.00 15.27 342 SER A O 1
ATOM 2573 N N . MET A 1 343 ? 46.372 34.362 25.647 1.00 15.63 343 MET A N 1
ATOM 2574 C CA . MET A 1 343 ? 45.094 34.837 25.124 1.00 15.72 343 MET A CA 1
ATOM 2575 C C . MET A 1 343 ? 45.127 36.341 24.858 1.00 15.22 343 MET A C 1
ATOM 2576 O O . MET A 1 343 ? 44.624 36.808 23.831 1.00 15.12 343 MET A O 1
ATOM 2581 N N . ARG A 1 344 ? 45.734 37.091 25.771 1.00 14.56 344 ARG A N 1
ATOM 2582 C CA A ARG A 1 344 ? 45.831 38.536 25.609 0.50 14.54 344 ARG A CA 1
ATOM 2583 C CA B ARG A 1 344 ? 45.858 38.538 25.636 0.50 14.68 344 ARG A CA 1
ATOM 2584 C C . ARG A 1 344 ? 46.684 38.907 24.397 1.00 14.37 344 ARG A C 1
ATOM 2585 O O . ARG A 1 344 ? 46.255 39.709 23.567 1.00 13.90 344 ARG A O 1
ATOM 2600 N N . GLN A 1 345 ? 47.874 38.309 24.277 1.00 14.02 345 GLN A N 1
ATOM 2601 C CA . GLN A 1 345 ? 48.765 38.622 23.154 1.00 13.83 345 GLN A CA 1
ATOM 2602 C C . GLN A 1 345 ? 48.109 38.283 21.812 1.00 13.17 345 GLN A C 1
ATOM 2603 O O . GLN A 1 345 ? 48.143 39.079 20.870 1.00 13.45 345 GLN A O 1
ATOM 2609 N N . ARG A 1 346 ? 47.486 37.107 21.742 1.00 12.95 346 ARG A N 1
ATOM 2610 C CA . ARG A 1 346 ? 46.869 36.650 20.506 1.00 12.08 346 ARG A CA 1
ATOM 2611 C C . ARG A 1 346 ? 45.718 37.564 20.110 1.00 12.14 346 ARG A C 1
ATOM 2612 O O . ARG A 1 346 ? 45.612 37.978 18.954 1.00 11.79 346 ARG A O 1
ATOM 2620 N N . THR A 1 347 ? 44.885 37.904 21.088 1.00 11.74 347 THR A N 1
ATOM 2621 C CA . THR A 1 347 ? 43.711 38.738 20.849 1.00 11.60 347 THR A CA 1
ATOM 2622 C C . THR A 1 347 ? 44.131 40.147 20.432 1.00 11.87 347 THR A C 1
ATOM 2623 O O . THR A 1 347 ? 43.529 40.746 19.532 1.00 12.04 347 THR A O 1
ATOM 2627 N N . ARG A 1 348 ? 45.177 40.675 21.073 1.00 11.94 348 ARG A N 1
ATOM 2628 C CA . ARG A 1 348 ? 45.720 41.976 20.678 1.00 12.16 348 ARG A CA 1
ATOM 2629 C C . ARG A 1 348 ? 46.256 41.934 19.245 1.00 12.33 348 ARG A C 1
ATOM 2630 O O . ARG A 1 348 ? 46.105 42.898 18.495 1.00 12.10 348 ARG A O 1
ATOM 2638 N N . GLY A 1 349 ? 46.874 40.813 18.873 1.00 12.23 349 GLY A N 1
ATOM 2639 C CA . GLY A 1 349 ? 47.382 40.621 17.517 1.00 12.41 349 GLY A CA 1
ATOM 2640 C C . GLY A 1 349 ? 46.283 40.619 16.471 1.00 12.84 349 GLY A C 1
ATOM 2641 O O . GLY A 1 349 ? 46.369 41.337 15.465 1.00 12.60 349 GLY A O 1
ATOM 2642 N N . LEU A 1 350 ? 45.239 39.826 16.716 1.00 12.29 350 LEU A N 1
ATOM 2643 C CA . LEU A 1 350 ? 44.086 39.783 15.817 1.00 12.14 350 LEU A CA 1
ATOM 2644 C C . LEU A 1 350 ? 43.442 41.174 15.670 1.00 11.92 350 LEU A C 1
ATOM 2645 O O . LEU A 1 350 ? 43.198 41.634 14.547 1.00 12.77 350 LEU A O 1
ATOM 2650 N N . ALA A 1 351 ? 43.199 41.846 16.795 1.00 11.78 351 ALA A N 1
ATOM 2651 C CA . ALA A 1 351 ? 42.625 43.195 16.766 1.00 11.60 351 ALA A CA 1
ATOM 2652 C C . ALA A 1 351 ? 43.513 44.161 15.981 1.00 11.83 351 ALA A C 1
ATOM 2653 O O . ALA A 1 351 ? 43.018 44.947 15.184 1.00 11.75 351 ALA A O 1
ATOM 2655 N N . THR A 1 352 ? 44.829 44.067 16.181 1.00 12.35 352 THR A N 1
ATOM 2656 C CA . THR A 1 352 ? 45.781 44.957 15.503 1.00 12.55 352 THR A CA 1
ATOM 2657 C C . THR A 1 352 ? 45.796 44.721 13.993 1.00 12.48 352 THR A C 1
ATOM 2658 O O . THR A 1 352 ? 45.757 45.675 13.211 1.00 12.89 352 THR A O 1
ATOM 2662 N N . TYR A 1 353 ? 45.827 43.452 13.585 1.00 12.57 353 TYR A N 1
ATOM 2663 C CA . TYR A 1 353 ? 45.775 43.113 12.166 1.00 12.86 353 TYR A CA 1
ATOM 2664 C C . TYR A 1 353 ? 44.508 43.670 11.513 1.00 13.10 353 TYR A C 1
ATOM 2665 O O . TYR A 1 353 ? 44.558 44.259 10.427 1.00 13.57 353 TYR A O 1
ATOM 2674 N N . LEU A 1 354 ? 43.372 43.471 12.178 1.00 12.65 354 LEU A N 1
ATOM 2675 C CA . LEU A 1 354 ? 42.105 44.018 11.690 1.00 12.64 354 LEU A CA 1
ATOM 2676 C C . LEU A 1 354 ? 42.186 45.539 11.586 1.00 13.10 354 LEU A C 1
ATOM 2677 O O . LEU A 1 354 ? 41.843 46.126 10.559 1.00 13.01 354 LEU A O 1
ATOM 2682 N N . HIS A 1 355 ? 42.646 46.177 12.654 1.00 13.43 355 HIS A N 1
ATOM 2683 C CA . HIS A 1 355 ? 42.754 47.629 12.683 1.00 14.67 355 HIS A CA 1
ATOM 2684 C C . HIS A 1 355 ? 43.609 48.164 11.523 1.00 15.09 355 HIS A C 1
ATOM 2685 O O . HIS A 1 355 ? 43.263 49.175 10.893 1.00 15.17 355 HIS A O 1
ATOM 2692 N N . ASN A 1 356 ? 44.708 47.469 11.247 1.00 15.77 356 ASN A N 1
ATOM 2693 C CA . ASN A 1 356 ? 45.687 47.891 10.236 1.00 16.22 356 ASN A CA 1
ATOM 2694 C C . ASN A 1 356 ? 45.255 47.631 8.798 1.00 16.67 356 ASN A C 1
ATOM 2695 O O . ASN A 1 356 ? 45.917 48.081 7.851 1.00 17.28 356 ASN A O 1
ATOM 2700 N N . ASN A 1 357 ? 44.166 46.890 8.627 1.00 16.48 357 ASN A N 1
ATOM 2701 C CA . ASN A 1 357 ? 43.726 46.483 7.298 1.00 16.82 357 ASN A CA 1
ATOM 2702 C C . ASN A 1 357 ? 42.327 46.990 6.942 1.00 16.63 357 ASN A C 1
ATOM 2703 O O . ASN A 1 357 ? 41.339 46.511 7.503 1.00 16.74 357 ASN A O 1
ATOM 2708 N N . PRO A 1 358 ? 42.242 47.968 6.014 1.00 16.61 358 PRO A N 1
ATOM 2709 C CA . PRO A 1 358 ? 40.924 48.440 5.557 1.00 16.22 358 PRO A CA 1
ATOM 2710 C C . PRO A 1 358 ? 40.102 47.325 4.909 1.00 15.53 358 PRO A C 1
ATOM 2711 O O . PRO A 1 358 ? 38.875 47.335 5.001 1.00 15.49 358 PRO A O 1
ATOM 2715 N N . ASP A 1 359 ? 40.774 46.370 4.266 1.00 15.14 359 ASP A N 1
ATOM 2716 C CA . ASP A 1 359 ? 40.082 45.214 3.685 1.00 14.68 359 ASP A CA 1
ATOM 2717 C C . ASP A 1 359 ? 40.150 44.036 4.657 1.00 14.33 359 ASP A C 1
ATOM 2718 O O . ASP A 1 359 ? 41.157 43.334 4.723 1.00 14.15 359 ASP A O 1
ATOM 2723 N N . LYS A 1 360 ? 39.063 43.818 5.392 1.00 13.55 360 LYS A N 1
ATOM 2724 C CA . LYS A 1 360 ? 39.008 42.768 6.412 1.00 13.50 360 LYS A CA 1
ATOM 2725 C C . LYS A 1 360 ? 38.441 41.447 5.887 1.00 13.39 360 LYS A C 1
ATOM 2726 O O . LYS A 1 360 ? 38.249 40.506 6.653 1.00 13.43 360 LYS A O 1
ATOM 2732 N N . SER A 1 361 ? 38.218 41.373 4.573 1.00 12.93 361 SER A N 1
ATOM 2733 C CA . SER A 1 361 ? 37.504 40.242 3.967 1.00 13.49 361 SER A CA 1
ATOM 2734 C C . SER A 1 361 ? 38.234 38.886 4.072 1.00 13.68 361 SER A C 1
ATOM 2735 O O . SER A 1 361 ? 37.598 37.833 3.933 1.00 14.59 361 SER A O 1
ATOM 2738 N N . ASN A 1 362 ? 39.542 38.914 4.314 1.00 13.97 362 ASN A N 1
ATOM 2739 C CA . ASN A 1 362 ? 40.333 37.674 4.430 1.00 14.54 362 ASN A CA 1
ATOM 2740 C C . ASN A 1 362 ? 40.410 37.106 5.844 1.00 14.57 362 ASN A C 1
ATOM 2741 O O . ASN A 1 362 ? 40.948 36.014 6.047 1.00 14.64 362 ASN A O 1
ATOM 2746 N N . VAL A 1 363 ? 39.894 37.848 6.819 1.00 13.66 363 VAL A N 1
ATOM 2747 C CA . VAL A 1 363 ? 39.990 37.440 8.217 1.00 13.28 363 VAL A CA 1
ATOM 2748 C C . VAL A 1 363 ? 38.771 36.608 8.628 1.00 13.39 363 VAL A C 1
ATOM 2749 O O . VAL A 1 363 ? 37.609 36.999 8.401 1.00 12.93 363 VAL A O 1
ATOM 2753 N N . SER A 1 364 ? 39.040 35.451 9.230 1.00 13.31 364 SER A N 1
ATOM 2754 C CA . SER A 1 364 ? 37.979 34.560 9.674 1.00 13.83 364 SER A CA 1
ATOM 2755 C C . SER A 1 364 ? 38.473 33.748 10.853 1.00 13.90 364 SER A C 1
ATOM 2756 O O . SER A 1 364 ? 39.587 33.224 10.827 1.00 13.46 364 SER A O 1
ATOM 2759 N N . LEU A 1 365 ? 37.636 33.652 11.880 1.00 14.26 365 LEU A N 1
ATOM 2760 C CA . LEU A 1 365 ? 37.940 32.823 13.051 1.00 14.80 365 LEU A CA 1
ATOM 2761 C C . LEU A 1 365 ? 38.058 31.335 12.704 1.00 15.08 365 LEU A C 1
ATOM 2762 O O . LEU A 1 365 ? 38.585 30.546 13.498 1.00 14.95 365 LEU A O 1
ATOM 2767 N N . THR A 1 366 ? 37.557 30.949 11.531 1.00 15.38 366 THR A N 1
ATOM 2768 C CA . THR A 1 366 ? 37.659 29.556 11.088 1.00 16.05 366 THR A CA 1
ATOM 2769 C C . THR A 1 366 ? 38.327 29.453 9.717 1.00 16.57 366 THR A C 1
ATOM 2770 O O . THR A 1 366 ? 37.974 28.585 8.911 1.00 16.65 366 THR A O 1
ATOM 2774 N N . ALA A 1 367 ? 39.314 30.322 9.490 1.00 17.12 367 ALA A N 1
ATOM 2775 C CA . ALA A 1 367 ? 39.984 30.486 8.192 1.00 17.76 367 ALA A CA 1
ATOM 2776 C C . ALA A 1 367 ? 40.566 29.210 7.579 1.00 18.55 367 ALA A C 1
ATOM 2777 O O . ALA A 1 367 ? 40.593 29.072 6.348 1.00 18.90 367 ALA A O 1
ATOM 2779 N N . ASP A 1 368 ? 41.043 28.292 8.417 1.00 18.71 368 ASP A N 1
ATOM 2780 C CA . ASP A 1 368 ? 41.593 27.035 7.909 1.00 19.22 368 ASP A CA 1
ATOM 2781 C C . ASP A 1 368 ? 40.913 25.776 8.466 1.00 19.76 368 ASP A C 1
ATOM 2782 O O . ASP A 1 368 ? 41.478 24.679 8.414 1.00 19.76 368 ASP A O 1
ATOM 2787 N N . ALA A 1 369 ? 39.695 25.934 8.978 1.00 20.17 369 ALA A N 1
ATOM 2788 C CA . ALA A 1 369 ? 38.940 24.790 9.481 1.00 21.13 369 ALA A CA 1
ATOM 2789 C C . ALA A 1 369 ? 38.272 24.057 8.320 1.00 21.65 369 ALA A C 1
ATOM 2790 O O . ALA A 1 369 ? 37.523 24.648 7.550 1.00 22.66 369 ALA A O 1
ATOM 2792 N N . ASP A 1 370 ? 38.572 22.772 8.191 1.00 22.12 370 ASP A N 1
ATOM 2793 C CA . ASP A 1 370 ? 37.918 21.909 7.214 1.00 22.21 370 ASP A CA 1
ATOM 2794 C C . ASP A 1 370 ? 36.674 21.293 7.849 1.00 21.87 370 ASP A C 1
ATOM 2795 O O . ASP A 1 370 ? 36.787 20.543 8.822 1.00 21.53 370 ASP A O 1
ATOM 2800 N N . PRO A 1 371 ? 35.478 21.602 7.308 1.00 21.51 371 PRO A N 1
ATOM 2801 C CA . PRO A 1 371 ? 34.236 21.097 7.914 1.00 21.25 371 PRO A CA 1
ATOM 2802 C C . PRO A 1 371 ? 34.147 19.572 8.018 1.00 20.67 371 PRO A C 1
ATOM 2803 O O . PRO A 1 371 ? 33.441 19.053 8.885 1.00 20.83 371 PRO A O 1
ATOM 2807 N N . SER A 1 372 ? 34.854 18.859 7.143 1.00 19.68 372 SER A N 1
ATOM 2808 C CA . SER A 1 372 ? 34.846 17.403 7.175 1.00 18.72 372 SER A CA 1
ATOM 2809 C C . SER A 1 372 ? 35.534 16.831 8.417 1.00 17.55 372 SER A C 1
ATOM 2810 O O . SER A 1 372 ? 35.109 15.802 8.944 1.00 17.47 372 SER A O 1
ATOM 2813 N N . THR A 1 373 ? 36.579 17.508 8.889 1.00 16.67 373 THR A N 1
ATOM 2814 C CA . THR A 1 373 ? 37.436 16.957 9.942 1.00 15.99 373 THR A CA 1
ATOM 2815 C C . THR A 1 373 ? 37.582 17.831 11.186 1.00 15.67 373 THR A C 1
ATOM 2816 O O . THR A 1 373 ? 38.144 17.381 12.188 1.00 15.67 373 THR A O 1
ATOM 2820 N N . SER A 1 374 ? 37.091 19.066 11.112 1.00 14.57 374 SER A N 1
ATOM 2821 C CA . SER A 1 374 ? 37.225 20.018 12.213 1.00 14.51 374 SER A CA 1
ATOM 2822 C C . SER A 1 374 ? 36.133 19.861 13.272 1.00 13.45 374 SER A C 1
ATOM 2823 O O . SER A 1 374 ? 35.174 19.105 13.110 1.00 12.71 374 SER A O 1
ATOM 2826 N N . VAL A 1 375 ? 36.317 20.577 14.378 1.00 13.12 375 VAL A N 1
ATOM 2827 C CA . VAL A 1 375 ? 35.245 20.830 15.335 1.00 13.79 375 VAL A CA 1
ATOM 2828 C C . VAL A 1 375 ? 35.298 22.321 15.610 1.00 13.72 375 VAL A C 1
ATOM 2829 O O . VAL A 1 375 ? 36.360 22.849 15.910 1.00 14.03 375 VAL A O 1
ATOM 2833 N N . MET A 1 376 ? 34.162 23.003 15.476 1.00 14.13 376 MET A N 1
ATOM 2834 C CA . MET A 1 376 ? 34.092 24.429 15.801 1.00 15.14 376 MET A CA 1
ATOM 2835 C C . MET A 1 376 ? 33.075 24.577 16.924 1.00 14.11 376 MET A C 1
ATOM 2836 O O . MET A 1 376 ? 31.873 24.523 16.676 1.00 14.52 376 MET A O 1
ATOM 2841 N N . LEU A 1 377 ? 33.562 24.735 18.152 1.00 13.59 377 LEU A N 1
ATOM 2842 C CA . LEU A 1 377 ? 32.700 24.692 19.336 1.00 13.21 377 LEU A CA 1
ATOM 2843 C C . LEU A 1 377 ? 32.683 26.005 20.109 1.00 12.99 377 LEU A C 1
ATOM 2844 O O . LEU A 1 377 ? 33.735 26.595 20.368 1.00 12.77 377 LEU A O 1
ATOM 2849 N N . SER A 1 378 ? 31.480 26.447 20.480 1.00 12.60 378 SER A N 1
ATOM 2850 C CA . SER A 1 378 ? 31.334 27.572 21.403 1.00 12.55 378 SER A CA 1
ATOM 2851 C C . SER A 1 378 ? 30.522 27.169 22.615 1.00 12.02 378 SER A C 1
ATOM 2852 O O . SER A 1 378 ? 29.353 26.798 22.497 1.00 11.12 378 SER A O 1
ATOM 2855 N N . SER A 1 379 ? 31.148 27.256 23.786 1.00 11.36 379 SER A N 1
ATOM 2856 C CA . SER A 1 379 ? 30.480 26.908 25.023 1.00 11.63 379 SER A CA 1
ATOM 2857 C C . SER A 1 379 ? 29.795 28.103 25.669 1.00 11.39 379 SER A C 1
ATOM 2858 O O . SER A 1 379 ? 30.445 29.098 26.021 1.00 11.63 379 SER A O 1
ATOM 2861 N N . TRP A 1 380 ? 28.486 27.978 25.841 1.00 11.11 380 TRP A N 1
ATOM 2862 C CA . TRP A 1 380 ? 27.705 28.969 26.577 1.00 11.34 380 TRP A CA 1
ATOM 2863 C C . TRP A 1 380 ? 27.418 28.490 27.993 1.00 11.78 380 TRP A C 1
ATOM 2864 O O . TRP A 1 380 ? 26.552 29.041 28.684 1.00 11.68 380 TRP A O 1
ATOM 2875 N N . ALA A 1 381 ? 28.163 27.474 28.434 1.00 11.86 381 ALA A N 1
ATOM 2876 C CA . ALA A 1 381 ? 27.870 26.783 29.693 1.00 11.89 381 ALA A CA 1
ATOM 2877 C C . ALA A 1 381 ? 27.773 27.707 30.907 1.00 12.31 381 ALA A C 1
ATOM 2878 O O . ALA A 1 381 ? 26.954 27.476 31.797 1.00 12.42 381 ALA A O 1
ATOM 2880 N N . LYS A 1 382 ? 28.615 28.736 30.919 1.00 12.67 382 LYS A N 1
ATOM 2881 C CA . LYS A 1 382 ? 28.790 29.592 32.095 1.00 13.09 382 LYS A CA 1
ATOM 2882 C C . LYS A 1 382 ? 27.932 30.854 32.081 1.00 13.36 382 LYS A C 1
ATOM 2883 O O . LYS A 1 382 ? 28.029 31.664 33.000 1.00 13.17 382 LYS A O 1
ATOM 2885 N N . VAL A 1 383 ? 27.119 31.047 31.044 1.00 12.99 383 VAL A N 1
ATOM 2886 C CA . VAL A 1 383 ? 26.260 32.243 31.020 1.00 13.21 383 VAL A CA 1
ATOM 2887 C C . VAL A 1 383 ? 25.065 32.073 31.960 1.00 12.99 383 VAL A C 1
ATOM 2888 O O . VAL A 1 383 ? 24.718 30.948 32.349 1.00 12.58 383 VAL A O 1
ATOM 2892 N N . GLY A 1 384 ? 24.450 33.193 32.324 1.00 12.08 384 GLY A N 1
ATOM 2893 C CA . GLY A 1 384 ? 23.546 33.226 33.478 1.00 11.97 384 GLY A CA 1
ATOM 2894 C C . GLY A 1 384 ? 22.056 33.101 33.218 1.00 11.44 384 GLY A C 1
ATOM 2895 O O . GLY A 1 384 ? 21.257 33.348 34.122 1.00 11.24 384 GLY A O 1
ATOM 2896 N N . LEU A 1 385 ? 21.692 32.685 32.002 1.00 11.02 385 LE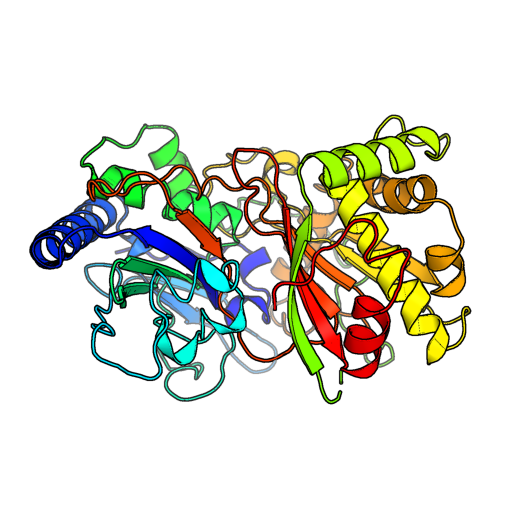U A N 1
ATOM 2897 C CA . LEU A 1 385 ? 20.305 32.733 31.512 1.00 11.15 385 LEU A CA 1
ATOM 2898 C C . LEU A 1 385 ? 19.274 31.964 32.335 1.00 11.37 385 LEU A C 1
ATOM 2899 O O . LEU A 1 385 ? 18.102 32.354 32.377 1.00 11.40 385 LEU A O 1
ATOM 2904 N N . TRP A 1 386 ? 19.697 30.873 32.982 1.00 10.98 386 TRP A N 1
ATOM 2905 C CA . TRP A 1 386 ? 18.791 30.085 33.830 1.00 11.59 386 TRP A CA 1
ATOM 2906 C C . TRP A 1 386 ? 18.253 30.845 35.056 1.00 11.83 386 TRP A C 1
ATOM 2907 O O . TRP A 1 386 ? 17.303 30.385 35.715 1.00 12.33 386 TRP A O 1
ATOM 2918 N N . ASP A 1 387 ? 18.848 31.998 35.357 1.00 11.80 387 ASP A N 1
ATOM 2919 C CA A ASP A 1 387 ? 18.482 32.727 36.568 0.50 12.32 387 ASP A CA 1
ATOM 2920 C CA B ASP A 1 387 ? 18.509 32.749 36.569 0.50 12.18 387 ASP A CA 1
ATOM 2921 C C . ASP A 1 387 ? 17.461 33.848 36.359 1.00 12.26 387 ASP A C 1
ATOM 2922 O O . ASP A 1 387 ? 16.992 34.441 37.336 1.00 13.20 387 ASP A O 1
ATOM 2929 N N . TYR A 1 388 ? 17.105 34.136 35.104 1.00 11.56 388 TYR A N 1
ATOM 2930 C CA . TYR A 1 388 ? 16.276 35.333 34.820 1.00 11.13 388 TYR A CA 1
ATOM 2931 C C . TYR A 1 388 ? 14.785 35.018 34.726 1.00 11.03 388 TYR A C 1
ATOM 2932 O O . TYR A 1 388 ? 14.392 34.079 34.032 1.00 11.07 388 TYR A O 1
ATOM 2941 N N . ASP A 1 389 ? 13.973 35.825 35.411 1.00 10.26 389 ASP A N 1
ATOM 2942 C CA . ASP A 1 389 ? 12.517 35.629 35.443 1.00 10.26 389 ASP A CA 1
ATOM 2943 C C . ASP A 1 389 ? 11.763 36.771 34.759 1.00 9.79 389 ASP A C 1
ATOM 2944 O O . ASP A 1 389 ? 10.565 36.663 34.509 1.00 9.44 389 ASP A O 1
ATOM 2949 N N . PHE A 1 390 ? 12.462 37.873 34.494 1.00 9.18 390 PHE A N 1
ATOM 2950 C CA . PHE A 1 390 ? 11.863 39.036 33.812 1.00 9.46 390 PHE A CA 1
ATOM 2951 C C . PHE A 1 390 ? 10.608 39.616 34.484 1.00 9.44 390 PHE A C 1
ATOM 2952 O O . PHE A 1 390 ? 9.792 40.256 33.819 1.00 10.48 390 PHE A O 1
ATOM 2960 N N . GLY A 1 391 ? 10.454 39.394 35.790 1.00 9.63 391 GLY A N 1
ATOM 2961 C CA . GLY A 1 391 ? 9.273 39.890 36.515 1.00 9.90 391 GLY A CA 1
ATOM 2962 C C . GLY A 1 391 ? 7.958 39.332 35.983 1.00 10.48 391 GLY A C 1
ATOM 2963 O O . GLY A 1 391 ? 6.883 39.910 36.218 1.00 10.18 391 GLY A O 1
ATOM 2964 N N . LEU A 1 392 ? 8.025 38.194 35.292 1.00 10.47 392 LEU A N 1
ATOM 2965 C CA . LEU A 1 392 ? 6.832 37.641 34.642 1.00 10.90 392 LEU A CA 1
ATOM 2966 C C . LEU A 1 392 ? 5.974 36.801 35.579 1.00 11.20 392 LEU A C 1
ATOM 2967 O O . LEU A 1 392 ? 4.842 36.465 35.236 1.00 11.58 392 LEU A O 1
ATOM 2972 N N . GLY A 1 393 ? 6.515 36.458 36.749 1.00 11.55 393 GLY A N 1
ATOM 2973 C CA . GLY A 1 393 ? 5.803 35.632 37.732 1.00 11.61 393 GLY A CA 1
ATOM 2974 C C . GLY A 1 393 ? 5.665 34.166 37.345 1.00 11.86 393 GLY A C 1
ATOM 2975 O O . GLY A 1 393 ? 4.793 33.456 37.864 1.00 12.20 393 GLY A O 1
ATOM 2976 N N . LEU A 1 394 ? 6.535 33.705 36.447 1.00 11.39 394 LEU A N 1
ATOM 2977 C CA . LEU A 1 394 ? 6.449 32.338 35.917 1.00 10.99 394 LEU A CA 1
ATOM 2978 C C . LEU A 1 394 ? 7.484 31.407 36.531 1.00 11.44 394 LEU A C 1
ATOM 2979 O O . LEU A 1 394 ? 7.476 30.208 36.253 1.00 11.44 394 LEU A O 1
ATOM 2984 N N . GLY A 1 395 ? 8.368 31.973 37.355 1.00 11.21 395 GLY A N 1
ATOM 2985 C CA . GLY A 1 395 ? 9.507 31.238 37.906 1.00 11.36 395 GLY A CA 1
ATOM 2986 C C . GLY A 1 395 ? 10.683 31.348 36.952 1.00 11.19 395 GLY A C 1
ATOM 2987 O O . GLY A 1 395 ? 10.690 32.191 36.055 1.00 10.64 395 GLY A O 1
ATOM 2988 N N . LYS A 1 396 ? 11.687 30.503 37.157 1.00 11.61 396 LYS A N 1
ATOM 2989 C CA . LYS A 1 396 ? 12.850 30.493 36.278 1.00 11.81 396 LYS A CA 1
ATOM 2990 C C . LYS A 1 396 ? 12.568 29.661 35.023 1.00 11.49 396 LYS A C 1
ATOM 2991 O O . LYS A 1 396 ? 11.611 28.868 35.014 1.00 10.99 396 LYS A O 1
ATOM 2997 N N . PRO A 1 397 ? 13.402 29.820 33.969 1.00 11.18 397 PRO A N 1
ATOM 2998 C CA . PRO A 1 397 ? 13.233 29.009 32.763 1.00 11.74 397 PRO A CA 1
ATOM 2999 C C . PRO A 1 397 ? 13.202 27.519 33.074 1.00 11.85 397 PRO A C 1
ATOM 3000 O O . PRO A 1 397 ? 13.960 27.048 33.930 1.00 12.21 397 PRO A O 1
ATOM 3004 N N . GLU A 1 398 ? 12.316 26.802 32.388 1.00 12.08 398 GLU A N 1
ATOM 3005 C CA . GLU A 1 398 ? 12.250 25.349 32.467 1.00 12.11 398 GLU A CA 1
ATOM 3006 C C . GLU A 1 398 ? 13.374 24.724 31.641 1.00 11.79 398 GLU A C 1
ATOM 3007 O O . GLU A 1 398 ? 13.910 23.661 31.996 1.00 11.53 398 GLU A O 1
ATOM 3013 N N . THR A 1 399 ? 13.719 25.395 30.541 1.00 10.88 399 THR A N 1
ATOM 3014 C CA . THR A 1 399 ? 14.899 25.066 29.748 1.00 11.12 399 THR A CA 1
ATOM 3015 C C . THR A 1 399 ? 15.415 26.304 29.013 1.00 10.99 399 THR A C 1
ATOM 3016 O O . THR A 1 399 ? 14.697 27.300 28.864 1.00 11.00 399 THR A O 1
ATOM 3020 N N . VAL A 1 400 ? 16.665 26.220 28.562 1.00 11.08 400 VAL A N 1
ATOM 3021 C CA . VAL A 1 400 ? 17.322 27.287 27.814 1.00 10.91 400 VAL A CA 1
ATOM 3022 C C . VAL A 1 400 ? 18.011 26.614 26.636 1.00 11.27 400 VAL A C 1
ATOM 3023 O O . VAL A 1 400 ? 18.982 25.880 26.819 1.00 11.47 400 VAL A O 1
ATOM 3027 N N . ARG A 1 401 ? 17.485 26.835 25.438 1.00 11.04 401 ARG A N 1
ATOM 3028 C CA . ARG A 1 401 ? 17.929 26.112 24.244 1.00 11.31 401 ARG A CA 1
ATOM 3029 C C . ARG A 1 401 ? 18.153 27.032 23.050 1.00 11.14 401 ARG A C 1
ATOM 3030 O O . ARG A 1 401 ? 17.423 28.014 22.858 1.00 11.18 401 ARG A O 1
ATOM 3038 N N . ARG A 1 402 ? 19.164 26.707 22.245 1.00 11.09 402 ARG A N 1
ATOM 3039 C CA . ARG A 1 402 ? 19.385 27.410 20.998 1.00 11.07 402 ARG A CA 1
ATOM 3040 C C . ARG A 1 402 ? 18.422 26.916 19.917 1.00 11.04 402 ARG A C 1
ATOM 3041 O O . ARG A 1 402 ? 18.305 25.696 19.699 1.00 11.02 402 ARG A O 1
ATOM 3049 N N . PRO A 1 403 ? 17.745 27.850 19.216 1.00 10.74 403 PRO A N 1
ATOM 3050 C CA . PRO A 1 403 ? 16.957 27.443 18.039 1.00 10.67 403 PRO A CA 1
ATOM 3051 C C . PRO A 1 403 ? 17.740 26.688 16.961 1.00 11.10 403 PRO A C 1
ATOM 3052 O O . PRO A 1 403 ? 18.923 26.958 16.710 1.00 11.16 403 PRO A O 1
ATOM 3056 N N . ILE A 1 404 ? 17.060 25.743 16.326 1.00 11.21 404 ILE A N 1
ATOM 3057 C CA . ILE A 1 404 ? 17.605 25.073 15.154 1.00 11.76 404 ILE A CA 1
ATOM 3058 C C . ILE A 1 404 ? 17.634 26.032 13.956 1.00 12.52 404 ILE A C 1
ATOM 3059 O O . ILE A 1 404 ? 16.740 26.870 13.787 1.00 13.19 404 ILE A O 1
ATOM 3064 N N . PHE A 1 405 ? 18.679 25.912 13.150 1.00 12.47 405 PHE A N 1
ATOM 3065 C CA . PHE A 1 405 ? 18.784 26.627 11.892 1.00 12.50 405 PHE A CA 1
ATOM 3066 C C . PHE A 1 405 ? 19.425 25.696 10.862 1.00 12.66 405 PHE A C 1
ATOM 3067 O O . PHE A 1 405 ? 19.439 24.471 11.068 1.00 12.81 405 PHE A O 1
ATOM 3075 N N . GLU A 1 406 ? 19.916 26.248 9.756 1.00 12.93 406 GLU A N 1
ATOM 3076 C CA . GLU A 1 406 ? 20.541 25.410 8.733 1.00 13.52 406 GLU A CA 1
ATOM 3077 C C . GLU A 1 406 ? 21.687 24.614 9.354 1.00 13.58 406 GLU A C 1
ATOM 3078 O O . GLU A 1 406 ? 22.424 25.140 10.191 1.00 12.88 406 GLU A O 1
ATOM 3084 N N . PRO A 1 407 ? 21.832 23.337 8.958 1.00 14.13 407 PRO A N 1
ATOM 3085 C CA . PRO A 1 407 ? 23.006 22.590 9.390 1.00 14.11 407 PRO A CA 1
ATOM 3086 C C . PRO A 1 407 ? 24.279 23.287 8.925 1.00 14.51 407 PRO A C 1
ATOM 3087 O O . PRO A 1 407 ? 24.330 23.810 7.805 1.00 14.80 407 PRO A O 1
ATOM 3091 N N . VAL A 1 408 ? 25.275 23.316 9.802 1.00 14.20 408 VAL A N 1
ATOM 3092 C CA . VAL A 1 408 ? 26.592 23.850 9.495 1.00 14.29 408 VAL A CA 1
ATOM 3093 C C . VAL A 1 408 ? 27.575 22.801 9.990 1.00 14.19 408 VAL A C 1
ATOM 3094 O O . VAL A 1 408 ? 27.809 22.686 11.199 1.00 14.06 408 VAL A O 1
ATOM 3098 N N . GLU A 1 409 ? 28.126 22.019 9.063 1.00 13.98 409 GLU A N 1
ATOM 3099 C CA . GLU A 1 409 ? 28.916 20.848 9.457 1.00 13.58 409 GLU A CA 1
ATOM 3100 C C . GLU A 1 409 ? 30.031 21.196 10.437 1.00 13.14 409 GLU A C 1
ATOM 3101 O O . GLU A 1 409 ? 30.817 22.116 10.194 1.00 12.93 409 GLU A O 1
ATOM 3107 N N . SER A 1 410 ? 30.060 20.454 11.547 1.00 12.82 410 SER A N 1
ATOM 3108 C CA . SER A 1 410 ? 31.101 20.539 12.580 1.00 12.70 410 SER A CA 1
ATOM 3109 C C . SER A 1 410 ? 30.953 21.713 13.559 1.00 12.48 410 SER A C 1
ATOM 3110 O O . SER A 1 410 ? 31.760 21.864 14.490 1.00 12.06 410 SER A O 1
ATOM 3113 N N . LEU A 1 411 ? 29.929 22.535 13.343 1.00 12.25 411 LEU A N 1
ATOM 3114 C CA . LEU A 1 411 ? 29.598 23.592 14.300 1.00 12.36 411 LEU A CA 1
ATOM 3115 C C . LEU A 1 411 ? 28.915 22.987 15.526 1.00 11.93 411 LEU A C 1
ATOM 3116 O O . LEU A 1 411 ? 28.036 22.123 15.403 1.00 12.43 411 LEU A O 1
ATOM 3121 N N . MET A 1 412 ? 29.305 23.447 16.718 1.00 11.84 412 MET A N 1
ATOM 3122 C CA . MET A 1 412 ? 28.754 22.892 17.948 1.00 11.52 412 MET A CA 1
ATOM 3123 C C . MET A 1 412 ? 28.629 23.952 19.032 1.00 11.66 412 MET A C 1
ATOM 3124 O O . MET A 1 412 ? 29.404 24.906 19.056 1.00 11.18 412 MET A O 1
ATOM 3129 N N . TYR A 1 413 ? 27.641 23.772 19.909 1.00 11.29 413 TYR A N 1
ATOM 3130 C CA . TYR A 1 413 ? 27.451 24.632 21.085 1.00 11.33 413 TYR A CA 1
ATOM 3131 C C . TYR A 1 413 ? 27.238 23.822 22.356 1.00 10.92 413 TYR A C 1
ATOM 3132 O O . TYR A 1 413 ? 26.697 22.708 22.313 1.00 11.21 413 TYR A O 1
ATOM 3141 N N . PHE A 1 414 ? 27.660 24.382 23.491 1.00 10.55 414 PHE A N 1
ATOM 3142 C CA . PHE A 1 414 ? 27.141 23.932 24.786 1.00 10.18 414 PHE A CA 1
ATOM 3143 C C . PHE A 1 414 ? 26.126 24.969 25.249 1.00 10.34 414 PHE A C 1
ATOM 3144 O O . PHE A 1 414 ? 26.405 26.174 25.224 1.00 10.52 414 PHE A O 1
ATOM 3152 N N . MET A 1 415 ? 24.960 24.501 25.678 1.00 10.41 415 MET A N 1
ATOM 3153 C CA . MET A 1 415 ? 23.954 25.391 26.258 1.00 10.21 415 MET A CA 1
ATOM 3154 C C . MET A 1 415 ? 24.398 25.892 27.629 1.00 11.06 415 MET A C 1
ATOM 3155 O O . MET A 1 415 ? 25.313 25.322 28.233 1.00 10.97 415 MET A O 1
ATOM 3160 N N . PRO A 1 416 ? 23.772 26.977 28.124 1.00 11.80 416 PRO A N 1
ATOM 3161 C CA . PRO A 1 416 ? 24.009 27.319 29.525 1.00 12.36 416 PRO A CA 1
ATOM 3162 C C . PRO A 1 416 ? 23.707 26.101 30.410 1.00 13.55 416 PRO A C 1
ATOM 3163 O O . PRO A 1 416 ? 22.695 25.428 30.222 1.00 13.20 416 PRO A O 1
ATOM 3167 N N . LYS A 1 417 ? 24.626 25.796 31.321 1.00 14.75 417 LYS A N 1
ATOM 3168 C CA . LYS A 1 417 ? 24.524 24.634 32.193 1.00 16.72 417 LYS A CA 1
ATOM 3169 C C . LYS A 1 417 ? 23.238 24.705 33.027 1.00 17.22 417 LYS A C 1
ATOM 3170 O O . LYS A 1 417 ? 22.941 25.746 33.616 1.00 16.67 417 LYS A O 1
ATOM 3176 N N . LYS A 1 418 ? 22.474 23.613 33.066 1.00 18.04 418 LYS A N 1
ATOM 3177 C CA . LYS A 1 418 ? 21.305 23.535 33.945 1.00 19.66 418 LYS A CA 1
ATOM 3178 C C . LYS A 1 418 ? 21.824 23.645 35.382 1.00 20.54 418 LYS A C 1
ATOM 3179 O O . LYS A 1 418 ? 22.909 23.138 35.677 1.00 20.88 418 LYS A O 1
ATOM 3185 N N . PRO A 1 419 ? 21.090 24.352 36.268 1.00 21.34 419 PRO A N 1
ATOM 3186 C CA . PRO A 1 419 ? 21.604 24.558 37.625 1.00 21.66 419 PRO A CA 1
ATOM 3187 C C . PRO A 1 419 ? 22.093 23.287 38.336 1.00 21.94 419 PRO A C 1
ATOM 3188 O O . PRO A 1 419 ? 23.071 23.356 39.086 1.00 22.29 419 PRO A O 1
ATOM 3192 N N . ASP A 1 420 ? 21.445 22.150 38.078 1.00 21.70 420 ASP A N 1
ATOM 3193 C CA . ASP A 1 420 ? 21.867 20.858 38.656 1.00 21.83 420 ASP A CA 1
ATOM 3194 C C . ASP A 1 420 ? 23.179 20.276 38.078 1.00 21.30 420 ASP A C 1
ATOM 3195 O O . ASP A 1 420 ? 23.703 19.276 38.591 1.00 21.37 420 ASP A O 1
ATOM 3200 N N . GLY A 1 421 ? 23.695 20.891 37.016 1.00 20.44 421 GLY A N 1
ATOM 3201 C CA . GLY A 1 421 ? 24.947 20.450 36.389 1.00 19.50 421 GLY A CA 1
ATOM 3202 C C . GLY A 1 421 ? 24.789 19.729 35.055 1.00 18.78 421 GLY A C 1
ATOM 3203 O O . GLY A 1 421 ? 25.781 19.395 34.403 1.00 18.52 421 GLY A O 1
ATOM 3204 N N . GLU A 1 422 ? 23.545 19.500 34.638 1.00 18.03 422 GLU A N 1
ATOM 3205 C CA . GLU A 1 422 ? 23.285 18.867 33.348 1.00 16.89 422 GLU A CA 1
ATOM 3206 C C . GLU A 1 422 ? 23.765 19.747 32.196 1.00 15.89 422 GLU A C 1
ATOM 3207 O O . GLU A 1 422 ? 23.480 20.958 32.153 1.00 15.57 422 GLU A O 1
ATOM 3213 N N . PHE A 1 423 ? 24.517 19.134 31.282 1.00 14.51 423 PHE A N 1
ATOM 3214 C CA . PHE A 1 423 ? 24.955 19.798 30.058 1.00 13.26 423 PHE A CA 1
ATOM 3215 C C . PHE A 1 423 ? 24.087 19.392 28.878 1.00 13.21 423 PHE A C 1
ATOM 3216 O O . PHE A 1 423 ? 23.582 18.263 28.810 1.00 13.04 423 PHE A O 1
ATOM 3224 N N . CYS A 1 424 ? 23.949 20.315 27.935 1.00 12.89 424 CYS A N 1
ATOM 3225 C CA . CYS A 1 424 ? 23.291 20.026 26.668 1.00 12.43 424 CYS A CA 1
ATOM 3226 C C . CYS A 1 424 ? 24.189 20.512 25.543 1.00 12.39 424 CYS A C 1
ATOM 3227 O O . CYS A 1 424 ? 24.496 21.707 25.456 1.00 12.25 424 CYS A O 1
ATOM 3230 N N . ALA A 1 425 ? 24.640 19.582 24.708 1.00 11.80 425 ALA A N 1
ATOM 3231 C CA . ALA A 1 425 ? 25.478 19.923 23.562 1.00 11.28 425 ALA A CA 1
ATOM 3232 C C . ALA A 1 425 ? 24.681 19.876 22.262 1.00 11.57 425 ALA A C 1
ATOM 3233 O O . ALA A 1 425 ? 24.007 18.878 21.980 1.00 11.80 425 ALA A O 1
ATOM 3235 N N . ALA A 1 426 ? 24.750 20.956 21.483 1.00 11.16 426 ALA A N 1
ATOM 3236 C CA . ALA A 1 426 ? 24.190 20.969 20.125 1.00 10.86 426 ALA A CA 1
ATOM 3237 C C . ALA A 1 426 ? 25.277 20.641 19.105 1.00 11.26 426 ALA A C 1
ATOM 3238 O O . ALA A 1 426 ? 26.283 21.341 19.018 1.00 10.22 426 ALA A O 1
ATOM 3240 N N . LEU A 1 427 ? 25.074 19.559 18.356 1.00 11.13 427 LEU A N 1
ATOM 3241 C CA . LEU A 1 427 ? 26.048 19.120 17.346 1.00 12.17 427 LEU A CA 1
ATOM 3242 C C . LEU A 1 427 ? 25.449 19.176 15.954 1.00 12.19 427 LEU A C 1
ATOM 3243 O O . LEU A 1 427 ? 24.313 18.733 15.758 1.00 12.85 427 LEU A O 1
ATOM 3248 N N . SER A 1 428 ? 26.197 19.745 15.012 1.00 12.64 428 SER A N 1
ATOM 3249 C CA . SER A 1 428 ? 25.836 19.677 13.594 1.00 13.06 428 SER A CA 1
ATOM 3250 C C . SER A 1 428 ? 26.873 18.830 12.875 1.00 13.63 428 SER A C 1
ATOM 3251 O O . SER A 1 428 ? 28.071 19.124 12.909 1.00 13.74 428 SER A O 1
ATOM 3254 N N . LEU A 1 429 ? 26.402 17.747 12.266 1.00 13.85 429 LEU A N 1
ATOM 3255 C CA . LEU A 1 429 ? 27.298 16.791 11.628 1.00 14.85 429 LEU A CA 1
ATOM 3256 C C . LEU A 1 429 ? 26.660 16.260 10.353 1.00 15.57 429 LEU A C 1
ATOM 3257 O O . LEU A 1 429 ? 25.433 16.228 10.233 1.00 15.36 429 LEU A O 1
ATOM 3262 N N . ARG A 1 430 ? 27.491 15.827 9.410 1.00 16.61 430 ARG A N 1
ATOM 3263 C CA . ARG A 1 430 ? 26.960 15.143 8.237 1.00 17.72 430 ARG A CA 1
ATOM 3264 C C . ARG A 1 430 ? 26.291 13.836 8.658 1.00 18.21 430 ARG A C 1
ATOM 3265 O O . ARG A 1 430 ? 26.669 13.221 9.668 1.00 18.13 430 ARG A O 1
ATOM 3273 N N . ASP A 1 431 ? 25.273 13.430 7.900 1.00 18.55 431 ASP A N 1
ATOM 3274 C CA . ASP A 1 431 ? 24.417 12.308 8.285 1.00 19.70 431 ASP A CA 1
ATOM 3275 C C . ASP A 1 431 ? 25.188 11.053 8.689 1.00 19.45 431 ASP A C 1
ATOM 3276 O O . ASP A 1 431 ? 24.860 10.413 9.690 1.00 19.26 431 ASP A O 1
ATOM 3281 N N . GLU A 1 432 ? 26.214 10.697 7.924 1.00 19.52 432 GLU A N 1
ATOM 3282 C CA . GLU A 1 432 ? 26.909 9.444 8.212 1.00 19.78 432 GLU A CA 1
ATOM 3283 C C . GLU A 1 432 ? 27.669 9.482 9.540 1.00 19.28 432 GLU A C 1
ATOM 3284 O O . GLU A 1 432 ? 27.728 8.478 10.240 1.00 19.36 432 GLU A O 1
ATOM 3290 N N . ASP A 1 433 ? 28.210 10.656 9.881 1.00 18.70 433 ASP A N 1
ATOM 3291 C CA . ASP A 1 433 ? 28.814 10.906 11.194 1.00 18.38 433 ASP A CA 1
ATOM 3292 C C . ASP A 1 433 ? 27.779 10.899 12.315 1.00 18.18 433 ASP A C 1
ATOM 3293 O O . ASP A 1 433 ? 27.972 10.252 13.343 1.00 17.56 433 ASP A O 1
ATOM 3298 N N . MET A 1 434 ? 26.683 11.630 12.120 1.00 18.31 434 MET A N 1
ATOM 3299 C CA . MET A 1 434 ? 25.623 11.674 13.123 1.00 18.76 434 MET A CA 1
ATOM 3300 C C . MET A 1 434 ? 25.047 10.288 13.420 1.00 19.00 434 MET A C 1
ATOM 3301 O O . MET A 1 434 ? 24.862 9.930 14.586 1.00 18.95 434 MET A O 1
ATOM 3306 N N . ASP A 1 435 ? 24.776 9.514 12.366 1.00 19.27 435 ASP A N 1
ATOM 3307 C CA . ASP A 1 435 ? 24.196 8.177 12.526 1.00 19.90 435 ASP A CA 1
ATOM 3308 C C . ASP A 1 435 ? 25.137 7.246 13.282 1.00 19.23 435 ASP A C 1
ATOM 3309 O O . ASP A 1 435 ? 24.707 6.528 14.189 1.00 19.60 435 ASP A O 1
ATOM 3314 N N . ARG A 1 436 ? 26.418 7.274 12.917 1.00 19.20 436 ARG A N 1
ATOM 3315 C CA . ARG A 1 436 ? 27.429 6.445 13.579 1.00 18.73 436 ARG A CA 1
ATOM 3316 C C . ARG A 1 436 ? 27.631 6.871 15.032 1.00 18.08 436 ARG A C 1
ATOM 3317 O O . ARG A 1 436 ? 27.797 6.028 15.919 1.00 18.15 436 ARG A O 1
ATOM 3325 N N . LEU A 1 437 ? 27.616 8.183 15.270 1.00 17.36 437 LEU A N 1
ATOM 3326 C CA . LEU A 1 437 ? 27.776 8.708 16.621 1.00 16.77 437 LEU A CA 1
ATOM 3327 C C . LEU A 1 437 ? 26.660 8.207 17.525 1.00 16.99 437 LEU A C 1
ATOM 3328 O O . LEU A 1 437 ? 26.915 7.736 18.626 1.00 16.76 437 LEU A O 1
ATOM 3333 N N . LYS A 1 438 ? 25.424 8.289 17.035 1.00 17.36 438 LYS A N 1
ATOM 3334 C CA . LYS A 1 438 ? 24.251 7.907 17.807 1.00 18.43 438 LYS A CA 1
ATOM 3335 C C . LYS A 1 438 ? 24.243 6.422 18.166 1.00 18.49 438 LYS A C 1
ATOM 3336 O O . LYS A 1 438 ? 23.619 6.022 19.146 1.00 19.15 438 LYS A O 1
ATOM 3342 N N . ALA A 1 439 ? 24.940 5.618 17.363 1.00 19.24 439 ALA A N 1
ATOM 3343 C CA . ALA A 1 439 ? 25.010 4.169 17.563 1.00 19.11 439 ALA A CA 1
ATOM 3344 C C . ALA A 1 439 ? 26.310 3.731 18.242 1.00 19.38 439 ALA A C 1
ATOM 3345 O O . ALA A 1 439 ? 26.472 2.551 18.570 1.00 19.78 439 ALA A O 1
ATOM 3347 N N . ASP A 1 440 ? 27.219 4.681 18.467 1.00 19.30 440 ASP A N 1
ATOM 3348 C CA . ASP A 1 440 ? 28.525 4.397 19.077 1.00 19.24 440 ASP A CA 1
ATOM 3349 C C . ASP A 1 440 ? 28.414 4.218 20.597 1.00 19.14 440 ASP A C 1
ATOM 3350 O O . ASP A 1 440 ? 28.029 5.153 21.308 1.00 19.10 440 ASP A O 1
ATOM 3355 N N . LYS A 1 441 ? 28.790 3.033 21.088 1.00 18.76 441 LYS A N 1
ATOM 3356 C CA A LYS A 1 441 ? 28.625 2.691 22.507 0.50 18.71 441 LYS A CA 1
ATOM 3357 C CA B LYS A 1 441 ? 28.633 2.688 22.506 0.50 18.63 441 LYS A CA 1
ATOM 3358 C C . LYS A 1 441 ? 29.506 3.503 23.464 1.00 18.56 441 LYS A C 1
ATOM 3359 O O . LYS A 1 441 ? 29.129 3.726 24.619 1.00 18.66 441 LYS A O 1
ATOM 3364 N N . GLU A 1 442 ? 30.674 3.939 22.998 1.00 18.32 442 GLU A N 1
ATOM 3365 C CA . GLU A 1 442 ? 31.550 4.765 23.835 1.00 18.75 442 GLU A CA 1
ATOM 3366 C C . GLU A 1 442 ? 30.943 6.169 24.013 1.00 18.07 442 GLU A C 1
ATOM 3367 O O . GLU A 1 442 ? 31.092 6.793 25.066 1.00 18.28 442 GLU A O 1
ATOM 3373 N N . TRP A 1 443 ? 30.243 6.630 22.981 1.00 17.48 443 TRP A N 1
ATOM 3374 C CA . TRP A 1 443 ? 29.518 7.904 23.011 1.00 16.89 443 TRP A CA 1
ATOM 3375 C C . TRP A 1 443 ? 28.247 7.811 23.854 1.00 16.82 443 TRP A C 1
ATOM 3376 O O . TRP A 1 443 ? 28.046 8.605 24.770 1.00 16.32 443 TRP A O 1
ATOM 3387 N N . THR A 1 444 ? 27.396 6.831 23.556 1.00 16.59 444 THR A N 1
ATOM 3388 C CA . THR A 1 444 ? 26.107 6.694 24.247 1.00 17.21 444 THR A CA 1
ATOM 3389 C C . THR A 1 444 ? 26.230 6.316 25.725 1.00 17.10 444 THR A C 1
ATOM 3390 O O . THR A 1 444 ? 25.273 6.464 26.486 1.00 17.52 444 THR A O 1
ATOM 3394 N N . LYS A 1 445 ? 27.406 5.833 26.129 1.00 17.10 445 LYS A N 1
ATOM 3395 C CA . LYS A 1 445 ? 27.691 5.604 27.542 1.00 17.17 445 LYS A CA 1
ATOM 3396 C C . LYS A 1 445 ? 27.468 6.898 28.345 1.00 16.87 445 LYS A C 1
ATOM 3397 O O . LYS A 1 445 ? 27.029 6.854 29.492 1.00 16.66 445 LYS A O 1
ATOM 3403 N N . TYR A 1 446 ? 27.746 8.038 27.712 1.00 16.62 446 TYR A N 1
ATOM 3404 C CA . TYR A 1 446 ? 27.653 9.347 28.370 1.00 16.33 446 TYR A CA 1
ATOM 3405 C C . TYR A 1 446 ? 26.568 10.244 27.774 1.00 16.16 446 TYR A C 1
ATOM 3406 O O . TYR A 1 446 ? 25.940 11.019 28.493 1.00 16.53 446 TYR A O 1
ATOM 3415 N N . ALA A 1 447 ? 26.377 10.144 26.461 1.00 15.83 447 ALA A N 1
ATOM 3416 C CA . ALA A 1 447 ? 25.532 11.085 25.724 1.00 16.19 447 ALA A CA 1
ATOM 3417 C C . ALA A 1 447 ? 24.145 10.523 25.448 1.00 16.43 447 ALA A C 1
ATOM 3418 O O . ALA A 1 447 ? 24.002 9.429 24.892 1.00 16.68 447 ALA A O 1
ATOM 3420 N N . GLN A 1 448 ? 23.128 11.274 25.856 1.00 16.80 448 GLN A N 1
ATOM 3421 C CA A GLN A 1 448 ? 21.711 10.896 25.575 0.50 16.98 448 GLN A CA 1
ATOM 3422 C CA B GLN A 1 448 ? 21.776 10.905 25.623 0.50 17.03 448 GLN A CA 1
ATOM 3423 C C . GLN A 1 448 ? 21.218 11.716 24.424 1.00 16.99 448 GLN A C 1
ATOM 3424 O O . GLN A 1 448 ? 21.135 12.939 24.497 1.00 16.57 448 GLN A O 1
ATOM 3435 N N . TYR A 1 449 ? 20.871 11.034 23.335 1.00 16.74 449 TYR A N 1
ATOM 3436 C CA . TYR A 1 449 ? 20.317 11.710 22.166 1.00 16.44 449 TYR A CA 1
ATOM 3437 C C . TYR A 1 449 ? 18.963 12.330 22.486 1.00 15.91 449 TYR A C 1
ATOM 3438 O O . TYR A 1 449 ? 18.079 11.667 23.036 1.00 15.95 449 TYR A O 1
ATOM 3447 N N . VAL A 1 450 ? 18.806 13.601 22.124 1.00 15.67 450 VAL A N 1
ATOM 3448 C CA . VAL A 1 450 ? 17.531 14.298 22.274 1.00 15.43 450 VAL A CA 1
ATOM 3449 C C . VAL A 1 450 ? 16.960 14.681 20.914 1.00 15.64 450 VAL A C 1
ATOM 3450 O O . VAL A 1 450 ? 15.795 14.412 20.641 1.00 15.92 450 VAL A O 1
ATOM 3454 N N . GLY A 1 451 ? 17.783 15.295 20.067 1.00 15.82 451 GLY A N 1
ATOM 3455 C CA . GLY A 1 451 ? 17.345 15.744 18.740 1.00 15.97 451 GLY A CA 1
ATOM 3456 C C . GLY A 1 451 ? 17.047 17.236 18.665 1.00 16.35 451 GLY A C 1
ATOM 3457 O O . GLY A 1 451 ? 17.609 18.032 19.435 1.00 15.71 451 GLY A O 1
#

CATH classification: 3.30.559.10 (+1 more: 3.30.559.10)

Secondary structure (DSSP, 8-state):
---EEPPGGGG-TTGGG-EEEEEEEEE-S-GGGHHHHHHHHHHHHHHHHHHSGGGG-EEEEES-BTTB--EEEEE---SS-EEEEEE-TT-TTS-BHHHHHHHTS-GGGSBHHHH-SS-SSS-STT-STTS--BSEEEEEEEEBTEEEEEEEEETTT--HHHHHHHHHHHHHHHHTPPPPHHHHHHTT--STTSSPPPTT----GGGTT-B--TTS----EEEEEEEE-HHHHHHHHHHHHTT--TT-S---HHHHHHHHHHHHHHHHHTTTS-TTSEEEEEEEEE-HHHHT--TT--S--EEEEEEEEEHHHHHHS-HHHHHHHHHTT--HHHHHHHHHHHHHHHHH-S--TTB-TTTT--TTT-EEEEE-TT--GGG--TT-SS-S-SEEEPPB-S--TTEEEEPPPPTTS-EEEEEEEEHHHHHHHHH-HHHHTTPEE--

Solvent-accessible surface area: 17539 Å² total; per-residue (Å²): 141,43,119,38,37,0,3,13,2,0,10,4,46,42,18,38,48,46,4,8,0,0,0,0,0,0,42,5,116,76,57,88,54,7,96,91,3,26,64,22,0,89,92,0,3,100,55,0,7,117,43,1,73,7,1,5,1,26,6,103,43,78,59,114,65,169,52,50,48,8,45,3,27,0,25,68,53,76,138,58,5,106,30,67,65,67,80,10,85,140,54,140,84,12,18,45,10,108,25,0,98,120,41,26,40,10,0,63,58,0,43,4,94,39,0,10,34,38,40,4,38,67,80,44,138,44,23,28,141,73,53,62,31,7,0,4,13,0,4,0,0,19,0,134,28,0,0,0,0,0,1,0,0,0,32,0,0,0,0,9,27,0,0,6,2,2,1,49,6,1,7,50,4,6,125,102,53,115,38,68,114,86,18,68,82,2,4,88,66,84,7,93,91,26,10,60,68,28,94,161,33,112,114,19,101,22,5,77,56,0,29,59,126,122,130,56,74,56,111,82,24,41,13,2,0,1,21,0,52,57,104,10,6,66,82,2,78,71,34,0,72,158,58,42,68,119,104,17,195,127,3,29,42,29,0,0,0,0,0,13,2,0,20,0,2,1,40,5,1,62,121,53,50,100,22,80,20,102,3,10,0,0,14,16,21,38,0,1,101,19,24,72,22,37,92,32,1,2,0,3,0,31,0,15,0,18,11,83,21,49,0,10,58,0,14,123,36,46,21,0,19,0,0,2,67,0,64,70,53,38,77,88,75,37,5,92,72,31,0,41,0,0,0,2,33,0,101,73,42,80,55,17,66,77,6,36,32,45,2,40,6,56,67,24,15,1,1,24,2,19,38,12,12,106,20,27,0,26,95,15,20,0,32,17,76,22,42,99,7,37,2,0,10,3,0,39,14,55,64,48,23,0,33,0,28,0,1,3,84,73,98,87,14,45,7,5,0,0,1,0,0,54,57,78,0,7,88,91,1,78,86,25,101,98,2,66,151,35,5,117,93,26,11

Sequence (443 aa):
AFKIQLDTLGQLPGLLSIYTQISLLYPVSSDSSQYPTIVSTFEQQGLKRFSEAVPWVAGQVKAEGISEGNTGTSFIVPFEDVPRVVVKKDLRDDPSAPTIEGMMRKAGYPMAMFDENIIAPRKTLPIGPGTGPDDPKPVIILLQLNFIKGGLILTVNGQHGAMDMVGQDAVIRRLLSKACRNDPFTEEEEMTAMNLDRKTIVPYLENYTIGPEVVDHQIVKADVAGVSASWAFFTFSPKAMSELKDAATKTLDASTKKFVSTDDALSAFIWKSASRVRLERIDGSAPTEFCRAVDARPAMGVSNNYPGLLQNMMTYHNSTIGEIANESLGATASRLRSELDPASSMRRQRTRGLATYLHNNPDKSNVSLTADADPSTSVMLSSWAKVGLWDDYDFGLGLGKPETVRRPIFEPVESLMYFMPKKPDGEFCAALSLRDEDMDRLKADKKEWTKYAQQYVG

Organism: Gibberella zeae (NCBI:txid5518)

InterPro domains:
  IPR023213 Chloramphenicol acetyltransferase-like domain superfamily [G3DSA:3.30.559.10] (8-407)
  IPR023213 Chloramphenicol acetyltransferase-like domain superfamily [G3DSA:3.30.559.10] (206-451)
  IPR051283 Secondary metabolite acyltransferase [PTHR31896] (17-443)
  IPR054710 Trichothecene 3-O-acetyltransferase-like, N-terminal [PF22664] (19-175)

Foldseek 3Di:
DDWAWFFLVLLQPVLQQFKFKKKFKFFDQDPVQVVVLVVLLVQLQLQLCVLQVLLQWFWAFDPDDVQFNGTITTDHDDSGAAEAEAECAPPPVADAPVNCVVLVNKLANQACVRFNPDAGGLDDPQSDNVRTGRQKYWYWYHYHRIIMIMIIGRRSFFDVLLVLLSVQSSLCSSQVHDDDPVLSCLADDRRHPLQPADPPDADDCLCVQWFADPPFDLAAKFKFKKKFALVLLVVLLVQQQVAADPVDPGFDSVLSVLLLVLLLLLVLLVVPDPQQAKEKEKEKDALCVLSVGDSSNNGHRIAIDIAMDTSNCSNPGGSNHSSNSVVVCPDSPNSSVSSSNLSNNSVVGSRSNRTHSNNRHDLSHYAYEYEPQARDQQQGDSNSPRHGGPDMGTHDDDADRRYKYWTHADPNRMIMMMHMHHPSSVVSSVVDPSNVVGIHISD

Nearest PDB structures (foldseek):
  2rkv-assembly1_A  TM=1.002E+00  e=6.676E-97  Fusarium graminearum
  3b30-assembly1_A  TM=1.001E+00  e=1.407E-93  Fusarium graminearum
  3b2s-assembly1_A  TM=9.953E-01  e=2.313E-91  Fusarium graminearum
  2zba-assembly1_A  TM=9.941E-01  e=3.720E-77  Fusarium sporotrichioides
  2zba-assembly2_B  TM=9.881E-01  e=7.002E-74  Fusarium sporotrichioides

B-factor: mean 16.21, std 6.5, range [7.35, 47.84]